Protein AF-0000000075264426 (afdb_homodimer)

Structure (mmCIF, N/CA/C/O backbone):
data_AF-0000000075264426-model_v1
#
loop_
_entity.id
_entity.type
_entity.pdbx_description
1 polymer 'AB hydrolase-1 domain-containing protein'
#
loop_
_atom_site.group_PDB
_atom_site.id
_atom_site.type_symbol
_atom_site.label_atom_id
_atom_site.label_alt_id
_atom_site.label_comp_id
_atom_site.label_asym_id
_atom_site.label_entity_id
_atom_site.label_seq_id
_atom_site.pdbx_PDB_ins_code
_atom_site.Cartn_x
_atom_site.Cartn_y
_atom_site.Cartn_z
_atom_site.occupancy
_atom_site.B_iso_or_equiv
_atom_site.auth_seq_id
_atom_site.auth_comp_id
_atom_site.auth_asym_id
_atom_site.auth_atom_id
_atom_site.pdbx_PDB_model_num
ATOM 1 N N . MET A 1 1 ? 7.938 -34.562 -11 1 82.44 1 MET A N 1
ATOM 2 C CA . MET A 1 1 ? 8.141 -34.531 -12.445 1 82.44 1 MET A CA 1
ATOM 3 C C . MET A 1 1 ? 7.773 -33.188 -13.039 1 82.44 1 MET A C 1
ATOM 5 O O . MET A 1 1 ? 6.797 -32.562 -12.617 1 82.44 1 MET A O 1
ATOM 9 N N . TYR A 1 2 ? 8.586 -32.719 -13.93 1 91.44 2 TYR A N 1
ATOM 10 C CA . TYR A 1 2 ? 8.43 -31.484 -14.711 1 91.44 2 TYR A CA 1
ATOM 11 C C . TYR A 1 2 ? 7.195 -31.578 -15.609 1 91.44 2 TYR A C 1
ATOM 13 O O . TYR A 1 2 ? 6.973 -32.594 -16.266 1 91.44 2 TYR A O 1
ATOM 21 N N . LEU A 1 3 ? 6.312 -30.625 -15.484 1 96.38 3 LEU A N 1
ATOM 22 C CA . LEU A 1 3 ? 5.176 -30.484 -16.391 1 96.38 3 LEU A CA 1
ATOM 23 C C . LEU A 1 3 ? 5.531 -29.609 -17.578 1 96.38 3 LEU A C 1
ATOM 25 O O . LEU A 1 3 ? 5.527 -28.375 -17.469 1 96.38 3 LEU A O 1
ATOM 29 N N . GLU A 1 4 ? 5.785 -30.266 -18.719 1 96.75 4 GLU A N 1
ATOM 30 C CA . GLU A 1 4 ? 6.223 -29.516 -19.891 1 96.75 4 GLU A CA 1
ATOM 31 C C . GLU A 1 4 ? 5.129 -28.562 -20.375 1 96.75 4 GLU A C 1
ATOM 33 O O . GLU A 1 4 ? 4.008 -28.984 -20.656 1 96.75 4 GLU A O 1
ATOM 38 N N . PRO A 1 5 ? 5.473 -27.266 -20.453 1 98.31 5 PRO A N 1
ATOM 39 C CA . PRO A 1 5 ? 4.457 -26.328 -20.953 1 98.31 5 PRO A CA 1
ATOM 40 C C . PRO A 1 5 ? 4.215 -26.469 -22.453 1 98.31 5 PRO A C 1
ATOM 42 O O . PRO A 1 5 ? 5.125 -26.844 -23.203 1 98.31 5 PRO A O 1
ATOM 45 N N . THR A 1 6 ? 3.01 -26.188 -22.844 1 98.62 6 THR A N 1
ATOM 46 C CA . THR A 1 6 ? 2.682 -26.125 -24.266 1 98.62 6 THR A CA 1
ATOM 47 C C . THR A 1 6 ? 3.389 -24.953 -24.938 1 98.62 6 THR A C 1
ATOM 49 O O . THR A 1 6 ? 3.814 -25.047 -26.094 1 98.62 6 THR A O 1
ATOM 52 N N . SER A 1 7 ? 3.508 -23.812 -24.25 1 98.56 7 SER A N 1
ATOM 53 C CA . SER A 1 7 ? 4.219 -22.641 -24.75 1 98.56 7 SER A CA 1
ATOM 54 C C . SER A 1 7 ? 4.82 -21.828 -23.609 1 98.56 7 SER A C 1
ATOM 56 O O . SER A 1 7 ? 4.285 -21.812 -22.484 1 98.56 7 SER A O 1
ATOM 58 N N . LYS A 1 8 ? 5.922 -21.203 -23.875 1 98.56 8 LYS A N 1
ATOM 59 C CA . LYS A 1 8 ? 6.613 -20.297 -22.953 1 98.56 8 LYS A CA 1
ATOM 60 C C . LYS A 1 8 ? 6.59 -18.859 -23.484 1 98.56 8 LYS A C 1
ATOM 62 O O . LYS A 1 8 ? 6.742 -18.641 -24.688 1 98.56 8 LYS A O 1
ATOM 67 N N . HIS A 1 9 ? 6.352 -17.984 -22.609 1 98.88 9 HIS A N 1
ATOM 68 C CA . HIS A 1 9 ? 6.203 -16.594 -23.016 1 98.88 9 HIS A CA 1
ATOM 69 C C . HIS A 1 9 ? 7.012 -15.664 -22.109 1 98.88 9 HIS A C 1
ATOM 71 O O . HIS A 1 9 ? 7.199 -15.961 -20.922 1 98.88 9 HIS A O 1
ATOM 77 N N . ILE A 1 10 ? 7.57 -14.656 -22.672 1 98.81 10 ILE A N 1
ATOM 78 C CA . ILE A 1 10 ? 8.133 -13.516 -21.953 1 98.81 10 ILE A CA 1
ATOM 79 C C . ILE A 1 10 ? 7.262 -12.281 -22.203 1 98.81 10 ILE A C 1
ATOM 81 O O . ILE A 1 10 ? 7.035 -11.891 -23.344 1 98.81 10 ILE A O 1
ATOM 85 N N . ILE A 1 11 ? 6.75 -11.719 -21.188 1 98.75 11 ILE A N 1
ATOM 86 C CA . ILE A 1 11 ? 5.891 -10.547 -21.344 1 98.75 11 ILE A CA 1
ATOM 87 C C . ILE A 1 11 ? 6.414 -9.406 -20.469 1 98.75 11 ILE A C 1
ATOM 89 O O . ILE A 1 11 ? 7.168 -9.641 -19.516 1 98.75 11 ILE A O 1
ATOM 93 N N . PRO A 1 12 ? 6.055 -8.164 -20.766 1 98 12 PRO A N 1
ATOM 94 C CA . PRO A 1 12 ? 6.43 -7.066 -19.875 1 98 12 PRO A CA 1
ATOM 95 C C . PRO A 1 12 ? 5.699 -7.121 -18.531 1 98 12 PRO A C 1
ATOM 97 O O . PRO A 1 12 ? 4.629 -7.73 -18.438 1 98 12 PRO A O 1
ATOM 100 N N . VAL A 1 13 ? 6.32 -6.551 -17.516 1 97.94 13 VAL A N 1
ATOM 101 C CA . VAL A 1 13 ? 5.598 -6.359 -16.266 1 97.94 13 VAL A CA 1
ATOM 102 C C . VAL A 1 13 ? 4.457 -5.363 -16.469 1 97.94 13 VAL A C 1
ATOM 104 O O . VAL A 1 13 ? 4.355 -4.742 -17.531 1 97.94 13 VAL A O 1
ATOM 107 N N . HIS A 1 14 ? 3.594 -5.328 -15.492 1 97.06 14 HIS A N 1
ATOM 108 C CA . HIS A 1 14 ? 2.492 -4.379 -15.594 1 97.06 14 HIS A CA 1
ATOM 109 C C . HIS A 1 14 ? 3.006 -2.951 -15.742 1 97.06 14 HIS A C 1
ATOM 111 O O . HIS A 1 14 ? 3.924 -2.541 -15.031 1 97.06 14 HIS A O 1
ATOM 117 N N . PRO A 1 15 ? 2.408 -2.166 -16.578 1 94.81 15 PRO A N 1
ATOM 118 C CA . PRO A 1 15 ? 2.934 -0.825 -16.844 1 94.81 15 PRO A CA 1
ATOM 119 C C . PRO A 1 15 ? 2.717 0.135 -15.672 1 94.81 15 PRO A C 1
ATOM 121 O O . PRO A 1 15 ? 3.359 1.187 -15.602 1 94.81 15 PRO A O 1
ATOM 124 N N . SER A 1 16 ? 1.835 -0.145 -14.758 1 89.38 16 SER A N 1
ATOM 125 C CA . SER A 1 16 ? 1.523 0.762 -13.656 1 89.38 16 SER A CA 1
ATOM 126 C C . SER A 1 16 ? 2.324 0.41 -12.406 1 89.38 16 SER A C 1
ATOM 128 O O . SER A 1 16 ? 1.972 0.823 -11.305 1 89.38 16 SER A O 1
ATOM 130 N N . SER A 1 17 ? 3.385 -0.256 -12.586 1 81.5 17 SER A N 1
ATOM 131 C CA . SER A 1 17 ? 4.199 -0.652 -11.445 1 81.5 17 SER A CA 1
ATOM 132 C C . SER A 1 17 ? 5 0.525 -10.898 1 81.5 17 SER A C 1
ATOM 134 O O . SER A 1 17 ? 5.059 1.585 -11.523 1 81.5 17 SER A O 1
ATOM 136 N N . THR A 1 18 ? 5.547 0.38 -9.672 1 80.06 18 THR A N 1
ATOM 137 C CA . THR A 1 18 ? 6.328 1.408 -8.992 1 80.06 18 THR A CA 1
ATOM 138 C C . THR A 1 18 ? 7.598 1.73 -9.781 1 80.06 18 THR A C 1
ATOM 140 O O . THR A 1 18 ? 7.824 2.881 -10.156 1 80.06 18 THR A O 1
ATOM 143 N N . GLU A 1 19 ? 8.391 0.746 -10 1 89.12 19 GLU A N 1
ATOM 144 C CA . GLU A 1 19 ? 9.594 0.872 -10.812 1 89.12 19 GLU A CA 1
ATOM 145 C C . GLU A 1 19 ? 9.781 -0.343 -11.719 1 89.12 19 GLU A C 1
ATOM 147 O O . GLU A 1 19 ? 9.148 -1.381 -11.508 1 89.12 19 GLU A O 1
ATOM 152 N N . GLY A 1 20 ? 10.562 -0.204 -12.766 1 92.62 20 GLY A N 1
ATOM 153 C CA . GLY A 1 20 ? 10.914 -1.314 -13.633 1 92.62 20 GLY A CA 1
ATOM 154 C C . GLY A 1 20 ? 9.891 -1.563 -14.727 1 92.62 20 GLY A C 1
ATOM 155 O O . GLY A 1 20 ? 10.055 -2.465 -15.547 1 92.62 20 GLY A O 1
ATOM 156 N N . TRP A 1 21 ? 8.844 -0.756 -14.727 1 92.31 21 TRP A N 1
ATOM 157 C CA . TRP A 1 21 ? 7.742 -0.974 -15.648 1 92.31 21 TRP A CA 1
ATOM 158 C C . TRP A 1 21 ? 8.227 -0.916 -17.094 1 92.31 21 TRP A C 1
ATOM 160 O O . TRP A 1 21 ? 7.648 -1.56 -17.969 1 92.31 21 TRP A O 1
ATOM 170 N N . ALA A 1 22 ? 9.289 -0.245 -17.359 1 92.75 22 ALA A N 1
ATOM 171 C CA . ALA A 1 22 ? 9.75 -0.01 -18.734 1 92.75 22 ALA A CA 1
ATOM 172 C C . ALA A 1 22 ? 10.586 -1.182 -19.234 1 92.75 22 ALA A C 1
ATOM 174 O O . ALA A 1 22 ? 10.633 -1.441 -20.438 1 92.75 22 ALA A O 1
ATOM 175 N N . THR A 1 23 ? 11.188 -1.936 -18.328 1 95.81 23 THR A N 1
ATOM 176 C CA . THR A 1 23 ? 12.227 -2.832 -18.828 1 95.81 23 THR A CA 1
ATOM 177 C C . THR A 1 23 ? 12.031 -4.242 -18.266 1 95.81 23 THR A C 1
ATOM 179 O O . THR A 1 23 ? 12.477 -5.219 -18.875 1 95.81 23 THR A O 1
ATOM 182 N N . GLN A 1 24 ? 11.406 -4.398 -17.109 1 97.81 24 GLN A N 1
ATOM 183 C CA . GLN A 1 24 ? 11.328 -5.707 -16.469 1 97.81 24 GLN A CA 1
ATOM 184 C C . GLN A 1 24 ? 10.328 -6.609 -17.188 1 97.81 24 GLN A C 1
ATOM 186 O O . GLN A 1 24 ? 9.383 -6.121 -17.812 1 97.81 24 GLN A O 1
ATOM 191 N N . LYS A 1 25 ? 10.602 -7.875 -17.062 1 98.5 25 LYS A N 1
ATOM 192 C CA . LYS A 1 25 ? 9.812 -8.875 -17.781 1 98.5 25 LYS A CA 1
ATOM 193 C C . LYS A 1 25 ? 9.383 -10.008 -16.844 1 98.5 25 LYS A C 1
ATOM 195 O O . LYS A 1 25 ? 9.922 -10.148 -15.742 1 98.5 25 LYS A O 1
ATOM 200 N N . LEU A 1 26 ? 8.383 -10.75 -17.328 1 98.75 26 LEU A N 1
ATOM 201 C CA . LEU A 1 26 ? 7.875 -11.93 -16.641 1 98.75 26 LEU A CA 1
ATOM 202 C C . LEU A 1 26 ? 8 -13.172 -17.5 1 98.75 26 LEU A C 1
ATOM 204 O O . LEU A 1 26 ? 7.723 -13.125 -18.703 1 98.75 26 LEU A O 1
ATOM 208 N N . SER A 1 27 ? 8.477 -14.211 -16.922 1 98.94 27 SER A N 1
ATOM 209 C CA . SER A 1 27 ? 8.438 -15.523 -17.547 1 98.94 27 SER A CA 1
ATOM 210 C C . SER A 1 27 ? 7.129 -16.25 -17.234 1 98.94 27 SER A C 1
ATOM 212 O O . SER A 1 27 ? 6.797 -16.469 -16.062 1 98.94 27 SER A O 1
ATOM 214 N N . VAL A 1 28 ? 6.375 -16.625 -18.25 1 98.94 28 VAL A N 1
ATOM 215 C CA . VAL A 1 28 ? 5.051 -17.219 -18.109 1 98.94 28 VAL A CA 1
ATOM 216 C C . VAL A 1 28 ? 4.969 -18.516 -18.922 1 98.94 28 VAL A C 1
ATOM 218 O O . VAL A 1 28 ? 5.391 -18.547 -20.078 1 98.94 28 VAL A O 1
ATOM 221 N N . ASP A 1 29 ? 4.473 -19.547 -18.312 1 98.88 29 ASP A N 1
ATOM 222 C CA . ASP A 1 29 ? 4.246 -20.812 -19 1 98.88 29 ASP A CA 1
ATOM 223 C C . ASP A 1 29 ? 2.752 -21.094 -19.141 1 98.88 29 ASP A C 1
ATOM 225 O O . ASP A 1 29 ? 1.977 -20.891 -18.219 1 98.88 29 ASP A O 1
ATOM 229 N N . LYS A 1 30 ? 2.354 -21.562 -20.312 1 98.81 30 LYS A N 1
ATOM 230 C CA . LYS A 1 30 ? 0.989 -22 -20.578 1 98.81 30 LYS A CA 1
ATOM 231 C C . LYS A 1 30 ? 0.941 -23.516 -20.812 1 98.81 30 LYS A C 1
ATOM 233 O O . LYS A 1 30 ? 1.708 -24.031 -21.625 1 98.81 30 LYS A O 1
ATOM 238 N N . HIS A 1 31 ? 0.143 -24.172 -20.016 1 98.75 31 HIS A N 1
ATOM 239 C CA . HIS A 1 31 ? -0.118 -25.594 -20.156 1 98.75 31 HIS A CA 1
ATOM 240 C C . HIS A 1 31 ? -1.545 -25.859 -20.625 1 98.75 31 HIS A C 1
ATOM 242 O O . HIS A 1 31 ? -2.504 -25.562 -19.906 1 98.75 31 HIS A O 1
ATOM 248 N N . GLU A 1 32 ? -1.642 -26.406 -21.797 1 98.56 32 GLU A N 1
ATOM 249 C CA . GLU A 1 32 ? -2.961 -26.641 -22.359 1 98.56 32 GLU A CA 1
ATOM 250 C C . GLU A 1 32 ? -3.262 -28.141 -22.453 1 98.56 32 GLU A C 1
ATOM 252 O O . GLU A 1 32 ? -2.428 -28.922 -22.906 1 98.56 32 GLU A O 1
ATOM 257 N N . PHE A 1 33 ? -4.414 -28.469 -21.969 1 98.44 33 PHE A N 1
ATOM 258 C CA . PHE A 1 33 ? -4.91 -29.844 -21.984 1 98.44 33 PHE A CA 1
ATOM 259 C C . PHE A 1 33 ? -6.238 -29.938 -22.719 1 98.44 33 PHE A C 1
ATOM 261 O O . PHE A 1 33 ? -7.301 -29.719 -22.141 1 98.44 33 PHE A O 1
ATOM 268 N N . PRO A 1 34 ? -6.164 -30.328 -23.953 1 97.81 34 PRO A N 1
ATOM 269 C CA . PRO A 1 34 ? -7.387 -30.391 -24.766 1 97.81 34 PRO A CA 1
ATOM 270 C C . PRO A 1 34 ? -8.398 -31.391 -24.234 1 97.81 34 PRO A C 1
ATOM 272 O O . PRO A 1 34 ? -8.016 -32.406 -23.609 1 97.81 34 PRO A O 1
ATOM 275 N N . ALA A 1 35 ? -9.617 -31.141 -24.547 1 97.81 35 ALA A N 1
ATOM 276 C CA . ALA A 1 35 ? -10.695 -32.062 -24.188 1 97.81 35 ALA A CA 1
ATOM 277 C C . ALA A 1 35 ? -10.484 -33.438 -24.812 1 97.81 35 ALA A C 1
ATOM 279 O O . ALA A 1 35 ? -9.883 -33.531 -25.875 1 97.81 35 ALA A O 1
ATOM 280 N N . VAL A 1 36 ? -10.945 -34.406 -24.078 1 95.06 36 VAL A N 1
ATOM 281 C CA . VAL A 1 36 ? -10.883 -35.781 -24.578 1 95.06 36 VAL A CA 1
ATOM 282 C C . VAL A 1 36 ? -11.891 -35.969 -25.703 1 95.06 36 VAL A C 1
ATOM 284 O O . VAL A 1 36 ? -11.625 -36.688 -26.656 1 95.06 36 VAL A O 1
ATOM 287 N N . GLN A 1 37 ? -13.008 -35.281 -25.531 1 94.88 37 GLN A N 1
ATOM 288 C CA . GLN A 1 37 ? -14.07 -35.25 -26.547 1 94.88 37 GLN A CA 1
ATOM 289 C C . GLN A 1 37 ? -14.156 -33.844 -27.188 1 94.88 37 GLN A C 1
ATOM 291 O O . GLN A 1 37 ? -13.297 -33 -26.984 1 94.88 37 GLN A O 1
ATOM 296 N N . LYS A 1 38 ? -15.234 -33.719 -27.984 1 95.44 38 LYS A N 1
ATOM 297 C CA . LYS A 1 38 ? -15.438 -32.406 -28.625 1 95.44 38 LYS A CA 1
ATOM 298 C C . LYS A 1 38 ? -15.602 -31.312 -27.578 1 95.44 38 LYS A C 1
ATOM 300 O O . LYS A 1 38 ? -16.484 -31.406 -26.703 1 95.44 38 LYS A O 1
ATOM 305 N N . SER A 1 39 ? -14.805 -30.344 -27.703 1 95.94 39 SER A N 1
ATOM 306 C CA . SER A 1 39 ? -14.773 -29.297 -26.703 1 95.94 39 SER A CA 1
ATOM 307 C C . SER A 1 39 ? -16 -28.406 -26.797 1 95.94 39 SER A C 1
ATOM 309 O O . SER A 1 39 ? -16.422 -28.016 -27.891 1 95.94 39 SER A O 1
ATOM 311 N N . ASN A 1 40 ? -16.594 -28.062 -25.641 1 96.5 40 ASN A N 1
ATOM 312 C CA . ASN A 1 40 ? -17.672 -27.094 -25.578 1 96.5 40 ASN A CA 1
ATOM 313 C C . ASN A 1 40 ? -17.516 -26.141 -24.406 1 96.5 40 ASN A C 1
ATOM 315 O O . ASN A 1 40 ? -18.391 -25.312 -24.141 1 96.5 40 ASN A O 1
ATOM 319 N N . ARG A 1 41 ? -16.391 -26.312 -23.703 1 96.75 41 ARG A N 1
ATOM 320 C CA . ARG A 1 41 ? -16.125 -25.5 -22.516 1 96.75 41 ARG A CA 1
ATOM 321 C C . ARG A 1 41 ? -14.625 -25.281 -22.344 1 96.75 41 ARG A C 1
ATOM 323 O O . ARG A 1 41 ? -13.82 -26.172 -22.625 1 96.75 41 ARG A O 1
ATOM 330 N N . LYS A 1 42 ? -14.227 -24.047 -21.906 1 98.31 42 LYS A N 1
ATOM 331 C CA . LYS A 1 42 ? -12.836 -23.734 -21.594 1 98.31 42 LYS A CA 1
ATOM 332 C C . LYS A 1 42 ? -12.688 -23.203 -20.172 1 98.31 42 LYS A C 1
ATOM 334 O O . LYS A 1 42 ? -13.391 -22.266 -19.766 1 98.31 42 LYS A O 1
ATOM 339 N N . VAL A 1 43 ? -11.805 -23.828 -19.422 1 98.5 43 VAL A N 1
ATOM 340 C CA . VAL A 1 43 ? -11.547 -23.344 -18.062 1 98.5 43 VAL A CA 1
ATOM 341 C C . VAL A 1 43 ? -10.062 -23.062 -17.891 1 98.5 43 VAL A C 1
ATOM 343 O O . VAL A 1 43 ? -9.219 -23.719 -18.516 1 98.5 43 VAL A O 1
ATOM 346 N N . ALA A 1 44 ? -9.734 -22.078 -17.094 1 98.88 44 ALA A N 1
ATOM 347 C CA . ALA A 1 44 ? -8.344 -21.703 -16.859 1 98.88 44 ALA A CA 1
ATOM 348 C C . ALA A 1 44 ? -8.047 -21.547 -15.375 1 98.88 44 ALA A C 1
ATOM 350 O O . ALA A 1 44 ? -8.922 -21.141 -14.602 1 98.88 44 ALA A O 1
ATOM 351 N N . TYR A 1 45 ? -6.883 -21.969 -15.023 1 98.94 45 TYR A N 1
ATOM 352 C CA . TYR A 1 45 ? -6.34 -21.766 -13.688 1 98.94 45 TYR A CA 1
ATOM 353 C C . TYR A 1 45 ? -5.02 -21 -13.742 1 98.94 45 TYR A C 1
ATOM 355 O O . TYR A 1 45 ? -4.148 -21.312 -14.555 1 98.94 45 TYR A O 1
ATOM 363 N N . LEU A 1 46 ? -4.883 -19.969 -12.953 1 98.94 46 LEU A N 1
ATOM 364 C CA . LEU A 1 46 ? -3.633 -19.219 -12.805 1 98.94 46 LEU A CA 1
ATOM 365 C C . LEU A 1 46 ? -2.938 -19.578 -11.5 1 98.94 46 LEU A C 1
ATOM 367 O O . LEU A 1 46 ? -3.553 -19.531 -10.43 1 98.94 46 LEU A O 1
ATOM 371 N N . TRP A 1 47 ? -1.689 -19.984 -11.617 1 98.94 47 TRP A N 1
ATOM 372 C CA . TRP A 1 47 ? -0.925 -20.438 -10.461 1 98.94 47 TRP A CA 1
ATOM 373 C C . TRP A 1 47 ? 0.139 -19.422 -10.07 1 98.94 47 TRP A C 1
ATOM 375 O O . TRP A 1 47 ? 0.953 -19.016 -10.898 1 98.94 47 TRP A O 1
ATOM 385 N N . SER A 1 48 ? 0.134 -18.984 -8.812 1 98.81 48 SER A N 1
ATOM 386 C CA . SER A 1 48 ? 1.083 -17.984 -8.344 1 98.81 48 SER A CA 1
ATOM 387 C C . SER A 1 48 ? 1.845 -18.469 -7.117 1 98.81 48 SER A C 1
ATOM 389 O O . SER A 1 48 ? 1.24 -18.797 -6.094 1 98.81 48 SER A O 1
ATOM 391 N N . HIS A 1 49 ? 3.109 -18.469 -7.152 1 98.62 49 HIS A N 1
ATOM 392 C CA . HIS A 1 49 ? 3.986 -19.141 -6.207 1 98.62 49 HIS A CA 1
ATOM 393 C C . HIS A 1 49 ? 4.242 -18.281 -4.977 1 98.62 49 HIS A C 1
ATOM 395 O O . HIS A 1 49 ? 3.846 -17.109 -4.938 1 98.62 49 HIS A O 1
ATOM 401 N N . SER A 1 50 ? 4.875 -18.875 -3.977 1 97.19 50 SER A N 1
ATOM 402 C CA . SER A 1 50 ? 5.266 -18.203 -2.74 1 97.19 50 SER A CA 1
ATOM 403 C C . SER A 1 50 ? 6.617 -17.516 -2.891 1 97.19 50 SER A C 1
ATOM 405 O O . SER A 1 50 ? 7.336 -17.75 -3.861 1 97.19 50 SER A O 1
ATOM 407 N N . ASN A 1 51 ? 6.922 -16.641 -1.941 1 96.06 51 ASN A N 1
ATOM 408 C CA . ASN A 1 51 ? 8.227 -15.984 -1.897 1 96.06 51 ASN A CA 1
ATOM 409 C C . ASN A 1 51 ? 9.352 -17 -1.75 1 96.06 51 ASN A C 1
ATOM 411 O O . ASN A 1 51 ? 9.258 -17.938 -0.941 1 96.06 51 ASN A O 1
ATOM 415 N N . GLY A 1 52 ? 10.336 -16.859 -2.598 1 95.25 52 GLY A N 1
ATOM 416 C CA . GLY A 1 52 ? 11.484 -17.75 -2.541 1 95.25 52 GLY A CA 1
ATOM 417 C C . GLY A 1 52 ? 11.328 -18.984 -3.416 1 95.25 52 GLY A C 1
ATOM 418 O O . GLY A 1 52 ? 12.25 -19.797 -3.523 1 95.25 52 GLY A O 1
ATOM 419 N N . PHE A 1 53 ? 10.195 -19.156 -4.012 1 97.31 53 PHE A N 1
ATOM 420 C CA . PHE A 1 53 ? 9.953 -20.281 -4.906 1 97.31 53 PHE A CA 1
ATOM 421 C C . PHE A 1 53 ? 9.68 -19.797 -6.328 1 97.31 53 PHE A C 1
ATOM 423 O O . PHE A 1 53 ? 10.023 -18.656 -6.68 1 97.31 53 PHE A O 1
ATOM 430 N N . HIS A 1 54 ? 9.289 -20.75 -7.191 1 98.44 54 HIS A N 1
ATOM 431 C CA . HIS A 1 54 ? 9.102 -20.453 -8.609 1 98.44 54 HIS A CA 1
ATOM 432 C C . HIS A 1 54 ? 8.016 -21.328 -9.227 1 98.44 54 HIS A C 1
ATOM 434 O O . HIS A 1 54 ? 7.5 -22.234 -8.562 1 98.44 54 HIS A O 1
ATOM 440 N N . LYS A 1 55 ? 7.656 -21.016 -10.422 1 98.69 55 LYS A N 1
ATOM 441 C CA . LYS A 1 55 ? 6.457 -21.594 -11.031 1 98.69 55 LYS A CA 1
ATOM 442 C C . LYS A 1 55 ? 6.574 -23.109 -11.148 1 98.69 55 LYS A C 1
ATOM 444 O O . LYS A 1 55 ? 5.578 -23.828 -11.016 1 98.69 55 LYS A O 1
ATOM 449 N N . GLU A 1 56 ? 7.789 -23.672 -11.312 1 98.56 56 GLU A N 1
ATOM 450 C CA . GLU A 1 56 ? 7.941 -25.125 -11.469 1 98.56 56 GLU A CA 1
ATOM 451 C C . GLU A 1 56 ? 7.715 -25.844 -10.148 1 98.56 56 GLU A C 1
ATOM 453 O O . GLU A 1 56 ? 7.461 -27.062 -10.133 1 98.56 56 GLU A O 1
ATOM 458 N N . SER A 1 57 ? 7.766 -25.094 -9.062 1 97.06 57 SER A N 1
ATOM 459 C CA . SER A 1 57 ? 7.531 -25.719 -7.762 1 97.06 57 SER A CA 1
ATOM 460 C C . SER A 1 57 ? 6.086 -26.172 -7.621 1 97.06 57 SER A C 1
ATOM 462 O O . SER A 1 57 ? 5.77 -26.984 -6.738 1 97.06 57 SER A O 1
ATOM 464 N N . PHE A 1 58 ? 5.203 -25.75 -8.477 1 97.56 58 PHE A N 1
ATOM 465 C CA . PHE A 1 58 ? 3.789 -26.109 -8.43 1 97.56 58 PHE A CA 1
ATOM 466 C C . PHE A 1 58 ? 3.51 -27.328 -9.297 1 97.56 58 PHE A C 1
ATOM 468 O O . PHE A 1 58 ? 2.424 -27.906 -9.234 1 97.56 58 PHE A O 1
ATOM 475 N N . HIS A 1 59 ? 4.473 -27.781 -10.078 1 98.56 59 HIS A N 1
ATOM 476 C CA . HIS A 1 59 ? 4.203 -28.797 -11.094 1 98.56 59 HIS A CA 1
ATOM 477 C C . HIS A 1 59 ? 3.629 -30.062 -10.477 1 98.56 59 HIS A C 1
ATOM 479 O O . HIS A 1 59 ? 2.676 -30.641 -11 1 98.56 59 HIS A O 1
ATOM 485 N N . PRO A 1 60 ? 4.141 -30.484 -9.305 1 98.5 60 PRO A N 1
ATOM 486 C CA . PRO A 1 60 ? 3.539 -31.672 -8.719 1 98.5 60 PRO A CA 1
ATOM 487 C C . PRO A 1 60 ? 2.066 -31.484 -8.367 1 98.5 60 PRO A C 1
ATOM 489 O O . PRO A 1 60 ? 1.248 -32.375 -8.609 1 98.5 60 PRO A O 1
ATOM 492 N N . LEU A 1 61 ? 1.712 -30.344 -7.832 1 98.69 61 LEU A N 1
ATOM 493 C CA . LEU A 1 61 ? 0.318 -30.047 -7.516 1 98.69 61 LEU A CA 1
ATOM 494 C C . LEU A 1 61 ? -0.503 -29.875 -8.789 1 98.69 61 LEU A C 1
ATOM 496 O O . LEU A 1 61 ? -1.609 -30.406 -8.898 1 98.69 61 LEU A O 1
ATOM 500 N N . MET A 1 62 ? 0.026 -29.203 -9.773 1 98.81 62 MET A N 1
ATOM 501 C CA . MET A 1 62 ? -0.648 -28.953 -11.047 1 98.81 62 MET A CA 1
ATOM 502 C C . MET A 1 62 ? -0.975 -30.266 -11.75 1 98.81 62 MET A C 1
ATOM 504 O O . MET A 1 62 ? -2.094 -30.469 -12.234 1 98.81 62 MET A O 1
ATOM 508 N N . ARG A 1 63 ? -0.016 -31.172 -11.75 1 98.38 63 ARG A N 1
ATOM 509 C CA . ARG A 1 63 ? -0.216 -32.469 -12.406 1 98.38 63 ARG A CA 1
ATOM 510 C C . ARG A 1 63 ? -1.323 -33.25 -11.719 1 98.38 63 ARG A C 1
ATOM 512 O O . ARG A 1 63 ? -2.195 -33.812 -12.383 1 98.38 63 ARG A O 1
ATOM 519 N N . ARG A 1 64 ? -1.292 -33.281 -10.438 1 98.38 64 ARG A N 1
ATOM 520 C CA . ARG A 1 64 ? -2.289 -34 -9.672 1 98.38 64 ARG A CA 1
ATOM 521 C C . ARG A 1 64 ? -3.684 -33.438 -9.883 1 98.38 64 ARG A C 1
ATOM 523 O O . ARG A 1 64 ? -4.656 -34.188 -10.008 1 98.38 64 ARG A O 1
ATOM 530 N N . PHE A 1 65 ? -3.758 -32.125 -9.938 1 98.75 65 PHE A N 1
ATOM 531 C CA . PHE A 1 65 ? -5.055 -31.5 -10.125 1 98.75 65 PHE A CA 1
ATOM 532 C C . PHE A 1 65 ? -5.578 -31.75 -11.531 1 98.75 65 PHE A C 1
ATOM 534 O O . PHE A 1 65 ? -6.75 -32.062 -11.719 1 98.75 65 PHE A O 1
ATOM 541 N N . LYS A 1 66 ? -4.711 -31.625 -12.516 1 98.31 66 LYS A N 1
ATOM 542 C CA . LYS A 1 66 ? -5.078 -31.953 -13.891 1 98.31 66 LYS A CA 1
ATOM 543 C C . LYS A 1 66 ? -5.594 -33.375 -14.008 1 98.31 66 LYS A C 1
ATOM 545 O O . LYS A 1 66 ? -6.629 -33.625 -14.633 1 98.31 66 LYS A O 1
ATOM 550 N N . ASP A 1 67 ? -4.844 -34.281 -13.367 1 98.06 67 ASP A N 1
ATOM 551 C CA . ASP A 1 67 ? -5.246 -35.688 -13.406 1 98.06 67 ASP A CA 1
ATOM 552 C C . ASP A 1 67 ? -6.605 -35.906 -12.734 1 98.06 67 ASP A C 1
ATOM 554 O O . ASP A 1 67 ? -7.43 -36.688 -13.219 1 98.06 67 ASP A O 1
ATOM 558 N N . HIS A 1 68 ? -6.816 -35.156 -11.656 1 98.5 68 HIS A N 1
ATOM 559 C CA . HIS A 1 68 ? -8.102 -35.219 -10.977 1 98.5 68 HIS A CA 1
ATOM 560 C C . HIS A 1 68 ? -9.227 -34.719 -11.875 1 98.5 68 HIS A C 1
ATOM 562 O O . HIS A 1 68 ? -10.258 -35.406 -12.023 1 98.5 68 HIS A O 1
ATOM 568 N N . LEU A 1 69 ? -9.07 -33.625 -12.539 1 98.19 69 LEU A N 1
ATOM 569 C CA . LEU A 1 69 ? -10.07 -33.062 -13.438 1 98.19 69 LEU A CA 1
ATOM 570 C C . LEU A 1 69 ? -10.391 -34.062 -14.57 1 98.19 69 LEU A C 1
ATOM 572 O O . LEU A 1 69 ? -11.555 -34.25 -14.898 1 98.19 69 LEU A O 1
ATOM 576 N N . ARG A 1 70 ? -9.359 -34.719 -15.031 1 97.69 70 ARG A N 1
ATOM 577 C CA . ARG A 1 70 ? -9.523 -35.594 -16.172 1 97.69 70 ARG A CA 1
ATOM 578 C C . ARG A 1 70 ? -10.148 -36.938 -15.758 1 97.69 70 ARG A C 1
ATOM 580 O O . ARG A 1 70 ? -10.625 -37.688 -16.594 1 97.69 70 ARG A O 1
ATOM 587 N N . SER A 1 71 ? -10.148 -37.156 -14.469 1 98.06 71 SER A N 1
ATOM 588 C CA . SER A 1 71 ? -10.797 -38.375 -13.969 1 98.06 71 SER A CA 1
ATOM 589 C C . SER A 1 71 ? -12.312 -38.188 -13.875 1 98.06 71 SER A C 1
ATOM 591 O O . SER A 1 71 ? -13.055 -39.156 -13.719 1 98.06 71 SER A O 1
ATOM 593 N N . LEU A 1 72 ? -12.758 -36.969 -13.953 1 97.44 72 LEU A N 1
ATOM 594 C CA . LEU A 1 72 ? -14.18 -36.656 -13.852 1 97.44 72 LEU A CA 1
ATOM 595 C C . LEU A 1 72 ? -14.812 -36.562 -15.234 1 97.44 72 LEU A C 1
ATOM 597 O O . LEU A 1 72 ? -14.367 -35.781 -16.078 1 97.44 72 LEU A O 1
ATOM 601 N N . LYS A 1 73 ? -15.922 -37.156 -15.445 1 96.56 73 LYS A N 1
ATOM 602 C CA . LYS A 1 73 ? -16.594 -37.219 -16.734 1 96.56 73 LYS A CA 1
ATOM 603 C C . LYS A 1 73 ? -17.094 -35.844 -17.172 1 96.56 73 LYS A C 1
ATOM 605 O O . LYS A 1 73 ? -17.125 -35.531 -18.359 1 96.56 73 LYS A O 1
ATOM 610 N N . GLU A 1 74 ? -17.391 -35.062 -16.234 1 95.12 74 GLU A N 1
ATOM 611 C CA . GLU A 1 74 ? -17.953 -33.75 -16.516 1 95.12 74 GLU A CA 1
ATOM 612 C C . GLU A 1 74 ? -16.922 -32.844 -17.203 1 95.12 74 GLU A C 1
ATOM 614 O O . GLU A 1 74 ? -17.281 -31.812 -17.781 1 95.12 74 GLU A O 1
ATOM 619 N N . TYR A 1 75 ? -15.633 -33.312 -17.266 1 97.38 75 TYR A N 1
ATOM 620 C CA . TYR A 1 75 ? -14.594 -32.5 -17.891 1 97.38 75 TYR A CA 1
ATOM 621 C C . TYR A 1 75 ? -14.125 -33.094 -19.203 1 97.38 75 TYR A C 1
ATOM 623 O O . TYR A 1 75 ? -13.133 -32.656 -19.781 1 97.38 75 TYR A O 1
ATOM 631 N N . ASP A 1 76 ? -14.828 -34.062 -19.719 1 97.56 76 ASP A N 1
ATOM 632 C CA . ASP A 1 76 ? -14.469 -34.719 -20.953 1 97.56 76 ASP A CA 1
ATOM 633 C C . ASP A 1 76 ? -14.523 -33.75 -22.141 1 97.56 76 ASP A C 1
ATOM 635 O O . ASP A 1 76 ? -13.773 -33.906 -23.109 1 97.56 76 ASP A O 1
ATOM 639 N N . GLN A 1 77 ? -15.367 -32.812 -22.047 1 98.06 77 GLN A N 1
ATOM 640 C CA . GLN A 1 77 ? -15.539 -31.844 -23.141 1 98.06 77 GLN A CA 1
ATOM 641 C C . GLN A 1 77 ? -14.984 -30.469 -22.766 1 98.06 77 GLN A C 1
ATOM 643 O O . GLN A 1 77 ? -1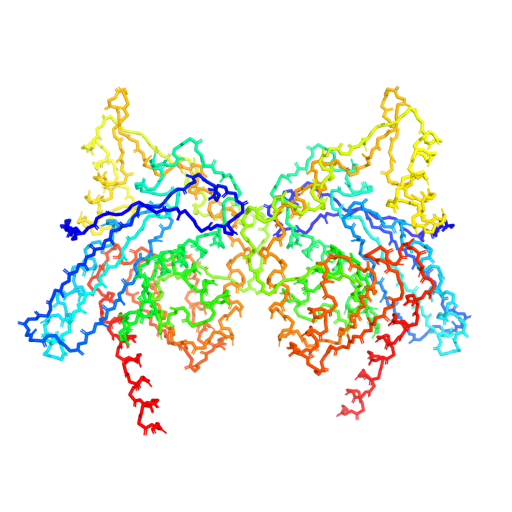5.414 -29.453 -23.312 1 98.06 77 GLN A O 1
ATOM 648 N N . THR A 1 78 ? -14.109 -30.484 -21.828 1 98.31 78 THR A N 1
ATOM 649 C CA . THR A 1 78 ? -13.586 -29.219 -21.312 1 98.31 78 THR A CA 1
ATOM 650 C C . THR A 1 78 ? -12.109 -29.062 -21.672 1 98.31 78 THR A C 1
ATOM 652 O O . THR A 1 78 ? -11.289 -29.922 -21.344 1 98.31 78 THR A O 1
ATOM 655 N N . ASP A 1 79 ? -11.758 -28 -22.391 1 98.69 79 ASP A N 1
ATOM 656 C CA . ASP A 1 79 ? -10.367 -27.578 -22.516 1 98.69 79 ASP A CA 1
ATOM 657 C C . ASP A 1 79 ? -9.859 -26.969 -21.203 1 98.69 79 ASP A C 1
ATOM 659 O O . ASP A 1 79 ? -10.492 -26.078 -20.641 1 98.69 79 ASP A O 1
ATOM 663 N N . ILE A 1 80 ? -8.789 -27.5 -20.75 1 98.69 80 ILE A N 1
ATOM 664 C CA . ILE A 1 80 ? -8.219 -27.016 -19.5 1 98.69 80 ILE A CA 1
ATOM 665 C C . ILE A 1 80 ? -6.898 -26.312 -19.766 1 98.69 80 ILE A C 1
ATOM 667 O O . ILE A 1 80 ? -6.031 -26.828 -20.469 1 98.69 80 ILE A O 1
ATOM 671 N N . THR A 1 81 ? -6.754 -25.078 -19.25 1 98.88 81 THR A N 1
ATOM 672 C CA . THR A 1 81 ? -5.523 -24.297 -19.375 1 98.88 81 THR A CA 1
ATOM 673 C C . THR A 1 81 ? -4.969 -23.938 -18 1 98.88 81 THR A C 1
ATOM 675 O O . THR A 1 81 ? -5.699 -23.422 -17.156 1 98.88 81 THR A O 1
ATOM 678 N N . PHE A 1 82 ? -3.719 -24.312 -17.781 1 98.94 82 PHE A N 1
ATOM 679 C CA . PHE A 1 82 ? -2.977 -23.812 -16.641 1 98.94 82 PHE A CA 1
ATOM 680 C C . PHE A 1 82 ? -1.952 -22.766 -17.062 1 98.94 82 PHE A C 1
ATOM 682 O O . PHE A 1 82 ? -1.217 -22.969 -18.031 1 98.94 82 PHE A O 1
ATOM 689 N N . VAL A 1 83 ? -1.961 -21.641 -16.375 1 98.94 83 VAL A N 1
ATOM 690 C CA . VAL A 1 83 ? -0.923 -20.641 -16.562 1 98.94 83 VAL A CA 1
ATOM 691 C C . VAL A 1 83 ? -0.123 -20.469 -15.273 1 98.94 83 VAL A C 1
ATOM 693 O O . VAL A 1 83 ? -0.7 -20.312 -14.195 1 98.94 83 VAL A O 1
ATOM 696 N N . SER A 1 84 ? 1.128 -20.625 -15.336 1 98.88 84 SER A N 1
ATOM 697 C CA . SER A 1 84 ? 2.041 -20.375 -14.234 1 98.88 84 SER A CA 1
ATOM 698 C C . SER A 1 84 ? 3.115 -19.359 -14.625 1 98.88 84 SER A C 1
ATOM 700 O O . SER A 1 84 ? 3.459 -19.234 -15.805 1 98.88 84 SER A O 1
ATOM 702 N N . TRP A 1 85 ? 3.615 -18.625 -13.648 1 98.94 85 TRP A N 1
ATOM 703 C CA . TRP A 1 85 ? 4.543 -17.547 -13.945 1 98.94 85 TRP A CA 1
ATOM 704 C C . TRP A 1 85 ? 5.469 -17.266 -12.758 1 98.94 85 TRP A C 1
ATOM 706 O O . TRP A 1 85 ? 5.223 -17.766 -11.648 1 98.94 85 TRP A O 1
ATOM 716 N N . ASP A 1 86 ? 6.609 -16.641 -13.055 1 98.94 86 ASP A N 1
ATOM 717 C CA . ASP A 1 86 ? 7.559 -16.234 -12.023 1 98.94 86 ASP A CA 1
ATOM 718 C C . ASP A 1 86 ? 7.438 -14.734 -11.719 1 98.94 86 ASP A C 1
ATOM 720 O O . ASP A 1 86 ? 7.477 -13.906 -12.633 1 98.94 86 ASP A O 1
ATOM 724 N N . ALA A 1 87 ? 7.312 -14.445 -10.461 1 98.62 87 ALA A N 1
ATOM 725 C CA . ALA A 1 87 ? 7.398 -13.039 -10.07 1 98.62 87 ALA A CA 1
ATOM 726 C C . ALA A 1 87 ? 8.688 -12.406 -10.594 1 98.62 87 ALA A C 1
ATOM 728 O O . ALA A 1 87 ? 9.68 -13.102 -10.828 1 98.62 87 ALA A O 1
ATOM 729 N N . ARG A 1 88 ? 8.711 -11.164 -10.734 1 97.69 88 ARG A N 1
ATOM 730 C CA . ARG A 1 88 ? 9.727 -10.477 -11.523 1 97.69 88 ARG A CA 1
ATOM 731 C C . ARG A 1 88 ? 11.102 -10.625 -10.883 1 97.69 88 ARG A C 1
ATOM 733 O O . ARG A 1 88 ? 12.125 -10.375 -11.523 1 97.69 88 ARG A O 1
ATOM 740 N N . ASN A 1 89 ? 11.172 -10.984 -9.594 1 97.88 89 ASN A N 1
ATOM 741 C CA . ASN A 1 89 ? 12.445 -11.211 -8.914 1 97.88 89 ASN A CA 1
ATOM 742 C C . ASN A 1 89 ? 12.625 -12.672 -8.531 1 97.88 89 ASN A C 1
ATOM 744 O O . ASN A 1 89 ? 13.438 -13 -7.664 1 97.88 89 ASN A O 1
ATOM 748 N N . HIS A 1 90 ? 11.914 -13.609 -9.117 1 98.38 90 HIS A N 1
ATOM 749 C CA . HIS A 1 90 ? 11.984 -15.039 -8.836 1 98.38 90 HIS A CA 1
ATOM 750 C C . HIS A 1 90 ? 12.156 -15.844 -10.125 1 98.38 90 HIS A C 1
ATOM 752 O O . HIS A 1 90 ? 11.797 -15.375 -11.203 1 98.38 90 HIS A O 1
ATOM 758 N N . GLY A 1 91 ? 12.703 -17.016 -9.984 1 98.44 91 GLY A N 1
ATOM 759 C CA . GLY A 1 91 ? 12.773 -17.953 -11.094 1 98.44 91 GLY A CA 1
ATOM 760 C C . GLY A 1 91 ? 13.391 -17.359 -12.344 1 98.44 91 GLY A C 1
ATOM 761 O O . GLY A 1 91 ? 14.391 -16.656 -12.266 1 98.44 91 GLY A O 1
ATOM 762 N N . ASP A 1 92 ? 12.82 -17.688 -13.453 1 98.69 92 ASP A N 1
ATOM 763 C CA . ASP A 1 92 ? 13.359 -17.25 -14.742 1 98.69 92 ASP A CA 1
ATOM 764 C C . ASP A 1 92 ? 13.141 -15.75 -14.938 1 98.69 92 ASP A C 1
ATOM 766 O O . ASP A 1 92 ? 13.914 -15.094 -15.648 1 98.69 92 ASP A O 1
ATOM 770 N N . SER A 1 93 ? 12.133 -15.203 -14.312 1 98.81 93 SER A N 1
ATOM 771 C CA . SER A 1 93 ? 11.953 -13.758 -14.383 1 98.81 93 SER A CA 1
ATOM 772 C C . SER A 1 93 ? 13.125 -13.016 -13.758 1 98.81 93 SER A C 1
ATOM 774 O O . SER A 1 93 ? 13.578 -12 -14.281 1 98.81 93 SER A O 1
ATOM 776 N N . ALA A 1 94 ? 13.594 -13.516 -12.633 1 98.5 94 ALA A N 1
ATOM 777 C CA . ALA A 1 94 ? 14.734 -12.891 -11.969 1 98.5 94 ALA A CA 1
ATOM 778 C C . ALA A 1 94 ? 15.961 -12.891 -12.883 1 98.5 94 ALA A C 1
ATOM 780 O O . ALA A 1 94 ? 16.734 -11.922 -12.891 1 98.5 94 ALA A O 1
ATOM 781 N N . ARG A 1 95 ? 16.125 -13.945 -13.625 1 98.06 95 ARG A N 1
ATOM 782 C CA . ARG A 1 95 ? 17.25 -14.023 -14.555 1 98.06 95 ARG A CA 1
ATOM 783 C C . ARG A 1 95 ? 17.094 -13 -15.68 1 98.06 95 ARG A C 1
ATOM 785 O O . ARG A 1 95 ? 18.062 -12.336 -16.062 1 98.06 95 ARG A O 1
ATOM 792 N N . LEU A 1 96 ? 15.891 -12.914 -16.141 1 98.31 96 LEU A N 1
ATOM 793 C CA . LEU A 1 96 ? 15.609 -11.938 -17.188 1 98.31 96 LEU A CA 1
ATOM 794 C C . LEU A 1 96 ? 15.883 -10.516 -16.688 1 98.31 96 LEU A C 1
ATOM 796 O O . LEU A 1 96 ? 16.281 -9.648 -17.469 1 98.31 96 LEU A O 1
ATOM 800 N N . ASN A 1 97 ? 15.719 -10.289 -15.383 1 98.31 97 ASN A N 1
ATOM 801 C CA . ASN A 1 97 ? 15.781 -8.953 -14.812 1 98.31 97 ASN A CA 1
ATOM 802 C C . ASN A 1 97 ? 17.047 -8.766 -13.977 1 98.31 97 ASN A C 1
ATOM 804 O O . ASN A 1 97 ? 17.094 -7.883 -13.117 1 98.31 97 ASN A O 1
ATOM 808 N N . GLU A 1 98 ? 18.031 -9.562 -14.086 1 96 98 GLU A N 1
ATOM 809 C CA . GLU A 1 98 ? 19.172 -9.672 -13.18 1 96 98 GLU A CA 1
ATOM 810 C C . GLU A 1 98 ? 19.844 -8.312 -12.977 1 96 98 GLU A C 1
ATOM 812 O O . GLU A 1 98 ? 20.297 -8.008 -11.875 1 96 98 GLU A O 1
ATOM 817 N N . ASN A 1 99 ? 19.844 -7.418 -13.898 1 94.81 99 ASN A N 1
ATOM 818 C CA . ASN A 1 99 ? 20.5 -6.121 -13.781 1 94.81 99 ASN A CA 1
ATOM 819 C C . ASN A 1 99 ? 19.5 -4.992 -13.602 1 94.81 99 ASN A C 1
ATOM 821 O O . ASN A 1 99 ? 19.828 -3.818 -13.75 1 94.81 99 ASN A O 1
ATOM 825 N N . ASP A 1 100 ? 18.281 -5.332 -13.32 1 95.62 100 ASP A N 1
ATOM 826 C CA . ASP A 1 100 ? 17.188 -4.359 -13.25 1 95.62 100 ASP A CA 1
ATOM 827 C C . ASP A 1 100 ? 16.234 -4.68 -12.102 1 95.62 100 ASP A C 1
ATOM 829 O O . ASP A 1 100 ? 15.023 -4.637 -12.266 1 95.62 100 ASP A O 1
ATOM 833 N N . LEU A 1 101 ? 16.75 -5.109 -10.992 1 95.56 101 LEU A N 1
ATOM 834 C CA . LEU A 1 101 ? 15.945 -5.359 -9.797 1 95.56 101 LEU A CA 1
ATOM 835 C C . LEU A 1 101 ? 15.938 -4.141 -8.883 1 95.56 101 LEU A C 1
ATOM 837 O O . LEU A 1 101 ? 16.969 -3.469 -8.727 1 95.56 101 LEU A O 1
ATOM 841 N N . TYR A 1 102 ? 14.789 -3.846 -8.281 1 92.62 102 TYR A N 1
ATOM 842 C CA . TYR A 1 102 ? 14.625 -2.637 -7.484 1 92.62 102 TYR A CA 1
ATOM 843 C C . TYR A 1 102 ? 14.211 -2.98 -6.055 1 92.62 102 TYR A C 1
ATOM 845 O O . TYR A 1 102 ? 13.398 -3.883 -5.836 1 92.62 102 TYR A O 1
ATOM 853 N N . ASP A 1 103 ? 14.688 -2.166 -5.16 1 89.88 103 ASP A N 1
ATOM 854 C CA . ASP A 1 103 ? 14.352 -2.354 -3.754 1 89.88 103 ASP A CA 1
ATOM 855 C C . ASP A 1 103 ? 12.93 -1.876 -3.461 1 89.88 103 ASP A C 1
ATOM 857 O O . ASP A 1 103 ? 12.359 -2.217 -2.424 1 89.88 103 ASP A O 1
ATOM 861 N N . SER A 1 104 ? 12.344 -1.202 -4.391 1 89.06 104 SER A N 1
ATOM 862 C CA . SER A 1 104 ? 11.023 -0.606 -4.188 1 89.06 104 SER A CA 1
ATOM 863 C C . SER A 1 104 ? 9.914 -1.604 -4.488 1 89.06 104 SER A C 1
ATOM 865 O O . SER A 1 104 ? 8.727 -1.295 -4.32 1 89.06 104 SER A O 1
ATOM 867 N N . TYR A 1 105 ? 10.258 -2.855 -4.891 1 92.88 105 TYR A N 1
ATOM 868 C CA . TYR A 1 105 ? 9.273 -3.871 -5.25 1 92.88 105 TYR A CA 1
ATOM 869 C C . TYR A 1 105 ? 8.383 -4.215 -4.059 1 92.88 105 TYR A C 1
ATOM 871 O O . TYR A 1 105 ? 8.883 -4.402 -2.943 1 92.88 105 TYR A O 1
ATOM 879 N N . ARG A 1 106 ? 7.031 -4.207 -4.301 1 93.38 106 ARG A N 1
ATOM 880 C CA . ARG A 1 106 ? 6.027 -4.469 -3.27 1 93.38 106 ARG A CA 1
ATOM 881 C C . ARG A 1 106 ? 5.09 -5.59 -3.693 1 93.38 106 ARG A C 1
ATOM 883 O O . ARG A 1 106 ? 5.07 -5.984 -4.863 1 93.38 106 ARG A O 1
ATOM 890 N N . TRP A 1 107 ? 4.309 -6.07 -2.697 1 97.06 107 TRP A N 1
ATOM 891 C CA . TRP A 1 107 ? 3.305 -7.082 -3.002 1 97.06 107 TRP A CA 1
ATOM 892 C C . TRP A 1 107 ? 2.248 -6.531 -3.953 1 97.06 107 TRP A C 1
ATOM 894 O O . TRP A 1 107 ? 1.73 -7.258 -4.805 1 97.06 107 TRP A O 1
ATOM 904 N N . SER A 1 108 ? 1.987 -5.238 -3.865 1 97.19 108 SER A N 1
ATOM 905 C CA . SER A 1 108 ? 1.058 -4.586 -4.781 1 97.19 108 SER A CA 1
ATOM 906 C C . SER A 1 108 ? 1.583 -4.613 -6.215 1 97.19 108 SER A C 1
ATOM 908 O O . SER A 1 108 ? 0.804 -4.711 -7.164 1 97.19 108 SER A O 1
ATOM 910 N N . ASP A 1 109 ? 2.898 -4.52 -6.375 1 97.12 109 ASP A N 1
ATOM 911 C CA . ASP A 1 109 ? 3.469 -4.664 -7.711 1 97.12 109 ASP A CA 1
ATOM 912 C C . ASP A 1 109 ? 3.211 -6.062 -8.273 1 97.12 109 ASP A C 1
ATOM 914 O O . ASP A 1 109 ? 2.924 -6.219 -9.461 1 97.12 109 ASP A O 1
ATOM 918 N N . ASN A 1 110 ? 3.348 -7.066 -7.414 1 98.25 110 ASN A N 1
ATOM 919 C CA . ASN A 1 110 ? 3.07 -8.43 -7.859 1 98.25 110 ASN A CA 1
ATOM 920 C C . ASN A 1 110 ? 1.593 -8.617 -8.195 1 98.25 110 ASN A C 1
ATOM 922 O O . ASN A 1 110 ? 1.249 -9.391 -9.086 1 98.25 110 ASN A O 1
ATOM 926 N N . ALA A 1 111 ? 0.716 -7.934 -7.414 1 98.44 111 ALA A N 1
ATOM 927 C CA . ALA A 1 111 ? -0.706 -7.93 -7.746 1 98.44 111 ALA A CA 1
ATOM 928 C C . ALA A 1 111 ? -0.939 -7.371 -9.148 1 98.44 111 ALA A C 1
ATOM 930 O O . ALA A 1 111 ? -1.711 -7.938 -9.93 1 98.44 111 ALA A O 1
ATOM 931 N N . MET A 1 112 ? -0.223 -6.301 -9.461 1 97.62 112 MET A N 1
ATOM 932 C CA . MET A 1 112 ? -0.338 -5.711 -10.797 1 97.62 112 MET A CA 1
ATOM 933 C C . MET A 1 112 ? 0.208 -6.656 -11.859 1 97.62 112 MET A C 1
ATOM 935 O O . MET A 1 112 ? -0.364 -6.777 -12.945 1 97.62 112 MET A O 1
ATOM 939 N N . ASP A 1 113 ? 1.283 -7.293 -11.539 1 98.56 113 ASP A N 1
ATOM 940 C CA . ASP A 1 113 ? 1.844 -8.25 -12.484 1 98.56 113 ASP A CA 1
ATOM 941 C C . ASP A 1 113 ? 0.901 -9.43 -12.695 1 98.56 113 ASP A C 1
ATOM 943 O O . ASP A 1 113 ? 0.828 -9.992 -13.797 1 98.56 113 ASP A O 1
ATOM 947 N N . THR A 1 114 ? 0.23 -9.844 -11.625 1 98.81 114 THR A N 1
ATOM 948 C CA . THR A 1 114 ? -0.82 -10.844 -11.766 1 98.81 114 THR A CA 1
ATOM 949 C C . THR A 1 114 ? -1.866 -10.398 -12.781 1 98.81 114 THR A C 1
ATOM 951 O O . THR A 1 114 ? -2.232 -11.156 -13.68 1 98.81 114 THR A O 1
ATOM 954 N N . LYS A 1 115 ? -2.318 -9.148 -12.648 1 98.5 115 LYS A N 1
ATOM 955 C CA . LYS A 1 115 ? -3.273 -8.562 -13.586 1 98.5 115 LYS A CA 1
ATOM 956 C C . LYS A 1 115 ? -2.719 -8.57 -15.008 1 98.5 115 LYS A C 1
ATOM 958 O O . LYS A 1 115 ? -3.453 -8.812 -15.969 1 98.5 115 LYS A O 1
ATOM 963 N N . GLN A 1 116 ? -1.461 -8.297 -15.133 1 98.38 116 GLN A N 1
ATOM 964 C CA . GLN A 1 116 ? -0.801 -8.281 -16.438 1 98.38 116 GLN A CA 1
ATOM 965 C C . GLN A 1 116 ? -0.861 -9.648 -17.094 1 98.38 116 GLN A C 1
ATOM 967 O O . GLN A 1 116 ? -1.152 -9.75 -18.297 1 98.38 116 GLN A O 1
ATOM 972 N N . VAL A 1 117 ? -0.579 -10.664 -16.344 1 98.88 117 VAL A N 1
ATOM 973 C CA . VAL A 1 117 ? -0.655 -12.023 -16.891 1 98.88 117 VAL A CA 1
ATOM 974 C C . VAL A 1 117 ? -2.084 -12.32 -17.328 1 98.88 117 VAL A C 1
ATOM 976 O O . VAL A 1 117 ? -2.301 -12.844 -18.422 1 98.88 117 VAL A O 1
ATOM 979 N N . VAL A 1 118 ? -3.076 -11.961 -16.516 1 98.88 118 VAL A N 1
ATOM 980 C CA . VAL A 1 118 ? -4.484 -12.195 -16.812 1 98.88 118 VAL A CA 1
ATOM 981 C C . VAL A 1 118 ? -4.852 -11.5 -18.125 1 98.88 118 VAL A C 1
ATOM 983 O O . VAL A 1 118 ? -5.488 -12.094 -19 1 98.88 118 VAL A O 1
ATOM 986 N N . ASP A 1 119 ? -4.406 -10.266 -18.266 1 98.38 119 ASP A N 1
ATOM 987 C CA . ASP A 1 119 ? -4.762 -9.461 -19.422 1 98.38 119 ASP A CA 1
ATOM 988 C C . ASP A 1 119 ? -4.074 -9.984 -20.688 1 98.38 119 ASP A C 1
ATOM 990 O O . ASP A 1 119 ? -4.707 -10.109 -21.734 1 98.38 119 ASP A O 1
ATOM 994 N N . GLU A 1 120 ? -2.811 -10.281 -20.578 1 98.5 120 GLU A N 1
ATOM 995 C CA . GLU A 1 120 ? -2.023 -10.711 -21.719 1 98.5 120 GLU A CA 1
ATOM 996 C C . GLU A 1 120 ? -2.568 -12.008 -22.312 1 98.5 120 GLU A C 1
ATOM 998 O O . GLU A 1 120 ? -2.518 -12.219 -23.531 1 98.5 120 GLU A O 1
ATOM 1003 N N . PHE A 1 121 ? -3.125 -12.82 -21.469 1 98.62 121 PHE A N 1
ATOM 1004 C CA . PHE A 1 121 ? -3.578 -14.125 -21.938 1 98.62 121 PHE A CA 1
ATOM 1005 C C . PHE A 1 121 ? -5.102 -14.195 -21.938 1 98.62 121 PHE A C 1
ATOM 1007 O O . PHE A 1 121 ? -5.672 -15.273 -22.109 1 98.62 121 PHE A O 1
ATOM 1014 N N . GLN A 1 122 ? -5.758 -13.039 -21.688 1 98.38 122 GLN A N 1
ATOM 1015 C CA . GLN A 1 122 ? -7.203 -12.883 -21.766 1 98.38 122 GLN A CA 1
ATOM 1016 C C . GLN A 1 122 ? -7.914 -13.961 -20.953 1 98.38 122 GLN A C 1
ATOM 1018 O O . GLN A 1 122 ? -8.867 -14.578 -21.422 1 98.38 122 GLN A O 1
ATOM 1023 N N . LEU A 1 123 ? -7.426 -14.164 -19.75 1 98.69 123 LEU A N 1
ATOM 1024 C CA . LEU A 1 123 ? -7.883 -15.297 -18.938 1 98.69 123 LEU A CA 1
ATOM 1025 C C . LEU A 1 123 ? -9.289 -15.047 -18.406 1 98.69 123 LEU A C 1
ATOM 1027 O O . LEU A 1 123 ? -10.047 -15.984 -18.188 1 98.69 123 LEU A O 1
ATOM 1031 N N . ASN A 1 124 ? -9.641 -13.789 -18.203 1 97.19 124 ASN A N 1
ATOM 1032 C CA . ASN A 1 124 ? -10.945 -13.5 -17.625 1 97.19 124 ASN A CA 1
ATOM 1033 C C . ASN A 1 124 ? -11.977 -13.188 -18.703 1 97.19 124 ASN A C 1
ATOM 1035 O O . ASN A 1 124 ? -13.133 -12.898 -18.391 1 97.19 124 ASN A O 1
ATOM 1039 N N . THR A 1 125 ? -11.57 -13.266 -20 1 96.62 125 THR A N 1
ATOM 1040 C CA . THR A 1 125 ? -12.516 -12.93 -21.062 1 96.62 125 THR A CA 1
ATOM 1041 C C . THR A 1 125 ? -12.719 -14.109 -22 1 96.62 125 THR A C 1
ATOM 1043 O O . THR A 1 125 ? -13.82 -14.312 -22.516 1 96.62 125 THR A O 1
ATOM 1046 N N . ASP A 1 126 ? -11.75 -14.938 -22.109 1 97 126 ASP A N 1
ATOM 1047 C CA . ASP A 1 126 ? -11.781 -15.953 -23.156 1 97 126 ASP A CA 1
ATOM 1048 C C . ASP A 1 126 ? -12.109 -17.328 -22.594 1 97 126 ASP A C 1
ATOM 1050 O O . ASP A 1 126 ? -12.086 -18.328 -23.312 1 97 126 ASP A O 1
ATOM 1054 N N . TYR A 1 127 ? -12.453 -17.406 -21.344 1 98 127 TYR A N 1
ATOM 1055 C CA . TYR A 1 127 ? -12.734 -18.688 -20.703 1 98 127 TYR A CA 1
ATOM 1056 C C . TYR A 1 127 ? -14.078 -18.656 -19.984 1 98 127 TYR A C 1
ATOM 1058 O O . TYR A 1 127 ? -14.539 -17.594 -19.547 1 98 127 TYR A O 1
ATOM 1066 N N . ASP A 1 128 ? -14.664 -19.844 -19.859 1 97.06 128 ASP A N 1
ATOM 1067 C CA . ASP A 1 128 ? -15.961 -19.969 -19.203 1 97.06 128 ASP A CA 1
ATOM 1068 C C . ASP A 1 128 ? -15.82 -19.906 -17.688 1 97.06 128 ASP A C 1
ATOM 1070 O O . ASP A 1 128 ? -16.781 -19.562 -16.984 1 97.06 128 ASP A O 1
ATOM 1074 N N . GLN A 1 129 ? -14.656 -20.281 -17.234 1 97.75 129 GLN A N 1
ATOM 1075 C CA . GLN A 1 129 ? -14.312 -20.219 -15.82 1 97.75 129 GLN A CA 1
ATOM 1076 C C . GLN A 1 129 ? -12.828 -19.906 -15.625 1 97.75 129 GLN A C 1
ATOM 1078 O O . GLN A 1 129 ? -11.977 -20.484 -16.297 1 97.75 129 GLN A O 1
ATOM 1083 N N . PHE A 1 130 ? -12.562 -18.969 -14.773 1 98.75 130 PHE A N 1
ATOM 1084 C CA . PHE A 1 130 ? -11.188 -18.578 -14.484 1 98.75 130 PHE A CA 1
ATOM 1085 C C . PHE A 1 130 ? -10.945 -18.5 -12.984 1 98.75 130 PHE A C 1
ATOM 1087 O O . PHE A 1 130 ? -11.516 -17.625 -12.312 1 98.75 130 PHE A O 1
ATOM 1094 N N . ILE A 1 131 ? -10.055 -19.375 -12.484 1 98.81 131 ILE A N 1
ATOM 1095 C CA . ILE A 1 131 ? -9.797 -19.484 -11.055 1 98.81 131 ILE A CA 1
ATOM 1096 C C . ILE A 1 131 ? -8.32 -19.203 -10.773 1 98.81 131 ILE A C 1
ATOM 1098 O O . ILE A 1 131 ? -7.449 -19.672 -11.508 1 98.81 131 ILE A O 1
ATOM 1102 N N . GLY A 1 132 ? -8.062 -18.375 -9.742 1 98.94 132 GLY A N 1
ATOM 1103 C CA . GLY A 1 132 ? -6.707 -18.219 -9.25 1 98.94 132 GLY A CA 1
ATOM 1104 C C . GLY A 1 132 ? -6.355 -19.172 -8.133 1 98.94 132 GLY A C 1
ATOM 1105 O O . GLY A 1 132 ? -7.16 -19.406 -7.23 1 98.94 132 GLY A O 1
ATOM 1106 N N . VAL A 1 133 ? -5.199 -19.766 -8.211 1 98.94 133 VAL A N 1
ATOM 1107 C CA . VAL A 1 133 ? -4.625 -20.609 -7.168 1 98.94 133 VAL A CA 1
ATOM 1108 C C . VAL A 1 133 ? -3.283 -20.031 -6.723 1 98.94 133 VAL A C 1
ATOM 1110 O O . VAL A 1 133 ? -2.287 -20.125 -7.441 1 98.94 133 VAL A O 1
ATOM 1113 N N . GLY A 1 134 ? -3.268 -19.469 -5.539 1 98.81 134 GLY A N 1
ATOM 1114 C CA . GLY A 1 134 ? -2.066 -18.812 -5.055 1 98.81 134 GLY A CA 1
ATOM 1115 C C . GLY A 1 134 ? -1.589 -19.344 -3.717 1 98.81 134 GLY A C 1
ATOM 1116 O O . GLY A 1 134 ? -2.391 -19.828 -2.91 1 98.81 134 GLY A O 1
ATOM 1117 N N . HIS A 1 135 ? -0.329 -19.312 -3.516 1 98.62 135 HIS A N 1
ATOM 1118 C CA . HIS A 1 135 ? 0.293 -19.703 -2.258 1 98.62 135 HIS A CA 1
ATOM 1119 C C . HIS A 1 135 ? 1.065 -18.547 -1.632 1 98.62 135 HIS A C 1
ATOM 1121 O O . HIS A 1 135 ? 1.93 -17.953 -2.277 1 98.62 135 HIS A O 1
ATOM 1127 N N . SER A 1 136 ? 0.804 -18.281 -0.283 1 96.69 136 SER A N 1
ATOM 1128 C CA . SER A 1 136 ? 1.58 -17.312 0.48 1 96.69 136 SER A CA 1
ATOM 1129 C C . SER A 1 136 ? 1.618 -15.953 -0.223 1 96.69 136 SER A C 1
ATOM 1131 O O . SER A 1 136 ? 0.577 -15.336 -0.444 1 96.69 136 SER A O 1
ATOM 1133 N N . PHE A 1 137 ? 2.732 -15.516 -0.675 1 97.19 137 PHE A N 1
ATOM 1134 C CA . PHE A 1 137 ? 2.988 -14.289 -1.425 1 97.19 137 PHE A CA 1
ATOM 1135 C C . PHE A 1 137 ? 2.105 -14.219 -2.664 1 97.19 137 PHE A C 1
ATOM 1137 O O . PHE A 1 137 ? 1.453 -13.203 -2.912 1 97.19 137 PHE A O 1
ATOM 1144 N N . GLY A 1 138 ? 1.977 -15.266 -3.412 1 98.62 138 GLY A N 1
ATOM 1145 C CA . GLY A 1 138 ? 1.127 -15.336 -4.59 1 98.62 138 GLY A CA 1
ATOM 1146 C C . GLY A 1 138 ? -0.352 -15.25 -4.266 1 98.62 138 GLY A C 1
ATOM 1147 O O . GLY A 1 138 ? -1.118 -14.617 -4.996 1 98.62 138 GLY A O 1
ATOM 1148 N N . ALA A 1 139 ? -0.765 -15.867 -3.164 1 98.69 139 ALA A N 1
ATOM 1149 C CA . ALA A 1 139 ? -2.16 -15.844 -2.732 1 98.69 139 ALA A CA 1
ATOM 1150 C C . ALA A 1 139 ? -2.592 -14.43 -2.354 1 98.69 139 ALA A C 1
ATOM 1152 O O . ALA A 1 139 ? -3.619 -13.938 -2.828 1 98.69 139 ALA A O 1
ATOM 1153 N N . THR A 1 140 ? -1.763 -13.82 -1.558 1 98.12 140 THR A N 1
ATOM 1154 C CA . THR A 1 140 ? -2.074 -12.469 -1.108 1 98.12 140 THR A CA 1
ATOM 1155 C C . THR A 1 140 ? -2.098 -11.5 -2.287 1 98.12 140 THR A C 1
ATOM 1157 O O . THR A 1 140 ? -2.963 -10.625 -2.361 1 98.12 140 THR A O 1
ATOM 1160 N N . SER A 1 141 ? -1.189 -11.688 -3.203 1 98.75 141 SER A N 1
ATOM 1161 C CA . SER A 1 141 ? -1.144 -10.836 -4.391 1 98.75 141 SER A CA 1
ATOM 1162 C C . SER A 1 141 ? -2.414 -10.977 -5.223 1 98.75 141 SER A C 1
ATOM 1164 O O . SER A 1 141 ? -2.906 -10 -5.789 1 98.75 141 SER A O 1
ATOM 1166 N N . MET A 1 142 ? -2.977 -12.172 -5.273 1 98.94 142 MET A N 1
ATOM 1167 C CA . MET A 1 142 ? -4.207 -12.383 -6.031 1 98.94 142 MET A CA 1
ATOM 1168 C C . MET A 1 142 ? -5.391 -11.719 -5.34 1 98.94 142 MET A C 1
ATOM 1170 O O . MET A 1 142 ? -6.285 -11.188 -6.008 1 98.94 142 MET A O 1
ATOM 1174 N N . ILE A 1 143 ? -5.391 -11.742 -4.004 1 98.81 143 ILE A N 1
ATOM 1175 C CA . ILE A 1 143 ? -6.426 -11.039 -3.252 1 98.81 143 ILE A CA 1
ATOM 1176 C C . ILE A 1 143 ? -6.352 -9.547 -3.549 1 98.81 143 ILE A C 1
ATOM 1178 O O . ILE A 1 143 ? -7.367 -8.914 -3.861 1 98.81 143 ILE A O 1
ATOM 1182 N N . LEU A 1 144 ? -5.145 -9 -3.504 1 98.62 144 LEU A N 1
ATOM 1183 C CA . LEU A 1 144 ? -4.949 -7.582 -3.797 1 98.62 144 LEU A CA 1
ATOM 1184 C C . LEU A 1 144 ? -5.375 -7.262 -5.227 1 98.62 144 LEU A C 1
ATOM 1186 O O . LEU A 1 144 ? -6 -6.227 -5.473 1 98.62 144 LEU A O 1
ATOM 1190 N N . CYS A 1 145 ? -5.02 -8.141 -6.16 1 98.62 145 CYS A N 1
ATOM 1191 C CA . CYS A 1 145 ? -5.387 -7.938 -7.555 1 98.62 145 CYS A CA 1
ATOM 1192 C C . CYS A 1 145 ? -6.902 -7.844 -7.711 1 98.62 145 CYS A C 1
ATOM 1194 O O . CYS A 1 145 ? -7.402 -6.938 -8.383 1 98.62 145 CYS A O 1
ATOM 1196 N N . GLU A 1 146 ? -7.648 -8.75 -7.062 1 98.69 146 GLU A N 1
ATOM 1197 C CA . GLU A 1 146 ? -9.109 -8.727 -7.129 1 98.69 146 GLU A CA 1
ATOM 1198 C C . GLU A 1 146 ? -9.672 -7.469 -6.477 1 98.69 146 GLU A C 1
ATOM 1200 O O . GLU A 1 146 ? -10.672 -6.918 -6.941 1 98.69 146 GLU A O 1
ATOM 1205 N N . TYR A 1 147 ? -8.992 -7.027 -5.406 1 97.88 147 TYR A N 1
ATOM 1206 C CA . TYR A 1 147 ? -9.391 -5.793 -4.742 1 97.88 147 TYR A CA 1
ATOM 1207 C C . TYR A 1 147 ? -9.195 -4.59 -5.656 1 97.88 147 TYR A C 1
ATOM 1209 O O . TYR A 1 147 ? -10.07 -3.736 -5.77 1 97.88 147 TYR A O 1
ATOM 1217 N N . TYR A 1 148 ? -8.039 -4.543 -6.348 1 96.81 148 TYR A N 1
ATOM 1218 C CA . TYR A 1 148 ? -7.711 -3.422 -7.219 1 96.81 148 TYR A CA 1
ATOM 1219 C C . TYR A 1 148 ? -8.578 -3.436 -8.477 1 96.81 148 TYR A C 1
ATOM 1221 O O . TYR A 1 148 ? -8.992 -2.381 -8.961 1 96.81 148 TYR A O 1
ATOM 1229 N N . TYR A 1 149 ? -8.844 -4.613 -8.984 1 96.88 149 TYR A N 1
ATOM 1230 C CA . TYR A 1 149 ? -9.625 -4.793 -10.203 1 96.88 149 TYR A CA 1
ATOM 1231 C C . TYR A 1 149 ? -10.711 -5.848 -10.008 1 96.88 149 TYR A C 1
ATOM 1233 O O . TYR A 1 149 ? -10.578 -6.98 -10.477 1 96.88 149 TYR A O 1
ATOM 1241 N N . PRO A 1 150 ? -11.797 -5.434 -9.453 1 96.88 150 PRO A N 1
ATOM 1242 C CA . PRO A 1 150 ? -12.867 -6.402 -9.219 1 96.88 150 PRO A CA 1
ATOM 1243 C C . PRO A 1 150 ? -13.352 -7.066 -10.5 1 96.88 150 PRO A C 1
ATOM 1245 O O . PRO A 1 150 ? -13.453 -6.41 -11.539 1 96.88 150 PRO A O 1
ATOM 1248 N N . GLY A 1 151 ? -13.57 -8.336 -10.422 1 96.94 151 GLY A N 1
ATOM 1249 C CA . GLY A 1 151 ? -14.023 -9.086 -11.578 1 96.94 151 GLY A CA 1
ATOM 1250 C C . GLY A 1 151 ? -12.891 -9.719 -12.359 1 96.94 151 GLY A C 1
ATOM 1251 O O . GLY A 1 151 ? -13.109 -10.258 -13.453 1 96.94 151 GLY A O 1
ATOM 1252 N N . THR A 1 152 ? -11.703 -9.656 -11.781 1 98.5 152 THR A N 1
ATOM 1253 C CA . THR A 1 152 ? -10.555 -10.281 -12.438 1 98.5 152 THR A CA 1
ATOM 1254 C C . THR A 1 152 ? -10.688 -11.797 -12.422 1 98.5 152 THR A C 1
ATOM 1256 O O . THR A 1 152 ? -10.391 -12.461 -13.414 1 98.5 152 THR A O 1
ATOM 1259 N N . PHE A 1 153 ? -11.164 -12.352 -11.32 1 98.88 153 PHE A N 1
ATOM 1260 C CA . PHE A 1 153 ? -11.297 -13.789 -11.148 1 98.88 153 PHE A CA 1
ATOM 1261 C C . PHE A 1 153 ? -12.758 -14.188 -10.953 1 98.88 153 PHE A C 1
ATOM 1263 O O . PHE A 1 153 ? -13.562 -13.375 -10.484 1 98.88 153 PHE A O 1
ATOM 1270 N N . ASP A 1 154 ? -13.055 -15.422 -11.32 1 98.56 154 ASP A N 1
ATOM 1271 C CA . ASP A 1 154 ? -14.352 -15.984 -10.938 1 98.56 154 ASP A CA 1
ATOM 1272 C C . ASP A 1 154 ? -14.305 -16.547 -9.516 1 98.56 154 ASP A C 1
ATOM 1274 O O . ASP A 1 154 ? -15.336 -16.688 -8.867 1 98.56 154 ASP A O 1
ATOM 1278 N N . GLY A 1 155 ? -13.125 -16.859 -9.055 1 98.81 155 GLY A N 1
ATOM 1279 C CA . GLY A 1 155 ? -12.875 -17.375 -7.711 1 98.81 155 GLY A CA 1
ATOM 1280 C C . GLY A 1 155 ? -11.398 -17.484 -7.391 1 98.81 155 GLY A C 1
ATOM 1281 O O . GLY A 1 155 ? -10.555 -17.5 -8.297 1 98.81 155 GLY A O 1
ATOM 1282 N N . LEU A 1 156 ? -11.078 -17.562 -6.09 1 98.94 156 LEU A N 1
ATOM 1283 C CA . LEU A 1 156 ? -9.695 -17.688 -5.637 1 98.94 156 LEU A CA 1
ATOM 1284 C C . LEU A 1 156 ? -9.555 -18.844 -4.648 1 98.94 156 LEU A C 1
ATOM 1286 O O . LEU A 1 156 ? -10.344 -18.969 -3.707 1 98.94 156 LEU A O 1
ATOM 1290 N N . CYS A 1 157 ? -8.648 -19.734 -4.93 1 98.94 157 CYS A N 1
ATOM 1291 C CA . CYS A 1 157 ? -8.148 -20.672 -3.928 1 98.94 157 CYS A CA 1
ATOM 1292 C C . CYS A 1 157 ? -6.824 -20.188 -3.348 1 98.94 157 CYS A C 1
ATOM 1294 O O . CYS A 1 157 ? -5.793 -20.234 -4.02 1 98.94 157 CYS A O 1
ATOM 1296 N N . VAL A 1 158 ? -6.84 -19.766 -2.096 1 98.69 158 VAL A N 1
ATOM 1297 C CA . VAL A 1 158 ? -5.664 -19.125 -1.513 1 98.69 158 VAL A CA 1
ATOM 1298 C C . VAL A 1 158 ? -5.098 -20 -0.4 1 98.69 158 VAL A C 1
ATOM 1300 O O . VAL A 1 158 ? -5.762 -20.234 0.61 1 98.69 158 VAL A O 1
ATOM 1303 N N . ILE A 1 159 ? -3.881 -20.438 -0.621 1 98.25 159 ILE A N 1
ATOM 1304 C CA . ILE A 1 159 ? -3.199 -21.328 0.301 1 98.25 159 ILE A CA 1
ATOM 1305 C C . ILE A 1 159 ? -2.215 -20.547 1.161 1 98.25 159 ILE A C 1
ATOM 1307 O O . ILE A 1 159 ? -1.224 -20.016 0.654 1 98.25 159 ILE A O 1
ATOM 1311 N N . GLU A 1 160 ? -2.469 -20.469 2.451 1 96.06 160 GLU A N 1
ATOM 1312 C CA . GLU A 1 160 ? -1.593 -19.828 3.422 1 96.06 160 GLU A CA 1
ATOM 1313 C C . GLU A 1 160 ? -1.312 -18.375 3.027 1 96.06 160 GLU A C 1
ATOM 1315 O O . GLU A 1 160 ? -0.159 -17.938 3.018 1 96.06 160 GLU A O 1
ATOM 1320 N N . PRO A 1 161 ? -2.359 -17.625 2.654 1 96.5 161 PRO A N 1
ATOM 1321 C CA . PRO A 1 161 ? -2.074 -16.203 2.406 1 96.5 161 PRO A CA 1
ATOM 1322 C C . PRO A 1 161 ? -1.524 -15.492 3.639 1 96.5 161 PRO A C 1
ATOM 1324 O O . PRO A 1 161 ? -1.896 -15.82 4.766 1 96.5 161 PRO A O 1
ATOM 1327 N N . VAL A 1 162 ? -0.617 -14.609 3.432 1 93.38 162 VAL A N 1
ATOM 1328 C CA . VAL A 1 162 ? -0.088 -13.797 4.523 1 93.38 162 VAL A CA 1
ATOM 1329 C C . VAL A 1 162 ? -0.901 -12.516 4.66 1 93.38 162 VAL A C 1
ATOM 1331 O O . VAL A 1 162 ? -0.809 -11.625 3.812 1 93.38 162 VAL A O 1
ATOM 1334 N N . LEU A 1 163 ? -1.739 -12.438 5.656 1 93.31 163 LEU A N 1
ATOM 1335 C CA . LEU A 1 163 ? -2.619 -11.32 5.957 1 93.31 163 LEU A CA 1
ATOM 1336 C C . LEU A 1 163 ? -2.441 -10.859 7.402 1 93.31 163 LEU A C 1
ATOM 1338 O O . LEU A 1 163 ? -1.997 -11.641 8.25 1 93.31 163 LEU A O 1
ATOM 1342 N N . SER A 1 164 ? -2.803 -9.594 7.605 1 89.75 164 SER A N 1
ATOM 1343 C CA . SER A 1 164 ? -2.727 -9.109 8.984 1 89.75 164 SER A CA 1
ATOM 1344 C C . SER A 1 164 ? -3.787 -8.047 9.25 1 89.75 164 SER A C 1
ATOM 1346 O O . SER A 1 164 ? -4.023 -7.172 8.414 1 89.75 164 SER A O 1
ATOM 1348 N N . SER A 1 165 ? -4.391 -8.117 10.43 1 89.06 165 SER A N 1
ATOM 1349 C CA . SER A 1 165 ? -5.34 -7.102 10.875 1 89.06 165 SER A CA 1
ATOM 1350 C C . SER A 1 165 ? -4.648 -6.039 11.727 1 89.06 165 SER A C 1
ATOM 1352 O O . SER A 1 165 ? -5.27 -5.043 12.102 1 89.06 165 SER A O 1
ATOM 1354 N N . VAL A 1 166 ? -3.396 -6.309 11.961 1 87.75 166 VAL A N 1
ATOM 1355 C CA . VAL A 1 166 ? -2.658 -5.375 12.805 1 87.75 166 VAL A CA 1
ATOM 1356 C C . VAL A 1 166 ? -1.379 -4.938 12.102 1 87.75 166 VAL A C 1
ATOM 1358 O O . VAL A 1 166 ? -0.868 -5.648 11.234 1 87.75 166 VAL A O 1
ATOM 1361 N N . MET A 1 167 ? -0.965 -3.736 12.438 1 89.38 167 MET A N 1
ATOM 1362 C CA . MET A 1 167 ? 0.351 -3.26 12.023 1 89.38 167 MET A CA 1
ATOM 1363 C C . MET A 1 167 ? 1.38 -3.471 13.125 1 89.38 167 MET A C 1
ATOM 1365 O O . MET A 1 167 ? 1.305 -2.834 14.18 1 89.38 167 MET A O 1
ATOM 1369 N N . TYR A 1 168 ? 2.326 -4.27 12.844 1 88.31 168 TYR A N 1
ATOM 1370 C CA . TYR A 1 168 ? 3.307 -4.617 13.867 1 88.31 168 TYR A CA 1
ATOM 1371 C C . TYR A 1 168 ? 4.398 -3.557 13.953 1 88.31 168 TYR A C 1
ATOM 1373 O O . TYR A 1 168 ? 4.793 -2.973 12.945 1 88.31 168 TYR A O 1
ATOM 1381 N N . ASP A 1 169 ? 4.855 -3.484 15.164 1 91.06 169 ASP A N 1
ATOM 1382 C CA . ASP A 1 169 ? 6.004 -2.607 15.383 1 91.06 169 ASP A CA 1
ATOM 1383 C C . ASP A 1 169 ? 7.25 -3.156 14.695 1 91.06 169 ASP A C 1
ATOM 1385 O O . ASP A 1 169 ? 7.422 -4.375 14.586 1 91.06 169 ASP A O 1
ATOM 1389 N N . GLY A 1 170 ? 8.047 -2.227 14.344 1 87.25 170 GLY A N 1
ATOM 1390 C CA . GLY A 1 170 ? 9.281 -2.592 13.672 1 87.25 170 GLY A CA 1
ATOM 1391 C C . GLY A 1 170 ? 10.133 -3.553 14.477 1 87.25 170 GLY A C 1
ATOM 1392 O O . GLY A 1 170 ? 10.711 -4.492 13.922 1 87.25 170 GLY A O 1
ATOM 1393 N N . GLU A 1 171 ? 10.164 -3.396 15.766 1 85.06 171 GLU A N 1
ATOM 1394 C CA . GLU A 1 171 ? 10.969 -4.254 16.641 1 85.06 171 GLU A CA 1
ATOM 1395 C C . GLU A 1 171 ? 10.477 -5.699 16.578 1 85.06 171 GLU A C 1
ATOM 1397 O O . GLU A 1 171 ? 11.281 -6.633 16.625 1 85.06 171 GLU A O 1
ATOM 1402 N N . ILE A 1 172 ? 9.227 -5.809 16.484 1 84.5 172 ILE A N 1
ATOM 1403 C CA . ILE A 1 172 ? 8.625 -7.137 16.422 1 84.5 172 ILE A CA 1
ATOM 1404 C C . ILE A 1 172 ? 8.859 -7.73 15.031 1 84.5 172 ILE A C 1
ATOM 1406 O O . ILE A 1 172 ? 9.266 -8.891 14.906 1 84.5 172 ILE A O 1
ATOM 1410 N N . LYS A 1 173 ? 8.742 -6.957 14.016 1 83.94 173 LYS A N 1
ATOM 1411 C CA . LYS A 1 173 ? 8.891 -7.418 12.641 1 83.94 173 LYS A CA 1
ATOM 1412 C C . LYS A 1 173 ? 10.305 -7.906 12.375 1 83.94 173 LYS A C 1
ATOM 1414 O O . LYS A 1 173 ? 10.508 -8.859 11.617 1 83.94 173 LYS A O 1
ATOM 1419 N N . GLU A 1 174 ? 11.219 -7.281 12.984 1 79.88 174 GLU A N 1
ATOM 1420 C CA . GLU A 1 174 ? 12.625 -7.625 12.758 1 79.88 174 GLU A CA 1
ATOM 1421 C C . GLU A 1 174 ? 12.945 -9.016 13.305 1 79.88 174 GLU A C 1
ATOM 1423 O O . GLU A 1 174 ? 13.969 -9.602 12.953 1 79.88 174 GLU A O 1
ATOM 1428 N N . GLN A 1 175 ? 12.039 -9.5 14.086 1 74.44 175 GLN A N 1
ATOM 1429 C CA . GLN A 1 175 ? 12.289 -10.789 14.719 1 74.44 175 GLN A CA 1
ATOM 1430 C C . GLN A 1 175 ? 11.617 -11.922 13.953 1 74.44 175 GLN A C 1
ATOM 1432 O O . GLN A 1 175 ? 11.766 -13.094 14.305 1 74.44 175 GLN A O 1
ATOM 1437 N N . PHE A 1 176 ? 10.961 -11.531 12.93 1 73.88 176 PHE A N 1
ATOM 1438 C CA . PHE A 1 176 ? 10.273 -12.57 12.18 1 73.88 176 PHE A CA 1
ATOM 1439 C C . PHE A 1 176 ? 11.266 -13.523 11.531 1 73.88 176 PHE A C 1
ATOM 1441 O O . PHE A 1 176 ? 12.195 -13.086 10.852 1 73.88 176 PHE A O 1
ATOM 1448 N N . PRO A 1 177 ? 11.164 -14.812 11.688 1 66 177 PRO A N 1
ATOM 1449 C CA . PRO A 1 177 ? 12.086 -15.805 11.133 1 66 177 PRO A CA 1
ATOM 1450 C C . PRO A 1 177 ? 12.195 -15.727 9.609 1 66 177 PRO A C 1
ATOM 1452 O O . PRO A 1 177 ? 13.234 -16.062 9.047 1 66 177 PRO A O 1
ATOM 1455 N N . ILE A 1 178 ? 11.25 -15.297 9.141 1 64.25 178 ILE A N 1
ATOM 1456 C CA . ILE A 1 178 ? 11.188 -15.258 7.684 1 64.25 178 ILE A CA 1
ATOM 1457 C C . ILE A 1 178 ? 12.242 -14.297 7.148 1 64.25 178 ILE A C 1
ATOM 1459 O O . ILE A 1 178 ? 12.672 -14.406 6 1 64.25 178 ILE A O 1
ATOM 1463 N N . LEU A 1 179 ? 12.703 -13.492 7.988 1 67.94 179 LEU A N 1
ATOM 1464 C CA . LEU A 1 179 ? 13.719 -12.523 7.582 1 67.94 179 LEU A CA 1
ATOM 1465 C C . LEU A 1 179 ? 15.109 -13.156 7.57 1 67.94 179 LEU A C 1
ATOM 1467 O O . LEU A 1 179 ? 16.062 -12.57 7.055 1 67.94 179 LEU A O 1
ATOM 1471 N N . ALA A 1 180 ? 15.172 -14.438 7.969 1 64.94 180 ALA A N 1
ATOM 1472 C CA . ALA A 1 180 ? 16.438 -15.164 8 1 64.94 180 ALA A CA 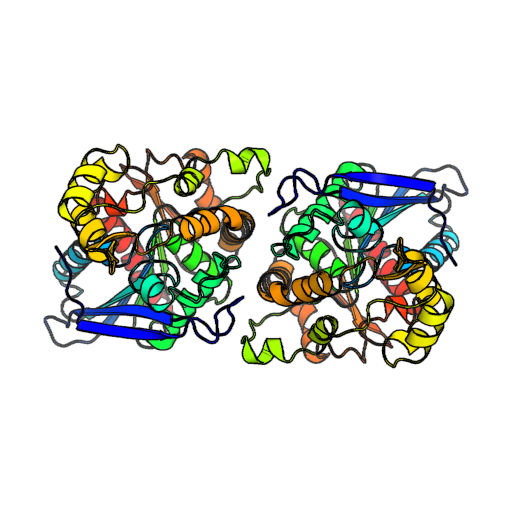1
ATOM 1473 C C . ALA A 1 180 ? 16.969 -15.422 6.59 1 64.94 180 ALA A C 1
ATOM 1475 O O . ALA A 1 180 ? 18.141 -15.711 6.402 1 64.94 180 ALA A O 1
ATOM 1476 N N . SER A 1 181 ? 16.156 -15.148 5.691 1 69.94 181 SER A N 1
ATOM 1477 C CA . SER A 1 181 ? 16.547 -15.367 4.301 1 69.94 181 SER A CA 1
ATOM 1478 C C . SER A 1 181 ? 17.75 -14.508 3.924 1 69.94 181 SER A C 1
ATOM 1480 O O . SER A 1 181 ? 18.531 -14.883 3.047 1 69.94 181 SER A O 1
ATOM 1482 N N . ARG A 1 182 ? 17.922 -13.477 4.605 1 74.38 182 ARG A N 1
ATOM 1483 C CA . ARG A 1 182 ? 18.984 -12.555 4.246 1 74.38 182 ARG A CA 1
ATOM 1484 C C . ARG A 1 182 ? 20.359 -13.188 4.473 1 74.38 182 ARG A C 1
ATOM 1486 O O . ARG A 1 182 ? 21.328 -12.859 3.777 1 74.38 182 ARG A O 1
ATOM 1493 N N . LYS A 1 183 ? 20.422 -14.18 5.309 1 77.94 183 LYS A N 1
ATOM 1494 C CA . LYS A 1 183 ? 21.703 -14.742 5.691 1 77.94 183 LYS A CA 1
ATOM 1495 C C . LYS A 1 183 ? 21.875 -16.156 5.141 1 77.94 183 LYS A C 1
ATOM 1497 O O . LYS A 1 183 ? 22.891 -16.812 5.387 1 77.94 183 LYS A O 1
ATOM 1502 N N . ARG A 1 184 ? 20.984 -16.5 4.273 1 81.62 184 ARG A N 1
ATOM 1503 C CA . ARG A 1 184 ? 21.031 -17.891 3.822 1 81.62 184 ARG A CA 1
ATOM 1504 C C . ARG A 1 184 ? 22.109 -18.078 2.756 1 81.62 184 ARG A C 1
ATOM 1506 O O . ARG A 1 184 ? 22.484 -17.125 2.066 1 81.62 184 ARG A O 1
ATOM 1513 N N . ARG A 1 185 ? 22.594 -19.312 2.711 1 88.94 185 ARG A N 1
ATOM 1514 C CA . ARG A 1 185 ? 23.5 -19.688 1.626 1 88.94 185 ARG A CA 1
ATOM 1515 C C . ARG A 1 185 ? 22.812 -19.562 0.271 1 88.94 185 ARG A C 1
ATOM 1517 O O . ARG A 1 185 ? 21.641 -19.938 0.123 1 88.94 185 ARG A O 1
ATOM 1524 N N . ASP A 1 186 ? 23.578 -18.953 -0.725 1 93.62 186 ASP A N 1
ATOM 1525 C CA . ASP A 1 186 ? 22.922 -18.734 -2.014 1 93.62 186 ASP A CA 1
ATOM 1526 C C . ASP A 1 186 ? 23.797 -19.25 -3.16 1 93.62 186 ASP A C 1
ATOM 1528 O O . ASP A 1 186 ? 23.484 -19.016 -4.332 1 93.62 186 ASP A O 1
ATOM 1532 N N . GLU A 1 187 ? 24.875 -19.891 -2.818 1 96 187 GLU A N 1
ATOM 1533 C CA . GLU A 1 187 ? 25.766 -20.391 -3.857 1 96 187 GLU A CA 1
ATOM 1534 C C . GLU A 1 187 ? 26.375 -21.734 -3.459 1 96 187 GLU A C 1
ATOM 1536 O O . GLU A 1 187 ? 26.734 -21.938 -2.297 1 96 187 GLU A O 1
ATOM 1541 N N . TRP A 1 188 ? 26.469 -22.672 -4.461 1 97.38 188 TRP A N 1
ATOM 1542 C CA . TRP A 1 188 ? 27.016 -24 -4.281 1 97.38 188 TRP A CA 1
ATOM 1543 C C . TRP A 1 188 ? 27.969 -24.375 -5.426 1 97.38 188 TRP A C 1
ATOM 1545 O O . TRP A 1 188 ? 27.891 -23.781 -6.508 1 97.38 188 TRP A O 1
ATOM 1555 N N . PRO A 1 189 ? 28.781 -25.375 -5.199 1 97.56 189 PRO A N 1
ATOM 1556 C CA . PRO A 1 189 ? 29.719 -25.781 -6.254 1 97.56 189 PRO A CA 1
ATOM 1557 C C . PRO A 1 189 ? 29 -26.422 -7.445 1 97.56 189 PRO A C 1
ATOM 1559 O O . PRO A 1 189 ? 29.5 -26.344 -8.57 1 97.56 189 PRO A O 1
ATOM 1562 N N . SER A 1 190 ? 27.891 -27.172 -7.18 1 97.62 190 SER A N 1
ATOM 1563 C CA . SER A 1 190 ? 27.156 -27.844 -8.234 1 97.62 190 SER A CA 1
ATOM 1564 C C . SER A 1 190 ? 25.688 -28.031 -7.855 1 97.62 190 SER A C 1
ATOM 1566 O O . SER A 1 190 ? 25.312 -27.828 -6.699 1 97.62 190 SER A O 1
ATOM 1568 N N . PHE A 1 191 ? 24.938 -28.406 -8.867 1 97.62 191 PHE A N 1
ATOM 1569 C CA . PHE A 1 191 ? 23.531 -28.703 -8.617 1 97.62 191 PHE A CA 1
ATOM 1570 C C . PHE A 1 191 ? 23.406 -29.859 -7.637 1 97.62 191 PHE A C 1
ATOM 1572 O O . PHE A 1 191 ? 22.547 -29.828 -6.75 1 97.62 191 PHE A O 1
ATOM 1579 N N . GLU A 1 192 ? 24.234 -30.812 -7.77 1 97.31 192 GLU A N 1
ATOM 1580 C CA . GLU A 1 192 ? 24.203 -31.969 -6.895 1 97.31 192 GLU A CA 1
ATOM 1581 C C . GLU A 1 192 ? 24.516 -31.594 -5.449 1 97.31 192 GLU A C 1
ATOM 1583 O O . GLU A 1 192 ? 23.828 -32.031 -4.527 1 97.31 192 GLU A O 1
ATOM 1588 N N . GLU A 1 193 ? 25.5 -30.812 -5.285 1 96.88 193 GLU A N 1
ATOM 1589 C CA . GLU A 1 193 ? 25.859 -30.375 -3.943 1 96.88 193 GLU A CA 1
ATOM 1590 C C . GLU A 1 193 ? 24.766 -29.5 -3.332 1 96.88 193 GLU A C 1
ATOM 1592 O O . GLU A 1 193 ? 24.531 -29.562 -2.125 1 96.88 193 GLU A O 1
ATOM 1597 N N . CYS A 1 194 ? 24.203 -28.703 -4.16 1 96.69 194 CYS A N 1
ATOM 1598 C CA . CYS A 1 194 ? 23.078 -27.891 -3.703 1 96.69 194 CYS A CA 1
ATOM 1599 C C . CYS A 1 194 ? 21.938 -28.766 -3.207 1 96.69 194 CYS A C 1
ATOM 1601 O O . CYS A 1 194 ? 21.453 -28.594 -2.09 1 96.69 194 CYS A O 1
ATOM 1603 N N . HIS A 1 195 ? 21.594 -29.719 -4.039 1 97 195 HIS A N 1
ATOM 1604 C CA . HIS A 1 195 ? 20.5 -30.625 -3.676 1 97 195 HIS A CA 1
ATOM 1605 C C . HIS A 1 195 ? 20.797 -31.344 -2.363 1 97 195 HIS A C 1
ATOM 1607 O O . HIS A 1 195 ? 19.938 -31.391 -1.475 1 97 195 HIS A O 1
ATOM 1613 N N . LYS A 1 196 ? 21.953 -31.844 -2.207 1 95.81 196 LYS A N 1
ATOM 1614 C CA . LYS A 1 196 ? 22.359 -32.562 -1.004 1 95.81 196 LYS A CA 1
ATOM 1615 C C . LYS A 1 196 ? 22.312 -31.656 0.222 1 95.81 196 LYS A C 1
ATOM 1617 O O . LYS A 1 196 ? 21.844 -32.062 1.285 1 95.81 196 LYS A O 1
ATOM 1622 N N . SER A 1 197 ? 22.828 -30.547 0.034 1 94.44 197 SER A N 1
ATOM 1623 C CA . SER A 1 197 ? 22.875 -29.578 1.123 1 94.44 197 SER A CA 1
ATOM 1624 C C . SER A 1 197 ? 21.469 -29.219 1.601 1 94.44 197 SER A C 1
ATOM 1626 O O . SER A 1 197 ? 21.203 -29.188 2.805 1 94.44 197 SER A O 1
ATOM 1628 N N . LEU A 1 198 ? 20.562 -28.953 0.689 1 94.56 198 LEU A N 1
ATOM 1629 C CA . LEU A 1 198 ? 19.219 -28.516 1.032 1 94.56 198 LEU A CA 1
ATOM 1630 C C . LEU A 1 198 ? 18.375 -29.672 1.567 1 94.56 198 LEU A C 1
ATOM 1632 O O . LEU A 1 198 ? 17.547 -29.484 2.459 1 94.56 198 LEU A O 1
ATOM 1636 N N . ALA A 1 199 ? 18.609 -30.812 1.048 1 93.62 199 ALA A N 1
ATOM 1637 C CA . ALA A 1 199 ? 17.828 -32 1.438 1 93.62 199 ALA A CA 1
ATOM 1638 C C . ALA A 1 199 ? 18.016 -32.312 2.92 1 93.62 199 ALA A C 1
ATOM 1640 O O . ALA A 1 199 ? 17.172 -32.969 3.531 1 93.62 199 ALA A O 1
ATOM 1641 N N . SER A 1 200 ? 19.062 -31.828 3.547 1 89.62 200 SER A N 1
ATOM 1642 C CA . SER A 1 200 ? 19.375 -32.125 4.938 1 89.62 200 SER A CA 1
ATOM 1643 C C . SER A 1 200 ? 18.891 -31.031 5.871 1 89.62 200 SER A C 1
ATOM 1645 O O . SER A 1 200 ? 18.984 -31.172 7.094 1 89.62 200 SER A O 1
ATOM 1647 N N . ARG A 1 201 ? 18.406 -30.016 5.387 1 85.19 201 ARG A N 1
ATOM 1648 C CA . ARG A 1 201 ? 17.984 -28.875 6.18 1 85.19 201 ARG A CA 1
ATOM 1649 C C . ARG A 1 201 ? 16.516 -28.969 6.551 1 85.19 201 ARG A C 1
ATOM 1651 O O . ARG A 1 201 ? 15.695 -29.438 5.75 1 85.19 201 ARG A O 1
ATOM 1658 N N . GLY A 1 202 ? 16.156 -28.5 7.742 1 82.44 202 GLY A N 1
ATOM 1659 C CA . GLY A 1 202 ? 14.844 -28.688 8.328 1 82.44 202 GLY A CA 1
ATOM 1660 C C . GLY A 1 202 ? 13.727 -28.141 7.465 1 82.44 202 GLY A C 1
ATOM 1661 O O . GLY A 1 202 ? 12.703 -28.812 7.27 1 82.44 202 GLY A O 1
ATOM 1662 N N . PHE A 1 203 ? 13.852 -27.016 6.82 1 84.44 203 PHE A N 1
ATOM 1663 C CA . PHE A 1 203 ? 12.836 -26.422 5.965 1 84.44 203 PHE A CA 1
ATOM 1664 C C . PHE A 1 203 ? 12.648 -27.234 4.695 1 84.44 203 PHE A C 1
ATOM 1666 O O . PHE A 1 203 ? 11.523 -27.609 4.348 1 84.44 203 PHE A O 1
ATOM 1673 N N . PHE A 1 204 ? 13.672 -27.625 4.059 1 91.12 204 PHE A N 1
ATOM 1674 C CA . PHE A 1 204 ? 13.625 -28.266 2.75 1 91.12 204 PHE A CA 1
ATOM 1675 C C . PHE A 1 204 ? 13.336 -29.766 2.889 1 91.12 204 PHE A C 1
ATOM 1677 O O . PHE A 1 204 ? 12.82 -30.391 1.959 1 91.12 204 PHE A O 1
ATOM 1684 N N . LYS A 1 205 ? 13.594 -30.312 4.027 1 90.94 205 LYS A N 1
ATOM 1685 C CA . LYS A 1 205 ? 13.32 -31.719 4.297 1 90.94 205 LYS A CA 1
ATOM 1686 C C . LYS A 1 205 ? 11.82 -32 4.266 1 90.94 205 LYS A C 1
ATOM 1688 O O . LYS A 1 205 ? 11.398 -33.125 3.982 1 90.94 205 LYS A O 1
ATOM 1693 N N . LEU A 1 206 ? 11.094 -30.984 4.445 1 92.25 206 LEU A N 1
ATOM 1694 C CA . LEU A 1 206 ? 9.648 -31.141 4.508 1 92.25 206 LEU A CA 1
ATOM 1695 C C . LEU A 1 206 ? 9.039 -31.156 3.107 1 92.25 206 LEU A C 1
ATOM 1697 O O . LEU A 1 206 ? 7.906 -31.594 2.922 1 92.25 206 LEU A O 1
ATOM 1701 N N . LEU A 1 207 ? 9.773 -30.734 2.156 1 96.19 207 LEU A N 1
ATOM 1702 C CA . LEU A 1 207 ? 9.242 -30.641 0.802 1 96.19 207 LEU A CA 1
ATOM 1703 C C . LEU A 1 207 ? 9.078 -32.031 0.179 1 96.19 207 LEU A C 1
ATOM 1705 O O . LEU A 1 207 ? 9.875 -32.906 0.452 1 96.19 207 LEU A O 1
ATOM 1709 N N . HIS A 1 208 ? 8.039 -32.156 -0.594 1 96.69 208 HIS A N 1
ATOM 1710 C CA . HIS A 1 208 ? 7.953 -33.3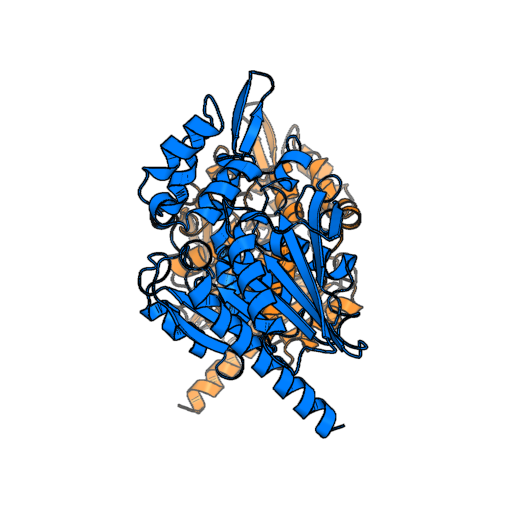44 -1.435 1 96.69 208 HIS A CA 1
ATOM 1711 C C . HIS A 1 208 ? 9.227 -33.531 -2.252 1 96.69 208 HIS A C 1
ATOM 1713 O O . HIS A 1 208 ? 9.773 -32.562 -2.789 1 96.69 208 HIS A O 1
ATOM 1719 N N . PRO A 1 209 ? 9.68 -34.75 -2.395 1 96.12 209 PRO A N 1
ATOM 1720 C CA . PRO A 1 209 ? 10.945 -34.969 -3.102 1 96.12 209 PRO A CA 1
ATOM 1721 C C . PRO A 1 209 ? 10.938 -34.406 -4.52 1 96.12 209 PRO A C 1
ATOM 1723 O O . PRO A 1 209 ? 11.938 -33.844 -4.973 1 96.12 209 PRO A O 1
ATOM 1726 N N . GLU A 1 210 ? 9.836 -34.531 -5.215 1 97.12 210 GLU A N 1
ATOM 1727 C CA . GLU A 1 210 ? 9.734 -33.969 -6.566 1 97.12 210 GLU A CA 1
ATOM 1728 C C . GLU A 1 210 ? 9.891 -32.438 -6.555 1 97.12 210 GLU A C 1
ATOM 1730 O O . GLU A 1 210 ? 10.484 -31.875 -7.473 1 97.12 210 GLU A O 1
ATOM 1735 N N . VAL A 1 211 ? 9.328 -31.828 -5.523 1 97.88 211 VAL A N 1
ATOM 1736 C CA . VAL A 1 211 ? 9.391 -30.375 -5.43 1 97.88 211 VAL A CA 1
ATOM 1737 C C . VAL A 1 211 ? 10.828 -29.938 -5.176 1 97.88 211 VAL A C 1
ATOM 1739 O O . VAL A 1 211 ? 11.305 -28.969 -5.785 1 97.88 211 VAL A O 1
ATOM 1742 N N . LEU A 1 212 ? 11.516 -30.609 -4.277 1 97.19 212 LEU A N 1
ATOM 1743 C CA . LEU A 1 212 ? 12.906 -30.266 -4 1 97.19 212 LEU A CA 1
ATOM 1744 C C . LEU A 1 212 ? 13.758 -30.391 -5.262 1 97.19 212 LEU A C 1
ATOM 1746 O O . LEU A 1 212 ? 14.594 -29.531 -5.535 1 97.19 212 LEU A O 1
ATOM 1750 N N . GLU A 1 213 ? 13.492 -31.469 -5.988 1 97.12 213 GLU A N 1
ATOM 1751 C CA . GLU A 1 213 ? 14.211 -31.656 -7.242 1 97.12 213 GLU A CA 1
ATOM 1752 C C . GLU A 1 213 ? 13.984 -30.5 -8.203 1 97.12 213 GLU A C 1
ATOM 1754 O O . GLU A 1 213 ? 14.93 -29.969 -8.781 1 97.12 213 GLU A O 1
ATOM 1759 N N . LEU A 1 214 ? 12.742 -30.109 -8.359 1 97.94 214 LEU A N 1
ATOM 1760 C CA . LEU A 1 214 ? 12.391 -29.016 -9.258 1 97.94 214 LEU A CA 1
ATOM 1761 C C . LEU A 1 214 ? 12.945 -27.688 -8.727 1 97.94 214 LEU A C 1
ATOM 1763 O O . LEU A 1 214 ? 13.359 -26.828 -9.508 1 97.94 214 LEU A O 1
ATOM 1767 N N . TYR A 1 215 ? 12.891 -27.547 -7.402 1 97.31 215 TYR A N 1
ATOM 1768 C CA . TYR A 1 215 ? 13.414 -26.328 -6.785 1 97.31 215 TYR A CA 1
ATOM 1769 C C . TYR A 1 215 ? 14.875 -26.109 -7.148 1 97.31 215 TYR A C 1
ATOM 1771 O O . TYR A 1 215 ? 15.266 -25.016 -7.562 1 97.31 215 TYR A O 1
ATOM 1779 N N . VAL A 1 216 ? 15.641 -27.156 -7.059 1 97.12 216 VAL A N 1
ATOM 1780 C CA . VAL A 1 216 ? 17.078 -27.062 -7.328 1 97.12 216 VAL A CA 1
ATOM 1781 C C . VAL A 1 216 ? 17.312 -26.891 -8.828 1 97.12 216 VAL A C 1
ATOM 1783 O O . VAL A 1 216 ? 18.031 -26 -9.258 1 97.12 216 VAL A O 1
ATOM 1786 N N . LYS A 1 217 ? 16.625 -27.656 -9.594 1 97.31 217 LYS A N 1
ATOM 1787 C CA . LYS A 1 217 ? 16.859 -27.688 -11.031 1 97.31 217 LYS A CA 1
ATOM 1788 C C . LYS A 1 217 ? 16.453 -26.375 -11.695 1 97.31 217 LYS A C 1
ATOM 1790 O O . LYS A 1 217 ? 17.125 -25.891 -12.594 1 97.31 217 LYS A O 1
ATOM 1795 N N . TYR A 1 218 ? 15.359 -25.766 -11.195 1 97.81 218 TYR A N 1
ATOM 1796 C CA . TYR A 1 218 ? 14.797 -24.641 -11.914 1 97.81 218 TYR A CA 1
ATOM 1797 C C . TYR A 1 218 ? 14.875 -23.359 -11.078 1 97.81 218 TYR A C 1
ATOM 1799 O O . TYR A 1 218 ? 14.609 -22.266 -11.578 1 97.81 218 TYR A O 1
ATOM 1807 N N . GLY A 1 219 ? 15.25 -23.453 -9.836 1 97.5 219 GLY A N 1
ATOM 1808 C CA . GLY A 1 219 ? 15.398 -22.297 -8.977 1 97.5 219 GLY A CA 1
ATOM 1809 C C . GLY A 1 219 ? 16.812 -21.766 -8.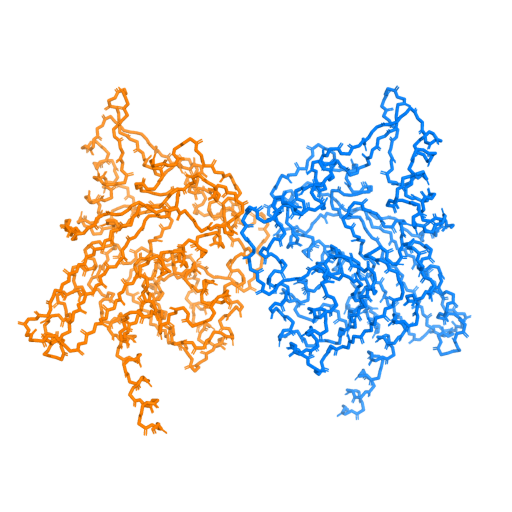922 1 97.5 219 GLY A C 1
ATOM 1810 O O . GLY A 1 219 ? 17.078 -20.719 -8.344 1 97.5 219 GLY A O 1
ATOM 1811 N N . MET A 1 220 ? 17.766 -22.531 -9.547 1 97.75 220 MET A N 1
ATOM 1812 C CA . MET A 1 220 ? 19.172 -22.156 -9.586 1 97.75 220 MET A CA 1
ATOM 1813 C C . MET A 1 220 ? 19.641 -21.953 -11.023 1 97.75 220 MET A C 1
ATOM 1815 O O . MET A 1 220 ? 18.953 -22.328 -11.969 1 97.75 220 MET A O 1
ATOM 1819 N N . TYR A 1 221 ? 20.703 -21.234 -11.148 1 97.81 221 TYR A N 1
ATOM 1820 C CA . TYR A 1 221 ? 21.375 -21.109 -12.438 1 97.81 221 TYR A CA 1
ATOM 1821 C C . TYR A 1 221 ? 22.875 -21.297 -12.289 1 97.81 221 TYR A C 1
ATOM 1823 O O . TYR A 1 221 ? 23.438 -21.109 -11.203 1 97.81 221 TYR A O 1
ATOM 1831 N N . GLN A 1 222 ? 23.516 -21.766 -13.305 1 97.5 222 GLN A N 1
ATOM 1832 C CA . GLN A 1 222 ? 24.969 -21.891 -13.328 1 97.5 222 GLN A CA 1
ATOM 1833 C C . GLN A 1 222 ? 25.641 -20.547 -13.633 1 97.5 222 GLN A C 1
ATOM 1835 O O . GLN A 1 222 ? 25.297 -19.891 -14.617 1 97.5 222 GLN A O 1
ATOM 1840 N N . THR A 1 223 ? 26.578 -20.219 -12.812 1 97 223 THR A N 1
ATOM 1841 C CA . THR A 1 223 ? 27.297 -18.953 -13.008 1 97 223 THR A CA 1
ATOM 1842 C C . THR A 1 223 ? 28.422 -19.141 -14.031 1 97 223 THR A C 1
ATOM 1844 O O . THR A 1 223 ? 28.734 -20.266 -14.43 1 97 223 THR A O 1
ATOM 1847 N N . ASP A 1 224 ? 29.031 -18.031 -14.406 1 95.94 224 ASP A N 1
ATOM 1848 C CA . ASP A 1 224 ? 30.156 -18.078 -15.328 1 95.94 224 ASP A CA 1
ATOM 1849 C C . ASP A 1 224 ? 31.359 -18.766 -14.703 1 95.94 224 ASP A C 1
ATOM 1851 O O . ASP A 1 224 ? 32.219 -19.281 -15.414 1 95.94 224 ASP A O 1
ATOM 1855 N N . LYS A 1 225 ? 31.438 -18.797 -13.438 1 95.69 225 LYS A N 1
ATOM 1856 C CA . LYS A 1 225 ? 32.562 -19.406 -12.719 1 95.69 225 LYS A CA 1
ATOM 1857 C C . LYS A 1 225 ? 32.312 -20.906 -12.508 1 95.69 225 LYS A C 1
ATOM 1859 O O . LYS A 1 225 ? 33.156 -21.578 -11.891 1 95.69 225 LYS A O 1
ATOM 1864 N N . GLY A 1 226 ? 31.156 -21.359 -12.922 1 95.88 226 GLY A N 1
ATOM 1865 C CA . GLY A 1 226 ? 30.875 -22.797 -12.836 1 95.88 226 GLY A CA 1
ATOM 1866 C C . GLY A 1 226 ? 30.125 -23.188 -11.586 1 95.88 226 GLY A C 1
ATOM 1867 O O . GLY A 1 226 ? 29.734 -24.344 -11.422 1 95.88 226 GLY A O 1
ATOM 1868 N N . THR A 1 227 ? 29.875 -22.203 -10.734 1 97.81 227 THR A N 1
ATOM 1869 C CA . THR A 1 227 ? 29.094 -22.453 -9.523 1 97.81 227 THR A CA 1
ATOM 1870 C C . THR A 1 227 ? 27.609 -22.312 -9.805 1 97.81 227 THR A C 1
ATOM 1872 O O . THR A 1 227 ? 27.203 -21.953 -10.914 1 97.81 227 THR A O 1
ATOM 1875 N N . VAL A 1 228 ? 26.828 -22.781 -8.805 1 97.88 228 VAL A N 1
ATOM 1876 C CA . VAL A 1 228 ? 25.375 -22.719 -8.914 1 97.88 228 VAL A CA 1
ATOM 1877 C C . VAL A 1 228 ? 24.828 -21.75 -7.875 1 97.88 228 VAL A C 1
ATOM 1879 O O . VAL A 1 228 ? 25.203 -21.812 -6.699 1 97.88 228 VAL A O 1
ATOM 1882 N N . LYS A 1 229 ? 23.906 -20.875 -8.359 1 97.81 229 LYS A N 1
ATOM 1883 C CA . LYS A 1 229 ? 23.391 -19.828 -7.492 1 97.81 229 LYS A CA 1
ATOM 1884 C C . LYS A 1 229 ? 21.859 -19.75 -7.578 1 97.81 229 LYS A C 1
ATOM 1886 O O . LYS A 1 229 ? 21.281 -20.094 -8.609 1 97.81 229 LYS A O 1
ATOM 1891 N N . LEU A 1 230 ? 21.266 -19.219 -6.52 1 97.25 230 LEU A N 1
ATOM 1892 C CA . LEU A 1 230 ? 19.828 -18.969 -6.523 1 97.25 230 LEU A CA 1
ATOM 1893 C C . LEU A 1 230 ? 19.453 -17.969 -7.617 1 97.25 230 LEU A C 1
ATOM 1895 O O . LEU A 1 230 ? 20.125 -16.953 -7.785 1 97.25 230 LEU A O 1
ATOM 1899 N N . LYS A 1 231 ? 18.375 -18.312 -8.312 1 98 231 LYS A N 1
ATOM 1900 C CA . LYS A 1 231 ? 17.875 -17.328 -9.266 1 98 231 LYS A CA 1
ATOM 1901 C C . LYS A 1 231 ? 17.281 -16.125 -8.539 1 98 231 LYS A C 1
ATOM 1903 O O . LYS A 1 231 ? 17.469 -14.984 -8.977 1 98 231 LYS A O 1
ATOM 1908 N N . CYS A 1 232 ? 16.531 -16.344 -7.465 1 96.94 232 CYS A N 1
ATOM 1909 C CA . CYS A 1 232 ? 16.047 -15.258 -6.621 1 96.94 232 CYS A CA 1
ATOM 1910 C C . CYS A 1 232 ? 17.125 -14.773 -5.676 1 96.94 232 CYS A C 1
ATOM 1912 O O . CYS A 1 232 ? 17.5 -15.469 -4.73 1 96.94 232 CYS A O 1
ATOM 1914 N N . PRO A 1 233 ? 17.625 -13.555 -5.871 1 95.5 233 PRO A N 1
ATOM 1915 C CA . PRO A 1 233 ? 18.641 -13.062 -4.926 1 95.5 233 PRO A CA 1
ATOM 1916 C C . PRO A 1 233 ? 18.109 -12.984 -3.496 1 95.5 233 PRO A C 1
ATOM 1918 O O . PRO A 1 233 ? 16.953 -12.602 -3.279 1 95.5 233 PRO A O 1
ATOM 1921 N N . ARG A 1 234 ? 18.969 -13.359 -2.578 1 92.75 234 ARG A N 1
ATOM 1922 C CA . ARG A 1 234 ? 18.562 -13.391 -1.173 1 92.75 234 ARG A CA 1
ATOM 1923 C C . ARG A 1 234 ? 18.062 -12.023 -0.717 1 92.75 234 ARG A C 1
ATOM 1925 O O . ARG A 1 234 ? 17.125 -11.93 0.07 1 92.75 234 ARG A O 1
ATOM 1932 N N . GLU A 1 235 ? 18.688 -10.953 -1.228 1 92.94 235 GLU A N 1
ATOM 1933 C CA . GLU A 1 235 ? 18.266 -9.602 -0.855 1 92.94 235 GLU A CA 1
ATOM 1934 C C . GLU A 1 235 ? 16.844 -9.312 -1.328 1 92.94 235 GLU A C 1
ATOM 1936 O O . GLU A 1 235 ? 16.062 -8.695 -0.61 1 92.94 235 GLU A O 1
ATOM 1941 N N . GLN A 1 236 ? 16.5 -9.797 -2.508 1 94.75 236 GLN A N 1
ATOM 1942 C CA . GLN A 1 236 ? 15.156 -9.586 -3.047 1 94.75 236 GLN A CA 1
ATOM 1943 C C . GLN A 1 236 ? 14.117 -10.375 -2.256 1 94.75 236 GLN A C 1
ATOM 1945 O O . GLN A 1 236 ? 13.023 -9.875 -1.996 1 94.75 236 GLN A O 1
ATOM 1950 N N . GLU A 1 237 ? 14.484 -11.578 -1.922 1 94.19 237 GLU A N 1
ATOM 1951 C CA . GLU A 1 237 ? 13.609 -12.383 -1.087 1 94.19 237 GLU A CA 1
ATOM 1952 C C . GLU A 1 237 ? 13.336 -11.711 0.253 1 94.19 237 GLU A C 1
ATOM 1954 O O . GLU A 1 237 ? 12.203 -11.68 0.727 1 94.19 237 GLU A O 1
ATOM 1959 N N . TYR A 1 238 ? 14.375 -11.141 0.834 1 92.12 238 TYR A N 1
ATOM 1960 C CA . TYR A 1 238 ? 14.289 -10.422 2.102 1 92.12 238 TYR A CA 1
ATOM 1961 C C . TYR A 1 238 ? 13.398 -9.188 1.976 1 92.12 238 TYR A C 1
ATOM 1963 O O . TYR A 1 238 ? 12.531 -8.953 2.818 1 92.12 238 TYR A O 1
ATOM 1971 N N . LEU A 1 239 ? 13.516 -8.469 0.937 1 90.81 239 LEU A N 1
ATOM 1972 C CA . LEU A 1 239 ? 12.812 -7.199 0.749 1 90.81 239 LEU A CA 1
ATOM 1973 C C . LEU A 1 239 ? 11.32 -7.43 0.556 1 90.81 239 LEU A C 1
ATOM 1975 O O . LEU A 1 239 ? 10.5 -6.613 0.981 1 90.81 239 LEU A O 1
ATOM 1979 N N . VAL A 1 240 ? 10.961 -8.555 -0.063 1 92.62 240 VAL A N 1
ATOM 1980 C CA . VAL A 1 240 ? 9.555 -8.891 -0.245 1 92.62 240 VAL A CA 1
ATOM 1981 C C . VAL A 1 240 ? 8.867 -8.977 1.114 1 92.62 240 VAL A C 1
ATOM 1983 O O . VAL A 1 240 ? 7.762 -8.445 1.291 1 92.62 240 VAL A O 1
ATOM 1986 N N . PHE A 1 241 ? 9.531 -9.484 2.031 1 89.31 241 PHE A N 1
ATOM 1987 C CA . PHE A 1 241 ? 8.914 -9.625 3.346 1 89.31 241 PHE A CA 1
ATOM 1988 C C . PHE A 1 241 ? 9.055 -8.344 4.152 1 89.31 241 PHE A C 1
ATOM 1990 O O . PHE A 1 241 ? 8.148 -7.965 4.895 1 89.31 241 PHE A O 1
ATOM 1997 N N . LYS A 1 242 ? 10.18 -7.719 3.986 1 88.75 242 LYS A N 1
ATOM 1998 C CA . LYS A 1 242 ? 10.461 -6.512 4.754 1 88.75 242 LYS A CA 1
ATOM 1999 C C . LYS A 1 242 ? 9.383 -5.453 4.523 1 88.75 242 LYS A C 1
ATOM 2001 O O . LYS A 1 242 ? 8.992 -4.75 5.457 1 88.75 242 LYS A O 1
ATOM 2006 N N . PHE A 1 243 ? 8.891 -5.387 3.295 1 89.5 243 PHE A N 1
ATOM 2007 C CA . PHE A 1 243 ? 7.996 -4.297 2.922 1 89.5 243 PHE A CA 1
ATOM 2008 C C . PHE A 1 243 ? 6.574 -4.812 2.721 1 89.5 243 PHE A C 1
ATOM 2010 O O . PHE A 1 243 ? 5.789 -4.207 1.985 1 89.5 243 PHE A O 1
ATOM 2017 N N . SER A 1 244 ? 6.168 -5.828 3.414 1 92.12 244 SER A N 1
ATOM 2018 C CA . SER A 1 244 ? 4.91 -6.512 3.146 1 92.12 244 SER A CA 1
ATOM 2019 C C . SER A 1 244 ? 3.777 -5.941 3.994 1 92.12 244 SER A C 1
ATOM 2021 O O . SER A 1 244 ? 2.602 -6.188 3.717 1 92.12 244 SER A O 1
ATOM 2023 N N . GLN A 1 245 ? 4.035 -5.168 4.996 1 92.06 245 GLN A N 1
ATOM 2024 C CA . GLN A 1 245 ? 3.094 -4.918 6.082 1 92.06 245 GLN A CA 1
ATOM 2025 C C . GLN A 1 245 ? 1.838 -4.219 5.574 1 92.06 245 GLN A C 1
ATOM 2027 O O . GLN A 1 245 ? 0.72 -4.66 5.848 1 92.06 245 GLN A O 1
ATOM 2032 N N . PHE A 1 246 ? 2.004 -3.133 4.82 1 94.62 246 PHE A N 1
ATOM 2033 C CA . PHE A 1 246 ? 0.844 -2.361 4.391 1 94.62 246 PHE A CA 1
ATOM 2034 C C . PHE A 1 246 ? 0.008 -3.152 3.393 1 94.62 246 PHE A C 1
ATOM 2036 O O . PHE A 1 246 ? -1.224 -3.123 3.445 1 94.62 246 PHE A O 1
ATOM 2043 N N . ASP A 1 247 ? 0.685 -3.861 2.529 1 96.25 247 ASP A N 1
ATOM 2044 C CA . ASP A 1 247 ? -0.021 -4.676 1.546 1 96.25 247 ASP A CA 1
ATOM 2045 C C . ASP A 1 247 ? -0.81 -5.793 2.225 1 96.25 247 ASP A C 1
ATOM 2047 O O . ASP A 1 247 ? -1.945 -6.082 1.84 1 96.25 247 ASP A O 1
ATOM 2051 N N . ASN A 1 248 ? -0.18 -6.414 3.256 1 94.88 248 ASN A N 1
ATOM 2052 C CA . ASN A 1 248 ? -0.856 -7.484 3.982 1 94.88 248 ASN A CA 1
ATOM 2053 C C . ASN A 1 248 ? -2.078 -6.961 4.734 1 94.88 248 ASN A C 1
ATOM 2055 O O . ASN A 1 248 ? -3.109 -7.637 4.793 1 94.88 248 ASN A O 1
ATOM 2059 N N . PHE A 1 249 ? -1.941 -5.812 5.266 1 94.88 249 PHE A N 1
ATOM 2060 C CA . PHE A 1 249 ? -3.049 -5.195 5.988 1 94.88 249 PHE A CA 1
ATOM 2061 C C . PHE A 1 249 ? -4.199 -4.871 5.039 1 94.88 249 PHE A C 1
ATOM 2063 O O . PHE A 1 249 ? -5.352 -5.207 5.316 1 94.88 249 PHE A O 1
ATOM 2070 N N . VAL A 1 250 ? -3.877 -4.25 3.92 1 96.94 250 VAL A N 1
ATOM 2071 C CA . VAL A 1 250 ? -4.891 -3.879 2.938 1 96.94 250 VAL A CA 1
ATOM 2072 C C . VAL A 1 250 ? -5.562 -5.133 2.387 1 96.94 250 VAL A C 1
ATOM 2074 O O . VAL A 1 250 ? -6.781 -5.164 2.203 1 96.94 250 VAL A O 1
ATOM 2077 N N . ALA A 1 251 ? -4.758 -6.156 2.162 1 97.12 251 ALA A N 1
ATOM 2078 C CA . ALA A 1 251 ? -5.32 -7.414 1.685 1 97.12 251 ALA A CA 1
ATOM 2079 C C . ALA A 1 251 ? -6.34 -7.969 2.676 1 97.12 251 ALA A C 1
ATOM 2081 O O . ALA A 1 251 ? -7.43 -8.391 2.283 1 97.12 251 ALA A O 1
ATOM 2082 N N . MET A 1 252 ? -6 -7.922 3.92 1 95.12 252 MET A N 1
ATOM 2083 C CA . MET A 1 252 ? -6.918 -8.398 4.949 1 95.12 252 MET A CA 1
ATOM 2084 C C . MET A 1 252 ? -8.195 -7.562 4.961 1 95.12 252 MET A C 1
ATOM 2086 O O . MET A 1 252 ? -9.297 -8.109 4.922 1 95.12 252 MET A O 1
ATOM 2090 N N . LYS A 1 253 ? -8.07 -6.305 4.949 1 94.56 253 LYS A N 1
ATOM 2091 C CA . LYS A 1 253 ? -9.219 -5.406 5.02 1 94.56 253 LYS A CA 1
ATOM 2092 C C . LYS A 1 253 ? -10.086 -5.523 3.768 1 94.56 253 LYS A C 1
ATOM 2094 O O . LYS A 1 253 ? -11.305 -5.402 3.84 1 94.56 253 LYS A O 1
ATOM 2099 N N . SER A 1 254 ? -9.453 -5.797 2.684 1 96.19 254 SER A N 1
ATOM 2100 C CA . SER A 1 254 ? -10.141 -5.844 1.396 1 96.19 254 SER A CA 1
ATOM 2101 C C . SER A 1 254 ? -11.117 -7.012 1.333 1 96.19 254 SER A C 1
ATOM 2103 O O . SER A 1 254 ? -12.039 -7.012 0.516 1 96.19 254 SER A O 1
ATOM 2105 N N . LEU A 1 255 ? -10.945 -8.039 2.15 1 96.19 255 LEU A N 1
ATOM 2106 C CA . LEU A 1 255 ? -11.812 -9.211 2.141 1 96.19 255 LEU A CA 1
ATOM 2107 C C . LEU A 1 255 ? -13.266 -8.82 2.385 1 96.19 255 LEU A C 1
ATOM 2109 O O . LEU A 1 255 ? -14.18 -9.508 1.932 1 96.19 255 LEU A O 1
ATOM 2113 N N . GLU A 1 256 ? -13.43 -7.684 3 1 93.5 256 GLU A N 1
ATOM 2114 C CA . GLU A 1 256 ? -14.773 -7.238 3.348 1 93.5 256 GLU A CA 1
ATOM 2115 C C . GLU A 1 256 ? -15.547 -6.797 2.107 1 93.5 256 GLU A C 1
ATOM 2117 O O . GLU A 1 256 ? -16.781 -6.777 2.113 1 93.5 256 GLU A O 1
ATOM 2122 N N . VAL A 1 257 ? -14.812 -6.516 1.034 1 93.88 257 VAL A N 1
ATOM 2123 C CA . VAL A 1 257 ? -15.516 -5.887 -0.079 1 93.88 257 VAL A CA 1
ATOM 2124 C C . VAL A 1 257 ? -15.367 -6.742 -1.334 1 93.88 257 VAL A C 1
ATOM 2126 O O . VAL A 1 257 ? -15.961 -6.441 -2.373 1 93.88 257 VAL A O 1
ATOM 2129 N N . ILE A 1 258 ? -14.562 -7.773 -1.294 1 96.81 258 ILE A N 1
ATOM 2130 C CA . ILE A 1 258 ? -14.398 -8.648 -2.449 1 96.81 258 ILE A CA 1
ATOM 2131 C C . ILE A 1 258 ? -15.648 -9.5 -2.629 1 96.81 258 ILE A C 1
ATOM 2133 O O . ILE A 1 258 ? -16.172 -10.062 -1.663 1 96.81 258 ILE A O 1
ATOM 2137 N N . ASN A 1 259 ? -16.094 -9.672 -3.93 1 96.19 259 ASN A N 1
ATOM 2138 C CA . ASN A 1 259 ? -17.406 -10.242 -4.145 1 96.19 259 ASN A CA 1
ATOM 2139 C C . ASN A 1 259 ? -17.344 -11.57 -4.879 1 96.19 259 ASN A C 1
ATOM 2141 O O . ASN A 1 259 ? -18.344 -12.078 -5.363 1 96.19 259 ASN A O 1
ATOM 2145 N N . ILE A 1 260 ? -16.266 -12.141 -5 1 98.06 260 ILE A N 1
ATOM 2146 C CA . ILE A 1 260 ? -16.125 -13.469 -5.594 1 98.06 260 ILE A CA 1
ATOM 2147 C C . ILE A 1 260 ? -15.875 -14.5 -4.496 1 98.06 260 ILE A C 1
ATOM 2149 O O . ILE A 1 260 ? -15.438 -14.156 -3.396 1 98.06 260 ILE A O 1
ATOM 2153 N N . PRO A 1 261 ? -16.156 -15.766 -4.816 1 98.44 261 PRO A N 1
ATOM 2154 C CA . PRO A 1 261 ? -15.82 -16.797 -3.836 1 98.44 261 PRO A CA 1
ATOM 2155 C C . PRO A 1 261 ? -14.32 -16.938 -3.619 1 98.44 261 PRO A C 1
ATOM 2157 O O . PRO A 1 261 ? -13.547 -16.938 -4.582 1 98.44 261 PRO A O 1
ATOM 2160 N N . ILE A 1 262 ? -13.969 -17 -2.391 1 98.75 262 ILE A N 1
ATOM 2161 C CA . ILE A 1 262 ? -12.586 -17.266 -2.014 1 98.75 262 ILE A CA 1
ATOM 2162 C C . ILE A 1 262 ? -12.531 -18.469 -1.06 1 98.75 262 ILE A C 1
ATOM 2164 O O . ILE A 1 262 ? -13.258 -18.5 -0.066 1 98.75 262 ILE A O 1
ATOM 2168 N N . HIS A 1 263 ? -11.758 -19.438 -1.372 1 98.69 263 HIS A N 1
ATOM 2169 C CA . HIS A 1 263 ? -11.531 -20.578 -0.481 1 98.69 263 HIS A CA 1
ATOM 2170 C C . HIS A 1 263 ? -10.141 -20.531 0.141 1 98.69 263 HIS A C 1
ATOM 2172 O O . HIS A 1 263 ? -9.141 -20.594 -0.57 1 98.69 263 HIS A O 1
ATOM 2178 N N . PHE A 1 264 ? -10.125 -20.438 1.459 1 97.81 264 PHE A N 1
ATOM 2179 C CA . PHE A 1 264 ? -8.875 -20.359 2.213 1 97.81 264 PHE A CA 1
ATOM 2180 C C . PHE A 1 264 ? -8.445 -21.75 2.672 1 97.81 264 PHE A C 1
ATOM 2182 O O . PHE A 1 264 ? -9.273 -22.547 3.104 1 97.81 264 PHE A O 1
ATOM 2189 N N . ILE A 1 265 ? -7.164 -21.969 2.531 1 97.06 265 ILE A N 1
ATOM 2190 C CA . ILE A 1 265 ? -6.555 -23.172 3.09 1 97.06 265 ILE A CA 1
ATOM 2191 C C . ILE A 1 265 ? -5.414 -22.781 4.031 1 97.06 265 ILE A C 1
ATOM 2193 O O . ILE A 1 265 ? -4.457 -22.125 3.613 1 97.06 265 ILE A O 1
ATOM 2197 N N . TYR A 1 266 ? -5.48 -23.188 5.25 1 95.5 266 TYR A N 1
ATOM 2198 C CA . TYR A 1 266 ? -4.391 -23.016 6.203 1 95.5 266 TYR A CA 1
ATOM 2199 C C . TYR A 1 266 ? -3.918 -24.359 6.742 1 95.5 266 TYR A C 1
ATOM 2201 O O . TYR A 1 266 ? -4.715 -25.297 6.887 1 95.5 266 TYR A O 1
ATOM 2209 N N . ALA A 1 267 ? -2.676 -24.438 6.965 1 94.44 267 ALA A N 1
ATOM 2210 C CA . ALA A 1 267 ? -2.084 -25.672 7.484 1 94.44 267 ALA A CA 1
ATOM 2211 C C . ALA A 1 267 ? -2.055 -25.656 9.008 1 94.44 267 ALA A C 1
ATOM 2213 O O . ALA A 1 267 ? -1.768 -24.625 9.625 1 94.44 267 ALA A O 1
ATOM 2214 N N . LEU A 1 268 ? -2.281 -26.734 9.656 1 91.25 268 LEU A N 1
ATOM 2215 C CA . LEU A 1 268 ? -2.426 -26.875 11.102 1 91.25 268 LEU A CA 1
ATOM 2216 C C . LEU A 1 268 ? -1.101 -26.609 11.805 1 91.25 268 LEU A C 1
ATOM 2218 O O . LEU A 1 268 ? -1.083 -26.109 12.93 1 91.25 268 LEU A O 1
ATOM 2222 N N . ASP A 1 269 ? 0.014 -26.859 11.141 1 89.38 269 ASP A N 1
ATOM 2223 C CA . ASP A 1 269 ? 1.316 -26.703 11.781 1 89.38 269 ASP A CA 1
ATOM 2224 C C . ASP A 1 269 ? 2.018 -25.438 11.281 1 89.38 269 ASP A C 1
ATOM 2226 O O . ASP A 1 269 ? 3.232 -25.297 11.438 1 89.38 269 ASP A O 1
ATOM 2230 N N . SER A 1 270 ? 1.205 -24.594 10.625 1 87.62 270 SER A N 1
ATOM 2231 C CA . SER A 1 270 ? 1.788 -23.344 10.148 1 87.62 270 SER A CA 1
ATOM 2232 C C . SER A 1 270 ? 2.115 -22.406 11.305 1 87.62 270 SER A C 1
ATOM 2234 O O . SER A 1 270 ? 1.338 -22.281 12.25 1 87.62 270 SER A O 1
ATOM 2236 N N . THR A 1 271 ? 3.25 -21.766 11.203 1 77.25 271 THR A N 1
ATOM 2237 C CA . THR A 1 271 ? 3.654 -20.828 12.242 1 77.25 271 THR A CA 1
ATOM 2238 C C . THR A 1 271 ? 3.443 -19.391 11.781 1 77.25 271 THR A C 1
ATOM 2240 O O . THR A 1 271 ? 3.787 -18.453 12.492 1 77.25 271 THR A O 1
ATOM 2243 N N . PHE A 1 272 ? 3.031 -19.141 10.656 1 74.94 272 PHE A N 1
ATOM 2244 C CA . PHE A 1 272 ? 2.848 -17.812 10.117 1 74.94 272 PHE A CA 1
ATOM 2245 C C . PHE A 1 272 ? 1.585 -17.156 10.68 1 74.94 272 PHE A C 1
ATOM 2247 O O . PHE A 1 272 ? 1.562 -15.961 10.945 1 74.94 272 PHE A O 1
ATOM 2254 N N . MET A 1 273 ? 0.622 -17.859 10.766 1 69.69 273 MET A N 1
ATOM 2255 C CA . MET A 1 273 ? -0.62 -17.391 11.375 1 69.69 273 MET A CA 1
ATOM 2256 C C . MET A 1 273 ? -1.134 -18.375 12.414 1 69.69 273 MET A C 1
ATOM 2258 O O . MET A 1 273 ? -1.186 -19.578 12.156 1 69.69 273 MET A O 1
ATOM 2262 N N . ALA A 1 274 ? -1.392 -17.75 13.477 1 65.25 274 ALA A N 1
ATOM 2263 C CA . ALA A 1 274 ? -2.012 -18.641 14.469 1 65.25 274 ALA A CA 1
ATOM 2264 C C . ALA A 1 274 ? -3.385 -19.109 13.992 1 65.25 274 ALA A C 1
ATOM 2266 O O . ALA A 1 274 ? -4.129 -18.344 13.375 1 65.25 274 ALA A O 1
ATOM 2267 N N . PRO A 1 275 ? -3.605 -20.375 14.273 1 66.75 275 PRO A N 1
ATOM 2268 C CA . PRO A 1 275 ? -4.883 -20.938 13.82 1 66.75 275 PRO A CA 1
ATOM 2269 C C . PRO A 1 275 ? -6.078 -20.094 14.258 1 66.75 275 PRO A C 1
ATOM 2271 O O . PRO A 1 275 ? -7.043 -19.938 13.5 1 66.75 275 PRO A O 1
ATOM 2274 N N . GLU A 1 276 ? -5.984 -19.594 15.391 1 68.5 276 GLU A N 1
ATOM 2275 C CA . GLU A 1 276 ? -7.09 -18.797 15.891 1 68.5 276 GLU A CA 1
ATOM 2276 C C . GLU A 1 276 ? -7.293 -17.547 15.039 1 68.5 276 GLU A C 1
ATOM 2278 O O . GLU A 1 276 ? -8.43 -17.141 14.789 1 68.5 276 GLU A O 1
ATOM 2283 N N . ASP A 1 277 ? -6.223 -17 14.547 1 71.31 277 ASP A N 1
ATOM 2284 C CA . ASP A 1 277 ? -6.289 -15.82 13.688 1 71.31 277 ASP A CA 1
ATOM 2285 C C . ASP A 1 277 ? -6.781 -16.188 12.289 1 71.31 277 ASP A C 1
ATOM 2287 O O . ASP A 1 277 ? -7.59 -15.469 11.695 1 71.31 277 ASP A O 1
ATOM 2291 N N . ALA A 1 278 ? -6.363 -17.375 11.961 1 76.5 278 ALA A N 1
ATOM 2292 C CA . ALA A 1 278 ? -6.785 -17.875 10.656 1 76.5 278 ALA A CA 1
ATOM 2293 C C . ALA A 1 278 ? -8.281 -18.172 10.641 1 76.5 278 ALA A C 1
ATOM 2295 O O . ALA A 1 278 ? -8.969 -17.875 9.656 1 76.5 278 ALA A O 1
ATOM 2296 N N . ALA A 1 279 ? -8.781 -18.531 11.781 1 79.12 279 ALA A N 1
ATOM 2297 C CA . ALA A 1 279 ? -10.18 -18.922 11.867 1 79.12 279 ALA A CA 1
ATOM 2298 C C . ALA A 1 279 ? -11.102 -17.719 11.75 1 79.12 279 ALA A C 1
ATOM 2300 O O . ALA A 1 279 ? -12.266 -17.844 11.367 1 79.12 279 ALA A O 1
ATOM 2301 N N . THR A 1 280 ? -10.531 -16.578 11.883 1 83.75 280 THR A N 1
ATOM 2302 C CA . THR A 1 280 ? -11.391 -15.406 11.945 1 83.75 280 THR A CA 1
ATOM 2303 C C . THR A 1 280 ? -11.484 -14.734 10.578 1 83.75 280 THR A C 1
ATOM 2305 O O . THR A 1 280 ? -12.25 -13.781 10.398 1 83.75 280 THR A O 1
ATOM 2308 N N . VAL A 1 281 ? -10.797 -15.344 9.633 1 90.75 281 VAL A N 1
ATOM 2309 C CA . VAL A 1 281 ? -10.82 -14.727 8.312 1 90.75 281 VAL A CA 1
ATOM 2310 C C . VAL A 1 281 ? -12.227 -14.828 7.723 1 90.75 281 VAL A C 1
ATOM 2312 O O . VAL A 1 281 ? -12.672 -13.922 7.012 1 90.75 281 VAL A O 1
ATOM 2315 N N . ILE A 1 282 ? -12.969 -15.875 8.062 1 92.12 282 ILE A N 1
ATOM 2316 C CA . ILE A 1 282 ? -14.305 -16.109 7.531 1 92.12 282 ILE A CA 1
ATOM 2317 C C . ILE A 1 282 ? -15.25 -15.016 7.996 1 92.12 282 ILE A C 1
ATOM 2319 O O . ILE A 1 282 ? -16.219 -14.68 7.301 1 92.12 282 ILE A O 1
ATOM 2323 N N . ASP A 1 283 ? -14.938 -14.477 9.102 1 93.06 283 ASP A N 1
ATOM 2324 C CA . ASP A 1 283 ? -15.805 -13.461 9.688 1 93.06 283 ASP A CA 1
ATOM 2325 C C . ASP A 1 283 ? -15.742 -12.156 8.906 1 93.06 283 ASP A C 1
ATOM 2327 O O . ASP A 1 283 ? -16.609 -11.289 9.055 1 93.06 283 ASP A O 1
ATOM 2331 N N . ARG A 1 284 ? -14.75 -12.039 8.117 1 92.19 284 ARG A N 1
ATOM 2332 C CA . ARG A 1 284 ? -14.617 -10.82 7.324 1 92.19 284 ARG A CA 1
ATOM 2333 C C . ARG A 1 284 ? -15.68 -10.766 6.227 1 92.19 284 ARG A C 1
ATOM 2335 O O . ARG A 1 284 ? -16.062 -9.68 5.777 1 92.19 284 ARG A O 1
ATOM 2342 N N . ASN A 1 285 ? -16.031 -11.898 5.723 1 95.12 285 ASN A N 1
ATOM 2343 C CA . ASN A 1 285 ? -17 -12.008 4.641 1 95.12 285 ASN A CA 1
ATOM 2344 C C . ASN A 1 285 ? -17.562 -13.422 4.531 1 95.12 285 ASN A C 1
ATOM 2346 O O . ASN A 1 285 ? -17.203 -14.172 3.611 1 95.12 285 ASN A O 1
ATOM 2350 N N . ARG A 1 286 ? -18.5 -13.797 5.312 1 94.81 286 ARG A N 1
ATOM 2351 C CA . ARG A 1 286 ? -19.016 -15.156 5.469 1 94.81 286 ARG A CA 1
ATOM 2352 C C . ARG A 1 286 ? -19.703 -15.625 4.195 1 94.81 286 ARG A C 1
ATOM 2354 O O . ARG A 1 286 ? -19.781 -16.828 3.932 1 94.81 286 ARG A O 1
ATOM 2361 N N . SER A 1 287 ? -20.156 -14.719 3.447 1 95.19 287 SER A N 1
ATOM 2362 C CA . SER A 1 287 ? -20.906 -15.078 2.248 1 95.19 287 SER A CA 1
ATOM 2363 C C . SER A 1 287 ? -19.969 -15.492 1.117 1 95.19 287 SER A C 1
ATOM 2365 O O . SER A 1 287 ? -20.359 -16.234 0.217 1 95.19 287 SER A O 1
ATOM 2367 N N . ARG A 1 288 ? -18.719 -15.055 1.201 1 96.94 288 ARG A N 1
ATOM 2368 C CA . ARG A 1 288 ? -17.844 -15.281 0.058 1 96.94 288 ARG A CA 1
ATOM 2369 C C . ARG A 1 288 ? -16.656 -16.156 0.443 1 96.94 288 ARG A C 1
ATOM 2371 O O . ARG A 1 288 ? -16 -16.75 -0.422 1 96.94 288 ARG A O 1
ATOM 2378 N N . ILE A 1 289 ? -16.422 -16.297 1.77 1 97.75 289 ILE A N 1
ATOM 2379 C CA . ILE A 1 289 ? -15.188 -16.938 2.189 1 97.75 289 ILE A CA 1
ATOM 2380 C C . ILE A 1 289 ? -15.508 -18.297 2.826 1 97.75 289 ILE A C 1
ATOM 2382 O O . ILE A 1 289 ? -16.391 -18.391 3.674 1 97.75 289 ILE A O 1
ATOM 2386 N N . THR A 1 290 ? -14.883 -19.297 2.346 1 97.31 290 THR A N 1
ATOM 2387 C CA . THR A 1 290 ? -14.828 -20.594 3.016 1 97.31 290 THR A CA 1
ATOM 2388 C C . THR A 1 290 ? -13.406 -20.891 3.477 1 97.31 290 THR A C 1
ATOM 2390 O O . THR A 1 290 ? -12.445 -20.297 2.982 1 97.31 290 THR A O 1
ATOM 2393 N N . LEU A 1 291 ? -13.305 -21.797 4.469 1 96.38 291 LEU A N 1
ATOM 2394 C CA . LEU A 1 291 ? -12.023 -22.047 5.113 1 96.38 291 LEU A CA 1
ATOM 2395 C C . LEU A 1 291 ? -11.875 -23.531 5.461 1 96.38 291 LEU A C 1
ATOM 2397 O O . LEU A 1 291 ? -12.812 -24.156 5.965 1 96.38 291 LEU A O 1
ATOM 2401 N N . ASP A 1 292 ? -10.719 -24.078 5.098 1 96 292 ASP A N 1
ATOM 2402 C CA . ASP A 1 292 ? -10.344 -25.406 5.539 1 96 292 ASP A CA 1
ATOM 2403 C C . ASP A 1 292 ? -8.953 -25.406 6.164 1 96 292 ASP A C 1
ATOM 2405 O O . ASP A 1 292 ? -8.086 -24.625 5.766 1 96 292 ASP A O 1
ATOM 2409 N N . PHE A 1 293 ? -8.797 -26.312 7.113 1 94.88 293 PHE A N 1
ATOM 2410 C CA . PHE A 1 293 ? -7.484 -26.594 7.676 1 94.88 293 PHE A CA 1
ATOM 2411 C C . PHE A 1 293 ? -6.969 -27.953 7.199 1 94.88 293 PHE A C 1
ATOM 2413 O O . PHE A 1 293 ? -7.734 -28.922 7.105 1 94.88 293 PHE A O 1
ATOM 2420 N N . VAL A 1 294 ? -5.75 -28 6.871 1 96.06 294 VAL A N 1
ATOM 2421 C CA . VAL A 1 294 ? -5.16 -29.234 6.391 1 96.06 294 VAL A CA 1
ATOM 2422 C C . VAL A 1 294 ? -3.883 -29.547 7.172 1 96.06 294 VAL A C 1
ATOM 2424 O O . VAL A 1 294 ? -3.332 -28.656 7.836 1 96.06 294 VAL A O 1
ATOM 2427 N N . GLU A 1 295 ? -3.398 -30.797 7.066 1 95 295 GLU A N 1
ATOM 2428 C CA . GLU A 1 295 ? -2.131 -31.172 7.684 1 95 295 GLU A CA 1
ATOM 2429 C C . GLU A 1 295 ? -0.947 -30.578 6.93 1 95 295 GLU A C 1
ATOM 2431 O O . GLU A 1 295 ? -0.96 -30.5 5.699 1 95 295 GLU A O 1
ATOM 2436 N N . GLY A 1 296 ? 0.034 -30.188 7.727 1 94.44 296 GLY A N 1
ATOM 2437 C CA . GLY A 1 296 ? 1.246 -29.656 7.125 1 94.44 296 GLY A CA 1
ATOM 2438 C C . GLY A 1 296 ? 1.649 -28.312 7.688 1 94.44 296 GLY A C 1
ATOM 2439 O O . GLY A 1 296 ? 1.188 -27.922 8.758 1 94.44 296 GLY A O 1
ATOM 2440 N N . THR A 1 297 ? 2.592 -27.719 6.992 1 93.94 297 THR A N 1
ATOM 2441 C CA . THR A 1 297 ? 3.104 -26.406 7.398 1 93.94 297 THR A CA 1
ATOM 2442 C C . THR A 1 297 ? 2.762 -25.344 6.359 1 93.94 297 THR A C 1
ATOM 2444 O O . THR A 1 297 ? 1.947 -25.578 5.465 1 93.94 297 THR A O 1
ATOM 2447 N N . HIS A 1 298 ? 3.338 -24.141 6.527 1 93.44 298 HIS A N 1
ATOM 2448 C CA . HIS A 1 298 ? 3.131 -23.047 5.594 1 93.44 298 HIS A CA 1
ATOM 2449 C C . HIS A 1 298 ? 3.418 -23.469 4.156 1 93.44 298 HIS A C 1
ATOM 2451 O O . HIS A 1 298 ? 2.855 -22.922 3.213 1 93.44 298 HIS A O 1
ATOM 2457 N N . MET A 1 299 ? 4.227 -24.516 3.98 1 95.62 299 MET A N 1
ATOM 2458 C CA . MET A 1 299 ? 4.648 -24.953 2.652 1 95.62 299 MET A CA 1
ATOM 2459 C C . MET A 1 299 ? 3.807 -26.125 2.178 1 95.62 299 MET A C 1
ATOM 2461 O O . MET A 1 299 ? 4.234 -26.891 1.311 1 95.62 299 MET A O 1
ATOM 2465 N N . VAL A 1 300 ? 2.643 -26.25 2.602 1 96.88 300 VAL A N 1
ATOM 2466 C CA . VAL A 1 300 ? 1.811 -27.438 2.453 1 96.88 300 VAL A CA 1
ATOM 2467 C C . VAL A 1 300 ? 1.614 -27.75 0.972 1 96.88 300 VAL A C 1
ATOM 2469 O O . VAL A 1 300 ? 1.648 -28.922 0.567 1 96.88 300 VAL A O 1
ATOM 2472 N N . PRO A 1 301 ? 1.406 -26.812 0.051 1 97.94 301 PRO A N 1
ATOM 2473 C CA . PRO A 1 301 ? 1.241 -27.203 -1.348 1 97.94 301 PRO A CA 1
ATOM 2474 C C . PRO A 1 301 ? 2.514 -27.812 -1.943 1 97.94 301 PRO A C 1
ATOM 2476 O O . PRO A 1 301 ? 2.449 -28.547 -2.922 1 97.94 301 PRO A O 1
ATOM 2479 N N . ASN A 1 302 ? 3.66 -27.5 -1.319 1 97.88 302 ASN A N 1
ATOM 2480 C CA . ASN A 1 302 ? 4.945 -28.016 -1.767 1 97.88 302 ASN A CA 1
ATOM 2481 C C . ASN A 1 302 ? 5.379 -29.219 -0.936 1 97.88 302 ASN A C 1
ATOM 2483 O O . ASN A 1 302 ? 6.289 -29.969 -1.328 1 97.88 302 ASN A O 1
ATOM 2487 N N . GLU A 1 303 ? 4.715 -29.453 0.162 1 97.19 303 GLU A N 1
ATOM 2488 C CA . GLU A 1 303 ? 4.988 -30.578 1.055 1 97.19 303 GLU A CA 1
ATOM 2489 C C . GLU A 1 303 ? 4.082 -31.766 0.74 1 97.19 303 GLU A C 1
ATOM 2491 O O . GLU A 1 303 ? 4.555 -32.906 0.621 1 97.19 303 GLU A O 1
ATOM 2496 N N . LYS A 1 304 ? 2.842 -31.469 0.601 1 97.06 304 LYS A N 1
ATOM 2497 C CA . LYS A 1 304 ? 1.79 -32.469 0.385 1 97.06 304 LYS A CA 1
ATOM 2498 C C . LYS A 1 304 ? 0.825 -32 -0.708 1 97.06 304 LYS A C 1
ATOM 2500 O O . LYS A 1 304 ? -0.362 -31.797 -0.449 1 97.06 304 LYS A O 1
ATOM 2505 N N . PRO A 1 305 ? 1.301 -32.031 -1.927 1 97.62 305 PRO A N 1
ATOM 2506 C CA . PRO A 1 305 ? 0.458 -31.516 -3.006 1 97.62 305 PRO A CA 1
ATOM 2507 C C . PRO A 1 305 ? -0.878 -32.25 -3.115 1 97.62 305 PRO A C 1
ATOM 2509 O O . PRO A 1 305 ? -1.894 -31.641 -3.461 1 97.62 305 PRO A O 1
ATOM 2512 N N . ASP A 1 306 ? -0.993 -33.5 -2.709 1 97.69 306 ASP A N 1
ATOM 2513 C CA . ASP A 1 306 ? -2.193 -34.312 -2.863 1 97.69 306 ASP A CA 1
ATOM 2514 C C . ASP A 1 306 ? -3.336 -33.781 -2.006 1 97.69 306 ASP A C 1
ATOM 2516 O O . ASP A 1 306 ? -4.488 -33.781 -2.441 1 97.69 306 ASP A O 1
ATOM 2520 N N . ILE A 1 307 ? -3.043 -33.281 -0.862 1 97.94 307 ILE A N 1
ATOM 2521 C CA . ILE A 1 307 ? -4.094 -32.938 0.085 1 97.94 307 ILE A CA 1
ATOM 2522 C C . ILE A 1 307 ? -4.746 -31.625 -0.331 1 97.94 307 ILE A C 1
ATOM 2524 O O . ILE A 1 307 ? -5.801 -31.25 0.187 1 97.94 307 ILE A O 1
ATOM 2528 N N . ILE A 1 308 ? -4.09 -30.891 -1.242 1 98.56 308 ILE A N 1
ATOM 2529 C CA . ILE A 1 308 ? -4.586 -29.578 -1.658 1 98.56 308 ILE A CA 1
ATOM 2530 C C . ILE A 1 308 ? -5.633 -29.75 -2.756 1 98.56 308 ILE A C 1
ATOM 2532 O O . ILE A 1 308 ? -6.547 -28.938 -2.883 1 98.56 308 ILE A O 1
ATOM 2536 N N . VAL A 1 309 ? -5.605 -30.828 -3.562 1 98.69 309 VAL A N 1
ATOM 2537 C CA . VAL A 1 309 ? -6.371 -31.047 -4.789 1 98.69 309 VAL A CA 1
ATOM 2538 C C . VAL A 1 309 ? -7.863 -30.953 -4.488 1 98.69 309 VAL A C 1
ATOM 2540 O O . VAL A 1 309 ? -8.594 -30.203 -5.148 1 98.69 309 VAL A O 1
ATOM 2543 N N . PRO A 1 310 ? -8.375 -31.578 -3.375 1 98.56 310 PRO A N 1
ATOM 2544 C CA . PRO A 1 310 ? -9.82 -31.516 -3.123 1 98.56 310 PRO A CA 1
ATOM 2545 C C . PRO A 1 310 ? -10.289 -30.094 -2.797 1 98.56 310 PRO A C 1
ATOM 2547 O O . PRO A 1 310 ? -11.445 -29.75 -3.062 1 98.56 310 PRO A O 1
ATOM 2550 N N . HIS A 1 311 ? -9.438 -29.328 -2.299 1 98.62 311 HIS A N 1
ATOM 2551 C CA . HIS A 1 311 ? -9.828 -27.984 -1.906 1 98.62 311 HIS A CA 1
ATOM 2552 C C . HIS A 1 311 ? -9.93 -27.062 -3.119 1 98.62 311 HIS A C 1
ATOM 2554 O O . HIS A 1 311 ? -10.828 -26.219 -3.188 1 98.62 311 HIS A O 1
ATOM 2560 N N . ILE A 1 312 ? -9 -27.203 -4.066 1 98.81 312 ILE A N 1
ATOM 2561 C CA . ILE A 1 312 ? -9.133 -26.484 -5.324 1 98.81 312 ILE A CA 1
ATOM 2562 C C . ILE A 1 312 ? -10.43 -26.891 -6.02 1 98.81 312 ILE A C 1
ATOM 2564 O O . ILE A 1 312 ? -11.156 -26.031 -6.543 1 98.81 312 ILE A O 1
ATOM 2568 N N . MET A 1 313 ? -10.703 -28.188 -5.965 1 98.56 313 MET A N 1
ATOM 2569 C CA . MET A 1 313 ? -11.914 -28.703 -6.602 1 98.56 313 MET A CA 1
ATOM 2570 C C . MET A 1 313 ? -13.164 -28.141 -5.93 1 98.56 313 MET A C 1
ATOM 2572 O O . MET A 1 313 ? -14.148 -27.828 -6.602 1 98.56 313 MET A O 1
ATOM 2576 N N . GLN A 1 314 ? -13.094 -28.016 -4.605 1 98.06 314 GLN A N 1
ATOM 2577 C CA . GLN A 1 314 ? -14.219 -27.453 -3.867 1 98.06 314 GLN A CA 1
ATOM 2578 C C . GLN A 1 314 ? -14.539 -26.047 -4.355 1 98.06 314 GLN A C 1
ATOM 2580 O O . GLN A 1 314 ? -15.695 -25.719 -4.605 1 98.06 314 GLN A O 1
ATOM 2585 N N . LEU A 1 315 ? -13.562 -25.25 -4.48 1 98.5 315 LEU A N 1
ATOM 2586 C CA . LEU A 1 315 ? -13.766 -23.891 -4.988 1 98.5 315 LEU A CA 1
ATOM 2587 C C . LEU A 1 315 ? -14.258 -23.922 -6.43 1 98.5 315 LEU A C 1
ATOM 2589 O O . LEU A 1 315 ? -15.148 -23.156 -6.801 1 98.5 315 LEU A O 1
ATOM 2593 N N . THR A 1 316 ? -13.68 -24.797 -7.246 1 98.38 316 THR A N 1
ATOM 2594 C CA . THR A 1 316 ? -14.07 -24.938 -8.641 1 98.38 316 THR A CA 1
ATOM 2595 C C . THR A 1 316 ? -15.555 -25.25 -8.766 1 98.38 316 THR A C 1
ATOM 2597 O O . THR A 1 316 ? -16.266 -24.625 -9.547 1 98.38 316 THR A O 1
ATOM 2600 N N . ASN A 1 317 ? -16 -26.141 -7.938 1 97.5 317 ASN A N 1
ATOM 2601 C CA . ASN A 1 317 ? -17.406 -26.547 -7.934 1 97.5 317 ASN A CA 1
ATOM 2602 C C . ASN A 1 317 ? -18.312 -25.406 -7.484 1 97.5 317 ASN A C 1
ATOM 2604 O O . ASN A 1 317 ? -19.391 -25.203 -8.039 1 97.5 317 ASN A O 1
ATOM 2608 N N . ARG A 1 318 ? -17.844 -24.719 -6.527 1 97.31 318 ARG A N 1
ATOM 2609 C CA . ARG A 1 318 ? -18.609 -23.594 -6.008 1 97.31 318 ARG A CA 1
ATOM 2610 C C . ARG A 1 318 ? -18.812 -22.531 -7.078 1 97.31 318 ARG A C 1
ATOM 2612 O O . ARG A 1 318 ? -19.922 -22.016 -7.25 1 97.31 318 ARG A O 1
ATOM 2619 N N . VAL A 1 319 ? -17.766 -22.234 -7.793 1 96.94 319 VAL A N 1
ATOM 2620 C CA . VAL A 1 319 ? -17.828 -21.234 -8.859 1 96.94 319 VAL A CA 1
ATOM 2621 C C . VAL A 1 319 ? -18.75 -21.719 -9.969 1 96.94 319 VAL A C 1
ATOM 2623 O O . VAL A 1 319 ? -19.547 -20.953 -10.508 1 96.94 319 VAL A O 1
ATOM 2626 N N . ASN A 1 320 ? -18.703 -23.016 -10.281 1 94.19 320 ASN A N 1
ATOM 2627 C CA . ASN A 1 320 ? -19.578 -23.594 -11.289 1 94.19 320 ASN A CA 1
ATOM 2628 C C . ASN A 1 320 ? -21.047 -23.469 -10.906 1 94.19 320 ASN A C 1
ATOM 2630 O O . ASN A 1 320 ? -21.891 -23.172 -11.75 1 94.19 320 ASN A O 1
ATOM 2634 N N . GLN A 1 321 ? -21.359 -23.656 -9.68 1 91.38 321 GLN A N 1
ATOM 2635 C CA . GLN A 1 321 ? -22.719 -23.609 -9.188 1 91.38 321 GLN A CA 1
ATOM 2636 C C . GLN A 1 321 ? -23.266 -22.188 -9.219 1 91.38 321 GLN A C 1
ATOM 2638 O O . GLN A 1 321 ? -24.438 -21.969 -9.547 1 91.38 321 GLN A O 1
ATOM 2643 N N . GLN A 1 322 ? -22.453 -21.266 -8.922 1 88.38 322 GLN A N 1
ATOM 2644 C CA . GLN A 1 322 ? -22.891 -19.875 -8.93 1 88.38 322 GLN A CA 1
ATOM 2645 C C . GLN A 1 322 ? -23.156 -19.391 -10.344 1 88.38 322 GLN A C 1
ATOM 2647 O O . GLN A 1 322 ? -24.094 -18.609 -10.57 1 88.38 322 GLN A O 1
ATOM 2652 N N . ALA A 1 323 ? -22.344 -19.828 -11.25 1 82.19 323 ALA A N 1
ATOM 2653 C CA . ALA A 1 323 ? -22.531 -19.453 -12.648 1 82.19 323 ALA A CA 1
ATOM 2654 C C . ALA A 1 323 ? -23.844 -20.016 -13.188 1 82.19 323 ALA A C 1
ATOM 2656 O O . ALA A 1 323 ? -24.531 -19.359 -13.961 1 82.19 323 ALA A O 1
ATOM 2657 N N . LYS A 1 324 ? -24.203 -21.172 -12.773 1 76.81 324 LYS A N 1
ATOM 2658 C CA . LYS A 1 324 ? -25.453 -21.797 -13.203 1 76.81 324 LYS A CA 1
ATOM 2659 C C . LYS A 1 324 ? -26.656 -21.094 -12.602 1 76.81 324 LYS A C 1
ATOM 2661 O O . LYS A 1 324 ? -27.672 -20.922 -13.273 1 76.81 324 LYS A O 1
ATOM 2666 N N . SER A 1 325 ? -26.469 -20.641 -11.438 1 75.12 325 SER A N 1
ATOM 2667 C CA . SER A 1 325 ? -27.578 -19.969 -10.766 1 75.12 325 SER A CA 1
ATOM 2668 C C . SER A 1 325 ? -27.844 -18.594 -11.375 1 75.12 325 SER A C 1
ATOM 2670 O O . SER A 1 325 ? -28.984 -18.172 -11.484 1 75.12 325 SER A O 1
ATOM 2672 N N . THR A 1 326 ? -26.797 -17.922 -11.82 1 68.38 326 THR A N 1
ATOM 2673 C CA . THR A 1 326 ? -26.953 -16.609 -12.438 1 68.38 326 THR A CA 1
ATOM 2674 C C . THR A 1 326 ? -27.578 -16.734 -13.82 1 68.38 326 THR A C 1
ATOM 2676 O O . THR A 1 326 ? -28.391 -15.883 -14.219 1 68.38 326 THR A O 1
ATOM 2679 N N . LYS A 1 327 ? -27.344 -17.828 -14.5 1 67.19 327 LYS A N 1
ATOM 2680 C CA . LYS A 1 327 ? -27.875 -18.062 -15.844 1 67.19 327 LYS A CA 1
ATOM 2681 C C . LYS A 1 327 ? -29.328 -18.484 -15.781 1 67.19 327 LYS A C 1
ATOM 2683 O O . LYS A 1 327 ? -30.125 -18.141 -16.656 1 67.19 327 LYS A O 1
ATOM 2688 N N . SER A 1 328 ? -29.609 -19.25 -14.688 1 57.66 328 SER A N 1
ATOM 2689 C CA . SER A 1 328 ? -30.984 -19.703 -14.539 1 57.66 328 SER A CA 1
ATOM 2690 C C . SER A 1 328 ? -31.922 -18.547 -14.18 1 57.66 328 SER A C 1
ATOM 2692 O O . SER A 1 328 ? -33.125 -18.609 -14.453 1 57.66 328 SER A O 1
ATOM 2694 N N . LYS A 1 329 ? -31.359 -17.5 -13.695 1 62.56 329 LYS A N 1
ATOM 2695 C CA . LYS A 1 329 ? -32.156 -16.344 -13.328 1 62.56 329 LYS A CA 1
ATOM 2696 C C . LYS A 1 329 ? -32.312 -15.383 -14.5 1 62.56 329 LYS A C 1
ATOM 2698 O O . LYS A 1 329 ? -33.125 -14.445 -14.445 1 62.56 329 LYS A O 1
ATOM 2703 N N . LEU A 1 330 ? -31.406 -15.578 -15.664 1 50.25 330 LEU A N 1
ATOM 2704 C CA . LEU A 1 330 ? -31.562 -14.758 -16.859 1 50.25 330 LEU A CA 1
ATOM 2705 C C . LEU A 1 330 ? -32.438 -15.461 -17.891 1 50.25 330 LEU A C 1
ATOM 2707 O O . LEU A 1 330 ? -33.219 -14.82 -18.578 1 50.25 330 LEU A O 1
ATOM 2711 N N . MET B 1 1 ? 1.56 35.969 9.594 1 82.38 1 MET B N 1
ATOM 2712 C CA . MET B 1 1 ? 2.113 36.062 10.945 1 82.38 1 MET B CA 1
ATOM 2713 C C . MET B 1 1 ? 2.26 34.688 11.57 1 82.38 1 MET B C 1
ATOM 2715 O O . MET B 1 1 ? 1.393 33.812 11.391 1 82.38 1 MET B O 1
ATOM 2719 N N . TYR B 1 2 ? 3.371 34.438 12.203 1 91.19 2 TYR B N 1
ATOM 2720 C CA . TYR B 1 2 ? 3.723 33.25 12.953 1 91.19 2 TYR B CA 1
ATOM 2721 C C . TYR B 1 2 ? 2.781 33.062 14.141 1 91.19 2 TYR B C 1
ATOM 2723 O O . TYR B 1 2 ? 2.486 34 14.867 1 91.19 2 TYR B O 1
ATOM 2731 N N . LEU B 1 3 ? 2.17 31.906 14.211 1 96.25 3 LEU B N 1
ATOM 2732 C CA . LEU B 1 3 ? 1.372 31.531 15.367 1 96.25 3 LEU B CA 1
ATOM 2733 C C . LEU B 1 3 ? 2.227 30.797 16.406 1 96.25 3 LEU B C 1
ATOM 2735 O O . LEU B 1 3 ? 2.502 29.609 16.25 1 96.25 3 LEU B O 1
ATOM 2739 N N . GLU B 1 4 ? 2.584 31.547 17.453 1 96.69 4 GLU B N 1
ATOM 2740 C CA . GLU B 1 4 ? 3.477 30.969 18.453 1 96.69 4 GLU B CA 1
ATOM 2741 C C . GLU B 1 4 ? 2.816 29.797 19.172 1 96.69 4 GLU B C 1
ATOM 2743 O O . GLU B 1 4 ? 1.728 29.938 19.734 1 96.69 4 GLU B O 1
ATOM 2748 N N . PRO B 1 5 ? 3.479 28.625 19.125 1 98.31 5 PRO B N 1
ATOM 2749 C CA . PRO B 1 5 ? 2.887 27.484 19.844 1 98.31 5 PRO B CA 1
ATOM 2750 C C . PRO B 1 5 ? 3.012 27.609 21.359 1 98.31 5 PRO B C 1
ATOM 2752 O O . PRO B 1 5 ? 3.961 28.219 21.859 1 98.31 5 PRO B O 1
ATOM 2755 N N . THR B 1 6 ? 2.053 27.047 22.016 1 98.62 6 THR B N 1
ATOM 2756 C CA . THR B 1 6 ? 2.125 26.953 23.469 1 98.62 6 THR B CA 1
ATOM 2757 C C . THR B 1 6 ? 3.252 26.016 23.906 1 98.62 6 THR B C 1
ATOM 2759 O O . THR B 1 6 ? 3.91 26.25 24.922 1 98.62 6 THR B O 1
ATOM 2762 N N . SER B 1 7 ? 3.461 24.922 23.156 1 98.56 7 SER B N 1
ATOM 2763 C CA . SER B 1 7 ? 4.543 23.984 23.438 1 98.56 7 SER B CA 1
ATOM 2764 C C . SER B 1 7 ? 5.023 23.312 22.141 1 98.56 7 SER B C 1
ATOM 2766 O O . SER B 1 7 ? 4.246 23.141 21.203 1 98.56 7 SER B O 1
ATOM 2768 N N . LYS B 1 8 ? 6.281 22.984 22.125 1 98.56 8 LYS B N 1
ATOM 2769 C CA . LYS B 1 8 ? 6.922 22.25 21.031 1 98.56 8 LYS B CA 1
ATOM 2770 C C . LYS B 1 8 ? 7.391 20.875 21.5 1 98.56 8 LYS B C 1
ATOM 2772 O O . LYS B 1 8 ? 7.895 20.734 22.609 1 98.56 8 LYS B O 1
ATOM 2777 N N . HIS B 1 9 ? 7.168 19.938 20.688 1 98.88 9 HIS B N 1
ATOM 2778 C CA . HIS B 1 9 ? 7.48 18.562 21.062 1 98.88 9 HIS B CA 1
ATOM 2779 C C . HIS B 1 9 ? 8.234 17.844 19.953 1 98.88 9 HIS B C 1
ATOM 2781 O O . HIS B 1 9 ? 8.039 18.141 18.781 1 98.88 9 HIS B O 1
ATOM 2787 N N . ILE B 1 10 ? 9.148 17.016 20.328 1 98.81 10 ILE B N 1
ATOM 2788 C CA . ILE B 1 10 ? 9.773 16.016 19.453 1 98.81 10 ILE B CA 1
ATOM 2789 C C . ILE B 1 10 ? 9.336 14.617 19.875 1 98.81 10 ILE B C 1
ATOM 2791 O O . ILE B 1 10 ? 9.516 14.219 21.031 1 98.81 10 ILE B O 1
ATOM 2795 N N . ILE B 1 11 ? 8.742 13.922 19 1 98.75 11 ILE B N 1
ATOM 2796 C CA . ILE B 1 11 ? 8.266 12.578 19.328 1 98.75 11 ILE B CA 1
ATOM 2797 C C . ILE B 1 11 ? 8.812 11.578 18.312 1 98.75 11 ILE B C 1
ATOM 2799 O O . ILE B 1 11 ? 9.219 11.961 17.203 1 98.75 11 ILE B O 1
ATOM 2803 N N . PRO B 1 12 ? 8.867 10.289 18.672 1 98 12 PRO B N 1
ATOM 2804 C CA . PRO B 1 12 ? 9.266 9.289 17.672 1 98 12 PRO B CA 1
ATOM 2805 C C . PRO B 1 12 ? 8.219 9.117 16.562 1 98 12 PRO B C 1
ATOM 2807 O O . PRO B 1 12 ? 7.047 9.438 16.766 1 98 12 PRO B O 1
ATOM 2810 N N . VAL B 1 13 ? 8.688 8.68 15.398 1 97.88 13 VAL B N 1
ATOM 2811 C CA . VAL B 1 13 ? 7.742 8.273 14.367 1 97.88 13 VAL B CA 1
ATOM 2812 C C . VAL B 1 13 ? 6.98 7.031 14.828 1 97.88 13 VAL B C 1
ATOM 2814 O O . VAL B 1 13 ? 7.309 6.441 15.859 1 97.88 13 VAL B O 1
ATOM 2817 N N . HIS B 1 14 ? 5.938 6.742 14.086 1 97 14 HIS B N 1
ATOM 2818 C CA . HIS B 1 14 ? 5.172 5.551 14.445 1 97 14 HIS B CA 1
ATOM 2819 C C . HIS B 1 14 ? 6.047 4.305 14.406 1 97 14 HIS B C 1
ATOM 2821 O O . HIS B 1 14 ? 6.816 4.109 13.461 1 97 14 HIS B O 1
ATOM 2827 N N . PRO B 1 15 ? 5.895 3.428 15.328 1 94.69 15 PRO B N 1
ATOM 2828 C CA . PRO B 1 15 ? 6.793 2.273 15.406 1 94.69 15 PRO B CA 1
ATOM 2829 C C . PRO B 1 15 ? 6.535 1.25 14.305 1 94.69 15 PRO B C 1
ATOM 2831 O O . PRO B 1 15 ? 7.379 0.391 14.047 1 94.69 15 PRO B O 1
ATOM 2834 N N . SER B 1 16 ? 5.402 1.27 13.656 1 89.06 16 SER B N 1
ATOM 2835 C CA . SER B 1 16 ? 5.059 0.274 12.648 1 89.06 16 SER B CA 1
ATOM 2836 C C . SER B 1 16 ? 5.41 0.762 11.242 1 89.06 16 SER B C 1
ATOM 2838 O O . SER B 1 16 ? 4.91 0.226 10.25 1 89.06 16 SER B O 1
ATOM 2840 N N . SER B 1 17 ? 6.27 1.705 11.188 1 80.88 17 SER B N 1
ATOM 2841 C CA . SER B 1 17 ? 6.641 2.25 9.883 1 80.88 17 SER B CA 1
ATOM 2842 C C . SER B 1 17 ? 7.551 1.292 9.125 1 80.88 17 SER B C 1
ATOM 2844 O O . SER B 1 17 ? 8.031 0.303 9.688 1 80.88 17 SER B O 1
ATOM 2846 N N . THR B 1 18 ? 7.723 1.524 7.816 1 79.75 18 THR B N 1
ATOM 2847 C CA . THR B 1 18 ? 8.531 0.696 6.93 1 79.75 18 THR B CA 1
ATOM 2848 C C . THR B 1 18 ? 10 0.726 7.352 1 79.75 18 THR B C 1
ATOM 2850 O O . THR B 1 18 ? 10.602 -0.321 7.594 1 79.75 18 THR B O 1
ATOM 2853 N N . GLU B 1 19 ? 10.539 1.888 7.402 1 88.94 19 GLU B N 1
ATOM 2854 C CA . GLU B 1 19 ? 11.906 2.09 7.871 1 88.94 19 GLU B CA 1
ATOM 2855 C C . GLU B 1 19 ? 12.008 3.342 8.742 1 88.94 19 GLU B C 1
ATOM 2857 O O . GLU B 1 19 ? 11.102 4.18 8.742 1 88.94 19 GLU B O 1
ATOM 2862 N N . GLY B 1 20 ? 13.047 3.43 9.531 1 92.5 20 GLY B N 1
ATOM 2863 C CA . GLY B 1 20 ? 13.32 4.621 10.32 1 92.5 20 GLY B CA 1
ATOM 2864 C C . GLY B 1 20 ? 12.578 4.652 11.641 1 92.5 20 GLY B C 1
ATOM 2865 O O . GLY B 1 20 ? 12.719 5.598 12.414 1 92.5 20 GLY B O 1
ATOM 2866 N N . TRP B 1 21 ? 11.805 3.611 11.883 1 92.38 21 TRP B N 1
ATOM 2867 C CA . TRP B 1 21 ? 10.945 3.588 13.062 1 92.38 21 TRP B CA 1
ATOM 2868 C C . TRP B 1 21 ? 11.773 3.703 14.336 1 92.38 21 TRP B C 1
ATOM 2870 O O . TRP B 1 21 ? 11.297 4.219 15.352 1 92.38 21 TRP B O 1
ATOM 2880 N N . ALA B 1 22 ? 13.008 3.324 14.305 1 92.69 22 ALA B N 1
ATOM 2881 C CA . ALA B 1 22 ? 13.836 3.258 15.508 1 92.69 22 ALA B CA 1
ATOM 2882 C C . ALA B 1 22 ? 14.453 4.617 15.82 1 92.69 22 ALA B C 1
ATOM 2884 O O . ALA B 1 22 ? 14.75 4.918 16.984 1 92.69 22 ALA B O 1
ATOM 2885 N N . THR B 1 23 ? 14.602 5.465 14.805 1 95.81 23 THR B N 1
ATOM 2886 C CA . THR B 1 23 ? 15.477 6.605 15.039 1 95.81 23 THR B CA 1
ATOM 2887 C C . THR B 1 23 ? 14.797 7.902 14.609 1 95.81 23 THR B C 1
ATOM 2889 O O . THR B 1 23 ? 15.125 8.977 15.117 1 95.81 23 THR B O 1
ATOM 2892 N N . GLN B 1 24 ? 13.875 7.859 13.648 1 97.75 24 GLN B N 1
ATOM 2893 C CA . GLN B 1 24 ? 13.312 9.086 13.094 1 97.75 24 GLN B CA 1
ATOM 2894 C C . GLN B 1 24 ? 12.336 9.734 14.07 1 97.75 24 GLN B C 1
ATOM 2896 O O . GLN B 1 24 ? 11.734 9.047 14.898 1 97.75 24 GLN B O 1
ATOM 2901 N N . LYS B 1 25 ? 12.242 11.023 13.914 1 98.5 25 LYS B N 1
ATOM 2902 C CA . LYS B 1 25 ? 11.445 11.82 14.836 1 98.5 25 LYS B CA 1
ATOM 2903 C C . LYS B 1 25 ? 10.523 12.781 14.086 1 98.5 25 LYS B C 1
ATOM 2905 O O . LYS B 1 25 ? 10.711 13.023 12.891 1 98.5 25 LYS B O 1
ATOM 2910 N N . LEU B 1 26 ? 9.523 13.258 14.836 1 98.75 26 LEU B N 1
ATOM 2911 C CA . LEU B 1 26 ? 8.578 14.25 14.328 1 98.75 26 LEU B CA 1
ATOM 2912 C C . LEU B 1 26 ? 8.609 15.516 15.18 1 98.75 26 LEU B C 1
ATOM 2914 O O . LEU B 1 26 ? 8.672 15.445 16.406 1 98.75 26 LEU B O 1
ATOM 2918 N N . SER B 1 27 ? 8.648 16.625 14.523 1 98.94 27 SER B N 1
ATOM 2919 C CA . SER B 1 27 ? 8.445 17.906 15.18 1 98.94 27 SER B CA 1
ATOM 2920 C C . SER B 1 27 ? 6.961 18.266 15.242 1 98.94 27 SER B C 1
ATOM 2922 O O . SER B 1 27 ? 6.301 18.359 14.203 1 98.94 27 SER B O 1
ATOM 2924 N N . VAL B 1 28 ? 6.418 18.469 16.438 1 98.94 28 VAL B N 1
ATOM 2925 C CA . VAL B 1 28 ? 4.996 18.719 16.641 1 98.94 28 VAL B CA 1
ATOM 2926 C C . VAL B 1 28 ? 4.801 19.969 17.5 1 98.94 28 VAL B C 1
ATOM 2928 O O . VAL B 1 28 ? 5.48 20.156 18.5 1 98.94 28 VAL B O 1
ATOM 2931 N N . ASP B 1 29 ? 3.926 20.828 17.062 1 98.88 29 ASP B N 1
ATOM 2932 C CA . ASP B 1 29 ? 3.568 22.031 17.828 1 98.88 29 ASP B CA 1
ATOM 2933 C C . ASP B 1 29 ? 2.141 21.938 18.359 1 98.88 29 ASP B C 1
ATOM 2935 O O . ASP B 1 29 ? 1.231 21.516 17.641 1 98.88 29 ASP B O 1
ATOM 2939 N N . LYS B 1 30 ? 1.952 22.312 19.594 1 98.81 30 LYS B N 1
ATOM 2940 C CA . LYS B 1 30 ? 0.633 22.422 20.219 1 98.81 30 LYS B CA 1
ATOM 2941 C C . LYS B 1 30 ? 0.276 23.875 20.516 1 98.81 30 LYS B C 1
ATOM 2943 O O . LYS B 1 30 ? 1.069 24.609 21.109 1 98.81 30 LYS B O 1
ATOM 2948 N N . HIS B 1 31 ? -0.833 24.281 19.953 1 98.75 31 HIS B N 1
ATOM 2949 C CA . HIS B 1 31 ? -1.399 25.609 20.203 1 98.75 31 HIS B CA 1
ATOM 2950 C C . HIS B 1 31 ? -2.676 25.516 21.031 1 98.75 31 HIS B C 1
ATOM 2952 O O . HIS B 1 31 ? -3.684 24.969 20.562 1 98.75 31 HIS B O 1
ATOM 2958 N N . GLU B 1 32 ? -2.615 26.062 22.203 1 98.56 32 GLU B N 1
ATOM 2959 C CA . GLU B 1 32 ? -3.762 25.984 23.094 1 98.56 32 GLU B CA 1
ATOM 2960 C C . GLU B 1 32 ? -4.395 27.359 23.297 1 98.56 32 GLU B C 1
ATOM 2962 O O . GLU B 1 32 ? -3.695 28.344 23.547 1 98.56 32 GLU B O 1
ATOM 2967 N N . PHE B 1 33 ? -5.668 27.391 23.141 1 98.38 33 PHE B N 1
ATOM 2968 C CA . PHE B 1 33 ? -6.469 28.594 23.328 1 98.38 33 PHE B CA 1
ATOM 2969 C C . PHE B 1 33 ? -7.543 28.359 24.391 1 98.38 33 PHE B C 1
ATOM 2971 O O . PHE B 1 33 ? -8.641 27.891 24.078 1 98.38 33 PHE B O 1
ATOM 2978 N N . PRO B 1 34 ? -7.262 28.797 25.578 1 97.75 34 PRO B N 1
ATOM 2979 C CA . PRO B 1 34 ? -8.211 28.562 26.672 1 97.75 34 PRO B CA 1
ATOM 2980 C C . PRO B 1 34 ? -9.547 29.281 26.453 1 97.75 34 PRO B C 1
ATOM 2982 O O . PRO B 1 34 ? -9.594 30.328 25.797 1 97.75 34 PRO B O 1
ATOM 2985 N N . ALA B 1 35 ? -10.531 28.734 27.062 1 97.81 35 ALA B N 1
ATOM 2986 C CA . ALA B 1 35 ? -11.859 29.328 27.016 1 97.81 35 ALA B CA 1
ATOM 2987 C C . ALA B 1 35 ? -11.852 30.734 27.609 1 97.81 35 ALA B C 1
ATOM 2989 O O . ALA B 1 35 ? -11.047 31.047 28.5 1 97.81 35 ALA B O 1
ATOM 2990 N N . VAL B 1 36 ? -12.703 31.547 27.047 1 94.94 36 VAL B N 1
ATOM 2991 C CA . VAL B 1 36 ? -12.859 32.906 27.547 1 94.94 36 VAL B CA 1
ATOM 2992 C C . VAL B 1 36 ? -13.562 32.875 28.906 1 94.94 36 VAL B C 1
ATOM 2994 O O . VAL B 1 36 ? -13.258 33.688 29.781 1 94.94 36 VAL B O 1
ATOM 2997 N N . GLN B 1 37 ? -14.477 31.922 29.016 1 94.81 37 GLN B N 1
ATOM 2998 C CA . GLN B 1 37 ? -15.195 31.656 30.25 1 94.81 37 GLN B CA 1
ATOM 2999 C C . GLN B 1 37 ? -14.781 30.328 30.859 1 94.81 37 GLN B C 1
ATOM 3001 O O . GLN B 1 37 ? -13.82 29.703 30.406 1 94.81 37 GLN B O 1
ATOM 3006 N N . LYS B 1 38 ? -15.531 29.953 31.891 1 95.19 38 LYS B N 1
ATOM 3007 C CA . LYS B 1 38 ? -15.242 28.656 32.531 1 95.19 38 LYS B CA 1
ATOM 3008 C C . LYS B 1 38 ? -15.398 27.516 31.516 1 95.19 38 LYS B C 1
ATOM 3010 O O . LYS B 1 38 ? -16.469 27.359 30.922 1 95.19 38 LYS B O 1
ATOM 3015 N N . SER B 1 39 ? -14.391 26.797 31.406 1 95.75 39 SER B N 1
ATOM 3016 C CA . SER B 1 39 ? -14.352 25.75 30.391 1 95.75 39 SER B CA 1
ATOM 3017 C C . SER B 1 39 ? -15.258 24.578 30.766 1 95.75 39 SER B C 1
ATOM 3019 O O . SER B 1 39 ? -15.266 24.141 31.922 1 95.75 39 SER B O 1
ATOM 3021 N N . ASN B 1 40 ? -16.016 24.062 29.781 1 96.44 40 ASN B N 1
ATOM 3022 C CA . ASN B 1 40 ? -16.797 22.844 29.984 1 96.44 40 ASN B CA 1
ATOM 3023 C C . ASN B 1 40 ? -16.703 21.922 28.766 1 96.44 40 ASN B C 1
ATOM 3025 O O . ASN B 1 40 ? -17.375 20.891 28.719 1 96.44 40 ASN B O 1
ATOM 3029 N N . ARG B 1 41 ? -15.891 22.344 27.812 1 96.69 41 ARG B N 1
ATOM 3030 C CA . ARG B 1 41 ? -15.734 21.594 26.578 1 96.69 41 ARG B CA 1
ATOM 3031 C C . ARG B 1 41 ? -14.32 21.75 26 1 96.69 41 ARG B C 1
ATOM 3033 O O . ARG B 1 41 ? -13.727 22.828 26.109 1 96.69 41 ARG B O 1
ATOM 3040 N N . LYS B 1 42 ? -13.75 20.641 25.453 1 98.25 42 LYS B N 1
ATOM 3041 C CA . LYS B 1 42 ? -12.453 20.672 24.781 1 98.25 42 LYS B CA 1
ATOM 3042 C C . LYS B 1 42 ? -12.547 20.156 23.359 1 98.25 42 LYS B C 1
ATOM 3044 O O . LYS B 1 42 ? -13.07 19.062 23.109 1 98.25 42 LYS B O 1
ATOM 3049 N N . VAL B 1 43 ? -12.07 20.938 22.422 1 98.5 43 VAL B N 1
ATOM 3050 C CA . VAL B 1 43 ? -12.055 20.5 21.031 1 98.5 43 VAL B CA 1
ATOM 3051 C C . VAL B 1 43 ? -10.633 20.594 20.484 1 98.5 43 VAL B C 1
ATOM 3053 O O . VAL B 1 43 ? -9.852 21.453 20.891 1 98.5 43 VAL B O 1
ATOM 3056 N N . ALA B 1 44 ? -10.289 19.688 19.578 1 98.88 44 ALA B N 1
ATOM 3057 C CA . ALA B 1 44 ? -8.953 19.672 19 1 98.88 44 ALA B CA 1
ATOM 3058 C C . ALA B 1 44 ? -9.016 19.547 17.484 1 98.88 44 ALA B C 1
ATOM 3060 O O . ALA B 1 44 ? -9.922 18.906 16.938 1 98.88 44 ALA B O 1
ATOM 3061 N N . TYR B 1 45 ? -8.117 20.219 16.859 1 98.94 45 TYR B N 1
ATOM 3062 C CA . TYR B 1 45 ? -7.906 20.125 15.414 1 98.94 45 TYR B CA 1
ATOM 3063 C C . TYR B 1 45 ? -6.469 19.719 15.109 1 98.94 45 TYR B C 1
ATOM 3065 O O . TYR B 1 45 ? -5.523 20.266 15.68 1 98.94 45 TYR B O 1
ATOM 3073 N N . LEU B 1 46 ? -6.285 18.719 14.281 1 98.94 46 LEU B N 1
ATOM 3074 C CA . LEU B 1 46 ? -4.969 18.312 13.797 1 98.94 46 LEU B CA 1
ATOM 3075 C C . LEU B 1 46 ? -4.742 18.781 12.367 1 98.94 46 LEU B C 1
ATOM 3077 O O . LEU B 1 46 ? -5.574 18.547 11.492 1 98.94 46 LEU B O 1
ATOM 3081 N N . TRP B 1 47 ? -3.643 19.484 12.18 1 98.94 47 TRP B N 1
ATOM 3082 C CA . TRP B 1 47 ? -3.336 20.078 10.883 1 98.94 47 TRP B CA 1
ATOM 3083 C C . TRP B 1 47 ? -2.188 19.344 10.203 1 98.94 47 TRP B C 1
ATOM 3085 O O . TRP B 1 47 ? -1.112 19.188 10.789 1 98.94 47 TRP B O 1
ATOM 3095 N N . SER B 1 48 ? -2.406 18.891 8.977 1 98.81 48 SER B N 1
ATOM 3096 C CA . SER B 1 48 ? -1.388 18.141 8.242 1 98.81 48 SER B CA 1
ATOM 3097 C C . SER B 1 48 ? -1.112 18.766 6.883 1 98.81 48 SER B C 1
ATOM 3099 O O . SER B 1 48 ? -2.02 18.906 6.059 1 98.81 48 SER B O 1
ATOM 3101 N N . HIS B 1 49 ? 0.084 19.078 6.594 1 98.62 49 HIS B N 1
ATOM 3102 C CA . HIS B 1 49 ? 0.491 19.922 5.477 1 98.62 49 HIS B CA 1
ATOM 3103 C C . HIS B 1 49 ? 0.633 19.109 4.195 1 98.62 49 HIS B C 1
ATOM 3105 O O . HIS B 1 49 ? 0.55 17.875 4.223 1 98.62 49 HIS B O 1
ATOM 3111 N N . SER B 1 50 ? 0.819 19.812 3.092 1 97.19 50 SER B N 1
ATOM 3112 C CA . SER B 1 50 ? 1.038 19.219 1.777 1 97.19 50 SER B CA 1
ATOM 3113 C C . SER B 1 50 ? 2.512 18.906 1.556 1 97.19 50 SER B C 1
ATOM 3115 O O . SER B 1 50 ? 3.373 19.344 2.316 1 97.19 50 SER B O 1
ATOM 3117 N N . ASN B 1 51 ? 2.781 18.094 0.529 1 96.06 51 ASN B N 1
ATOM 3118 C CA . ASN B 1 51 ? 4.152 17.781 0.136 1 96.06 51 ASN B CA 1
ATOM 3119 C C . ASN B 1 51 ? 4.914 19.047 -0.262 1 96.06 51 ASN B C 1
ATOM 3121 O O . ASN B 1 51 ? 4.387 19.891 -0.993 1 96.06 51 ASN B O 1
ATOM 3125 N N . GLY B 1 52 ? 6.074 19.188 0.305 1 95.19 52 GLY B N 1
ATOM 3126 C CA . GLY B 1 52 ? 6.91 20.328 -0.016 1 95.19 52 GLY B CA 1
ATOM 3127 C C . GLY B 1 52 ? 6.684 21.5 0.91 1 95.19 52 GLY B C 1
ATOM 3128 O O . GLY B 1 52 ? 7.375 22.516 0.808 1 95.19 52 GLY B O 1
ATOM 3129 N N . PHE B 1 53 ? 5.727 21.406 1.777 1 97.31 53 PHE B N 1
ATOM 3130 C CA . PHE B 1 53 ? 5.449 22.469 2.742 1 97.31 53 PHE B CA 1
ATOM 3131 C C . PHE B 1 53 ? 5.68 21.969 4.164 1 97.31 53 PHE B C 1
ATOM 3133 O O . PHE B 1 53 ? 6.379 20.984 4.379 1 97.31 53 PHE B O 1
ATOM 3140 N N . HIS B 1 54 ? 5.297 22.828 5.133 1 98.44 54 HIS B N 1
ATOM 3141 C CA . HIS B 1 54 ? 5.562 22.547 6.539 1 98.44 54 HIS B CA 1
ATOM 3142 C C . HIS B 1 54 ? 4.488 23.141 7.438 1 98.44 54 HIS B C 1
ATOM 3144 O O . HIS B 1 54 ? 3.617 23.875 6.969 1 98.44 54 HIS B O 1
ATOM 3150 N N . LYS B 1 55 ? 4.527 22.797 8.68 1 98.69 55 LYS B N 1
ATOM 3151 C CA . LYS B 1 55 ? 3.422 23.062 9.594 1 98.69 55 LYS B CA 1
ATOM 3152 C C . LYS B 1 55 ? 3.178 24.562 9.727 1 98.69 55 LYS B C 1
ATOM 3154 O O . LYS B 1 55 ? 2.035 25 9.883 1 98.69 55 LYS B O 1
ATOM 3159 N N . GLU B 1 56 ? 4.211 25.422 9.594 1 98.56 56 GLU B N 1
ATOM 3160 C CA . GLU B 1 56 ? 4.031 26.859 9.758 1 98.56 56 GLU B CA 1
ATOM 3161 C C . GLU B 1 56 ? 3.301 27.469 8.562 1 98.56 56 GLU B C 1
ATOM 3163 O O . GLU B 1 56 ? 2.76 28.578 8.648 1 98.56 56 GLU B O 1
ATOM 3168 N N . SER B 1 57 ? 3.26 26.719 7.473 1 97.06 57 SER B N 1
ATOM 3169 C CA . SER B 1 57 ? 2.557 27.219 6.293 1 97.06 57 SER B CA 1
ATOM 3170 C C . SER B 1 57 ? 1.054 27.297 6.539 1 97.06 57 SER B C 1
ATOM 3172 O O . SER B 1 57 ? 0.334 27.969 5.797 1 97.06 57 SER B O 1
ATOM 3174 N N . PHE B 1 58 ? 0.553 26.703 7.586 1 97.56 58 PHE B N 1
ATOM 3175 C CA . PHE B 1 58 ? -0.868 26.688 7.91 1 97.56 58 PHE B CA 1
ATOM 3176 C C . PHE B 1 58 ? -1.217 27.828 8.852 1 97.56 58 PHE B C 1
ATOM 3178 O O . PHE B 1 58 ? -2.395 28.109 9.094 1 97.56 58 PHE B O 1
ATOM 3185 N N . HIS B 1 59 ? -0.231 28.531 9.383 1 98.5 59 HIS B N 1
ATOM 3186 C CA . HIS B 1 59 ? -0.478 29.469 10.461 1 98.5 59 HIS B CA 1
ATOM 3187 C C . HIS B 1 59 ? -1.489 30.531 10.047 1 98.5 59 HIS B C 1
ATOM 3189 O O . HIS B 1 59 ? -2.387 30.875 10.82 1 98.5 59 HIS B O 1
ATOM 3195 N N . PRO B 1 60 ? -1.41 31.031 8.805 1 98.44 60 PRO B N 1
ATOM 3196 C CA . PRO B 1 60 ? -2.424 32.031 8.43 1 98.44 60 PRO B CA 1
ATOM 3197 C C . PRO B 1 60 ? -3.842 31.453 8.453 1 98.44 60 PRO B C 1
ATOM 3199 O O . PRO B 1 60 ? -4.766 32.125 8.93 1 98.44 60 PRO B O 1
ATOM 3202 N N . LEU B 1 61 ? -4.02 30.234 7.988 1 98.69 61 LEU B N 1
ATOM 3203 C CA . LEU B 1 61 ? -5.328 29.594 8.031 1 98.69 61 LEU B CA 1
ATOM 3204 C C . LEU B 1 61 ? -5.727 29.266 9.469 1 98.69 61 LEU B C 1
ATOM 3206 O O . LEU B 1 61 ? -6.867 29.516 9.867 1 98.69 61 LEU B O 1
ATOM 3210 N N . MET B 1 62 ? -4.812 28.781 10.258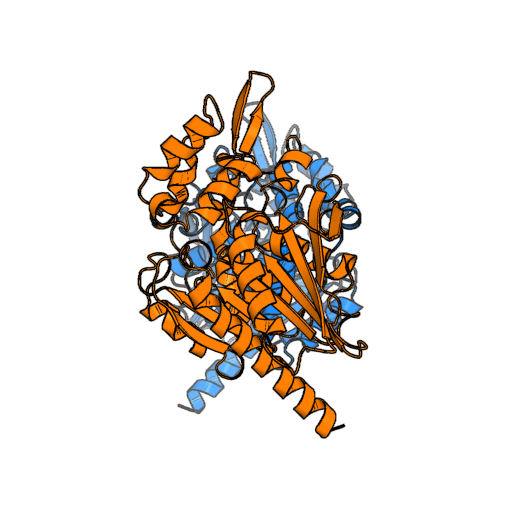 1 98.81 62 MET B N 1
ATOM 3211 C CA . MET B 1 62 ? -5.059 28.422 11.648 1 98.81 62 MET B CA 1
ATOM 3212 C C . MET B 1 62 ? -5.512 29.641 12.453 1 98.81 62 MET B C 1
ATOM 3214 O O . MET B 1 62 ? -6.484 29.562 13.211 1 98.81 62 MET B O 1
ATOM 3218 N N . ARG B 1 63 ? -4.84 30.75 12.242 1 98.38 63 ARG B N 1
ATOM 3219 C CA . ARG B 1 63 ? -5.184 31.969 12.969 1 98.38 63 ARG B CA 1
ATOM 3220 C C . ARG B 1 63 ? -6.59 32.438 12.609 1 98.38 63 ARG B C 1
ATOM 3222 O O . ARG B 1 63 ? -7.375 32.781 13.492 1 98.38 63 ARG B O 1
ATOM 3229 N N . ARG B 1 64 ? -6.902 32.406 11.359 1 98.38 64 ARG B N 1
ATOM 3230 C CA . ARG B 1 64 ? -8.211 32.844 10.898 1 98.38 64 ARG B CA 1
ATOM 3231 C C . ARG B 1 64 ? -9.32 31.953 11.438 1 98.38 64 ARG B C 1
ATOM 3233 O O . ARG B 1 64 ? -10.383 32.438 11.836 1 98.38 64 ARG B O 1
ATOM 3240 N N . PHE B 1 65 ? -9.047 30.688 11.469 1 98.75 65 PHE B N 1
ATOM 3241 C CA . PHE B 1 65 ? -10.047 29.75 11.961 1 98.75 65 PHE B CA 1
ATOM 3242 C C . PHE B 1 65 ? -10.242 29.906 13.461 1 98.75 65 PHE B C 1
ATOM 3244 O O . PHE B 1 65 ? -11.375 29.922 13.945 1 98.75 65 PHE B O 1
ATOM 3251 N N . LYS B 1 66 ? -9.148 30.031 14.188 1 98.25 66 LYS B N 1
ATOM 3252 C CA . LYS B 1 66 ? -9.219 30.297 15.625 1 98.25 66 LYS B CA 1
ATOM 3253 C C . LYS B 1 66 ? -10.031 31.562 15.914 1 98.25 66 LYS B C 1
ATOM 3255 O O . LYS B 1 66 ? -10.898 31.562 16.797 1 98.25 66 LYS B O 1
ATOM 3260 N N . ASP B 1 67 ? -9.727 32.625 15.133 1 98.06 67 ASP B N 1
ATOM 3261 C CA . ASP B 1 67 ? -10.445 33.875 15.312 1 98.06 67 ASP B CA 1
ATOM 3262 C C . ASP B 1 67 ? -11.93 33.688 15.023 1 98.06 67 ASP B C 1
ATOM 3264 O O . ASP B 1 67 ? -12.773 34.281 15.727 1 98.06 67 ASP B O 1
ATOM 3268 N N . HIS B 1 68 ? -12.219 32.906 14.016 1 98.5 68 HIS B N 1
ATOM 3269 C CA . HIS B 1 68 ? -13.609 32.625 13.688 1 98.5 68 HIS B CA 1
ATOM 3270 C C . HIS B 1 68 ? -14.312 31.891 14.828 1 98.5 68 HIS B C 1
ATOM 3272 O O . HIS B 1 68 ? -15.398 32.281 15.25 1 98.5 68 HIS B O 1
ATOM 3278 N N . LEU B 1 69 ? -13.711 30.875 15.391 1 98.19 69 LEU B N 1
ATOM 3279 C CA . LEU B 1 69 ? -14.281 30.125 16.5 1 98.19 69 LEU B CA 1
ATOM 3280 C C . LEU B 1 69 ? -14.531 31.031 17.703 1 98.19 69 LEU B C 1
ATOM 3282 O O . LEU B 1 69 ? -15.594 30.953 18.328 1 98.19 69 LEU B O 1
ATOM 3286 N N . ARG B 1 70 ? -13.617 31.938 17.906 1 97.69 70 ARG B N 1
ATOM 3287 C CA . ARG B 1 70 ? -13.703 32.812 19.094 1 97.69 70 ARG B CA 1
ATOM 3288 C C . ARG B 1 70 ? -14.727 33.906 18.891 1 97.69 70 ARG B C 1
ATOM 3290 O O . ARG B 1 70 ? -15.141 34.562 19.844 1 97.69 70 ARG B O 1
ATOM 3297 N N . SER B 1 71 ? -15.109 34.094 17.656 1 98 71 SER B N 1
ATOM 3298 C CA . SER B 1 71 ? -16.141 35.094 17.375 1 98 71 SER B CA 1
ATOM 3299 C C . SER B 1 71 ? -17.531 34.531 17.672 1 98 71 SER B C 1
ATOM 3301 O O . SER B 1 71 ? -18.516 35.281 17.734 1 98 71 SER B O 1
ATOM 3303 N N . LEU B 1 72 ? -17.641 33.25 17.812 1 97.38 72 LEU B N 1
ATOM 3304 C CA . LEU B 1 72 ? -18.906 32.594 18.078 1 97.38 72 LEU B CA 1
ATOM 3305 C C . LEU B 1 72 ? -19.125 32.375 19.562 1 97.38 72 LEU B C 1
ATOM 3307 O O . LEU B 1 72 ? -18.297 31.766 20.234 1 97.38 72 LEU B O 1
ATOM 3311 N N . LYS B 1 73 ? -20.25 32.688 20.078 1 96.5 73 LYS B N 1
ATOM 3312 C CA . LYS B 1 73 ? -20.562 32.625 21.5 1 96.5 73 LYS B CA 1
ATOM 3313 C C . LYS B 1 73 ? -20.578 31.188 22 1 96.5 73 LYS B C 1
ATOM 3315 O O . LYS B 1 73 ? -20.234 30.922 23.156 1 96.5 73 LYS B O 1
ATOM 3320 N N . GLU B 1 74 ? -20.891 30.328 21.141 1 95.12 74 GLU B N 1
ATOM 3321 C CA . GLU B 1 74 ? -21.016 28.922 21.531 1 95.12 74 GLU B CA 1
ATOM 3322 C C . GLU B 1 74 ? -19.672 28.328 21.891 1 95.12 74 GLU B C 1
ATOM 3324 O O . GLU B 1 74 ? -19.594 27.266 22.516 1 95.12 74 GLU B O 1
ATOM 3329 N N . TYR B 1 75 ? -18.562 29.094 21.641 1 97.31 75 TYR B N 1
ATOM 3330 C CA . TYR B 1 75 ? -17.234 28.578 21.938 1 97.31 75 TYR B CA 1
ATOM 3331 C C . TYR B 1 75 ? -16.609 29.328 23.109 1 97.31 75 TYR B C 1
ATOM 3333 O O . TYR B 1 75 ? -15.422 29.156 23.406 1 97.31 75 TYR B O 1
ATOM 3341 N N . ASP B 1 76 ? -17.375 30.109 23.812 1 97.56 76 ASP B N 1
ATOM 3342 C CA . ASP B 1 76 ? -16.875 30.891 24.938 1 97.56 76 ASP B CA 1
ATOM 3343 C C . ASP B 1 76 ? -16.391 29.984 26.062 1 97.56 76 ASP B C 1
ATOM 3345 O O . ASP B 1 76 ? -15.469 30.344 26.812 1 97.56 76 ASP B O 1
ATOM 3349 N N . GLN B 1 77 ? -16.953 28.828 26.172 1 98.06 77 GLN B N 1
ATOM 3350 C CA . GLN B 1 77 ? -16.594 27.906 27.234 1 98.06 77 GLN B CA 1
ATOM 3351 C C . GLN B 1 77 ? -15.844 26.703 26.688 1 98.06 77 GLN B C 1
ATOM 3353 O O . GLN B 1 77 ? -15.852 25.625 27.297 1 98.06 77 GLN B O 1
ATOM 3358 N N . THR B 1 78 ? -15.266 26.891 25.562 1 98.25 78 THR B N 1
ATOM 3359 C CA . THR B 1 78 ? -14.594 25.781 24.891 1 98.25 78 THR B CA 1
ATOM 3360 C C . THR B 1 78 ? -13.086 26 24.844 1 98.25 78 THR B C 1
ATOM 3362 O O . THR B 1 78 ? -12.609 27.016 24.328 1 98.25 78 THR B O 1
ATOM 3365 N N . ASP B 1 79 ? -12.305 25.078 25.422 1 98.69 79 ASP B N 1
ATOM 3366 C CA . ASP B 1 79 ? -10.867 25.047 25.172 1 98.69 79 ASP B CA 1
ATOM 3367 C C . ASP B 1 79 ? -10.578 24.531 23.75 1 98.69 79 ASP B C 1
ATOM 3369 O O . ASP B 1 79 ? -11.094 23.5 23.344 1 98.69 79 ASP B O 1
ATOM 3373 N N . ILE B 1 80 ? -9.828 25.297 23.062 1 98.69 80 ILE B N 1
ATOM 3374 C CA . ILE B 1 80 ? -9.5 24.938 21.688 1 98.69 80 ILE B CA 1
ATOM 3375 C C . ILE B 1 80 ? -8.023 24.594 21.578 1 98.69 80 ILE B C 1
ATOM 3377 O O . ILE B 1 80 ? -7.164 25.328 22.062 1 98.69 80 ILE B O 1
ATOM 3381 N N . THR B 1 81 ? -7.699 23.422 21 1 98.88 81 THR B N 1
ATOM 3382 C CA . THR B 1 81 ? -6.324 22.984 20.781 1 98.88 81 THR B CA 1
ATOM 3383 C C . THR B 1 81 ? -6.066 22.703 19.312 1 98.88 81 THR B C 1
ATOM 3385 O O . THR B 1 81 ? -6.836 22 18.656 1 98.88 81 THR B O 1
ATOM 3388 N N . PHE B 1 82 ? -5.051 23.375 18.797 1 98.94 82 PHE B N 1
ATOM 3389 C CA . PHE B 1 82 ? -4.527 23.047 17.484 1 98.94 82 PHE B CA 1
ATOM 3390 C C . PHE B 1 82 ? -3.199 22.297 17.594 1 98.94 82 PHE B C 1
ATOM 3392 O O . PHE B 1 82 ? -2.318 22.703 18.359 1 98.94 82 PHE B O 1
ATOM 3399 N N . VAL B 1 83 ? -3.102 21.188 16.891 1 98.94 83 VAL B N 1
ATOM 3400 C CA . VAL B 1 83 ? -1.831 20.484 16.781 1 98.94 83 VAL B CA 1
ATOM 3401 C C . VAL B 1 83 ? -1.37 20.469 15.328 1 98.94 83 VAL B C 1
ATOM 3403 O O . VAL B 1 83 ? -2.146 20.141 14.43 1 98.94 83 VAL B O 1
ATOM 3406 N N . SER B 1 84 ? -0.224 20.938 15.07 1 98.88 84 SER B N 1
ATOM 3407 C CA . SER B 1 84 ? 0.412 20.875 13.758 1 98.88 84 SER B CA 1
ATOM 3408 C C . SER B 1 84 ? 1.769 20.188 13.836 1 98.88 84 SER B C 1
ATOM 3410 O O . SER B 1 84 ? 2.418 20.188 14.883 1 98.88 84 SER B O 1
ATOM 3412 N N . TRP B 1 85 ? 2.17 19.562 12.742 1 98.94 85 TRP B N 1
ATOM 3413 C CA . TRP B 1 85 ? 3.387 18.766 12.758 1 98.94 85 TRP B CA 1
ATOM 3414 C C . TRP B 1 85 ? 4.016 18.688 11.375 1 98.94 85 TRP B C 1
ATOM 3416 O O . TRP B 1 85 ? 3.385 19.062 10.375 1 98.94 85 TRP B O 1
ATOM 3426 N N . ASP B 1 86 ? 5.32 18.375 11.352 1 98.94 86 ASP B N 1
ATOM 3427 C CA . ASP B 1 86 ? 6.051 18.188 10.102 1 98.94 86 ASP B CA 1
ATOM 3428 C C . ASP B 1 86 ? 6.23 16.703 9.797 1 98.94 86 ASP B C 1
ATOM 3430 O O . ASP B 1 86 ? 6.703 15.938 10.641 1 98.94 86 ASP B O 1
ATOM 3434 N N . ALA B 1 87 ? 5.863 16.344 8.594 1 98.62 87 ALA B N 1
ATOM 3435 C CA . ALA B 1 87 ? 6.195 14.992 8.148 1 98.62 87 ALA B CA 1
ATOM 3436 C C . ALA B 1 87 ? 7.691 14.711 8.305 1 98.62 87 ALA B C 1
ATOM 3438 O O . ALA B 1 87 ? 8.5 15.641 8.305 1 98.62 87 ALA B O 1
ATOM 3439 N N . ARG B 1 88 ? 8.055 13.523 8.398 1 97.62 88 ARG B N 1
ATOM 3440 C CA . ARG B 1 88 ? 9.383 13.141 8.867 1 97.62 88 ARG B CA 1
ATOM 3441 C C . ARG B 1 88 ? 10.461 13.617 7.902 1 97.62 88 ARG B C 1
ATOM 3443 O O . ARG B 1 88 ? 11.641 13.656 8.258 1 97.62 88 ARG B O 1
ATOM 3450 N N . ASN B 1 89 ? 10.109 13.93 6.652 1 97.88 89 ASN B N 1
ATOM 3451 C CA . ASN B 1 89 ? 11.062 14.445 5.676 1 97.88 89 ASN B CA 1
ATOM 3452 C C . ASN B 1 89 ? 10.766 15.891 5.309 1 97.88 89 ASN B C 1
ATOM 3454 O O . ASN B 1 89 ? 11.227 16.391 4.277 1 97.88 89 ASN B O 1
ATOM 3458 N N . HIS B 1 90 ? 10.016 16.625 6.094 1 98.38 90 HIS B N 1
ATOM 3459 C CA . HIS B 1 90 ? 9.656 18.031 5.855 1 98.38 90 HIS B CA 1
ATOM 3460 C C . HIS B 1 90 ? 9.945 18.891 7.078 1 98.38 90 HIS B C 1
ATOM 3462 O O . HIS B 1 90 ? 10.008 18.375 8.203 1 98.38 90 HIS B O 1
ATOM 3468 N N . GLY B 1 91 ? 10.141 20.156 6.844 1 98.44 91 GLY B N 1
ATOM 3469 C CA . GLY B 1 91 ? 10.258 21.125 7.922 1 98.44 91 GLY B CA 1
ATOM 3470 C C . GLY B 1 91 ? 11.297 20.734 8.953 1 98.44 91 GLY B C 1
ATOM 3471 O O . GLY B 1 91 ? 12.391 20.297 8.602 1 98.44 91 GLY B O 1
ATOM 3472 N N . ASP B 1 92 ? 10.961 20.969 10.195 1 98.69 92 ASP B N 1
ATOM 3473 C CA . ASP B 1 92 ? 11.898 20.703 11.281 1 98.69 92 ASP B CA 1
ATOM 3474 C C . ASP B 1 92 ? 12.125 19.203 11.477 1 98.69 92 ASP B C 1
ATOM 3476 O O . ASP B 1 92 ? 13.188 18.797 11.945 1 98.69 92 ASP B O 1
ATOM 3480 N N . SER B 1 93 ? 11.156 18.406 11.109 1 98.81 93 SER B N 1
ATOM 3481 C CA . SER B 1 93 ? 11.367 16.953 11.18 1 98.81 93 SER B CA 1
ATOM 3482 C C . SER B 1 93 ? 12.492 16.516 10.25 1 98.81 93 SER B C 1
ATOM 3484 O O . SER B 1 93 ? 13.297 15.664 10.609 1 98.81 93 SER B O 1
ATOM 3486 N N . ALA B 1 94 ? 12.516 17.078 9.062 1 98.5 94 ALA B N 1
ATOM 3487 C CA . ALA B 1 94 ? 13.57 16.734 8.109 1 98.5 94 ALA B CA 1
ATOM 3488 C C . ALA B 1 94 ? 14.945 17.062 8.68 1 98.5 94 ALA B C 1
ATOM 3490 O O . ALA B 1 94 ? 15.906 16.328 8.461 1 98.5 94 ALA B O 1
ATOM 3491 N N . ARG B 1 95 ? 15.023 18.172 9.391 1 98.06 95 ARG B N 1
ATOM 3492 C CA . ARG B 1 95 ? 16.297 18.547 10.008 1 98.06 95 ARG B CA 1
ATOM 3493 C C . ARG B 1 95 ? 16.688 17.562 11.102 1 98.06 95 ARG B C 1
ATOM 3495 O O . ARG B 1 95 ? 17.859 17.188 11.203 1 98.06 95 ARG B O 1
ATOM 3502 N N . LEU B 1 96 ? 15.695 17.188 11.852 1 98.31 96 LEU B N 1
ATOM 3503 C CA . LEU B 1 96 ? 15.945 16.203 12.898 1 98.31 96 LEU B CA 1
ATOM 3504 C C . LEU B 1 96 ? 16.422 14.883 12.305 1 98.31 96 LEU B C 1
ATOM 3506 O O . LEU B 1 96 ? 17.203 14.156 12.93 1 98.31 96 LEU B O 1
ATOM 3510 N N . ASN B 1 97 ? 16 14.578 11.07 1 98.31 97 ASN B N 1
ATOM 3511 C CA . ASN B 1 97 ? 16.25 13.281 10.461 1 98.31 97 ASN B CA 1
ATOM 3512 C C . ASN B 1 97 ? 17.25 13.383 9.32 1 98.31 97 ASN B C 1
ATOM 3514 O O . ASN B 1 97 ? 17.312 12.516 8.445 1 98.31 97 ASN B O 1
ATOM 3518 N N . GLU B 1 98 ? 18.016 14.398 9.211 1 96 98 GLU B N 1
ATOM 3519 C CA . GLU B 1 98 ? 18.812 14.758 8.047 1 96 98 GLU B CA 1
ATOM 3520 C C . GLU B 1 98 ? 19.734 13.602 7.641 1 96 98 GLU B C 1
ATOM 3522 O O . GLU B 1 98 ? 19.969 13.383 6.449 1 96 98 GLU B O 1
ATOM 3527 N N . ASN B 1 99 ? 20.188 12.766 8.492 1 94.75 99 ASN B N 1
ATOM 3528 C CA . ASN B 1 99 ? 21.094 11.672 8.18 1 94.75 99 ASN B CA 1
ATOM 3529 C C . ASN B 1 99 ? 20.391 10.32 8.219 1 94.75 99 ASN B C 1
ATOM 3531 O O . ASN B 1 99 ? 21.031 9.273 8.234 1 94.75 99 ASN B O 1
ATOM 3535 N N . ASP B 1 100 ? 19.094 10.336 8.266 1 95.5 100 ASP B N 1
ATOM 3536 C CA . ASP B 1 100 ? 18.297 9.117 8.438 1 95.5 100 ASP B CA 1
ATOM 3537 C C . ASP B 1 100 ? 17.047 9.148 7.57 1 95.5 100 ASP B C 1
ATOM 3539 O O . ASP B 1 100 ? 15.961 8.797 8.031 1 95.5 100 ASP B O 1
ATOM 3543 N N . LEU B 1 101 ? 17.141 9.672 6.387 1 95.5 101 LEU B N 1
ATOM 3544 C CA . LEU B 1 101 ? 16.031 9.672 5.445 1 95.5 101 LEU B CA 1
ATOM 3545 C C . LEU B 1 101 ? 16.094 8.461 4.52 1 95.5 101 LEU B C 1
ATOM 3547 O O . LEU B 1 101 ? 17.188 8.062 4.094 1 95.5 101 LEU B O 1
ATOM 3551 N N . TYR B 1 102 ? 14.938 7.871 4.227 1 92.38 102 TYR B N 1
ATOM 3552 C CA . TYR B 1 102 ? 14.891 6.633 3.455 1 92.38 102 TYR B CA 1
ATOM 3553 C C . TYR B 1 102 ? 14.055 6.812 2.193 1 92.38 102 TYR B C 1
ATOM 3555 O O . TYR B 1 102 ? 13.008 7.473 2.219 1 92.38 102 TYR B O 1
ATOM 3563 N N . ASP B 1 103 ? 14.469 6.117 1.18 1 89.75 103 ASP B N 1
ATOM 3564 C CA . ASP B 1 103 ? 13.742 6.164 -0.087 1 89.75 103 ASP B CA 1
ATOM 3565 C C . ASP B 1 103 ? 12.461 5.34 -0.015 1 89.75 103 ASP B C 1
ATOM 3567 O O . ASP B 1 103 ? 11.578 5.488 -0.859 1 89.75 103 ASP B O 1
ATOM 3571 N N . SER B 1 104 ? 12.32 4.574 1.018 1 88.94 104 SER B N 1
ATOM 3572 C CA . SER B 1 104 ? 11.195 3.662 1.142 1 88.94 104 SER B CA 1
ATOM 3573 C C . SER B 1 104 ? 9.984 4.363 1.75 1 88.94 104 SER B C 1
ATOM 3575 O O . SER B 1 104 ? 8.914 3.764 1.878 1 88.94 104 SER B O 1
ATOM 3577 N N . TYR B 1 105 ? 10.086 5.672 2.09 1 92.81 105 TYR B N 1
ATOM 3578 C CA . TYR B 1 105 ? 9.008 6.422 2.721 1 92.81 105 TYR B CA 1
ATOM 3579 C C . TYR B 1 105 ? 7.789 6.496 1.807 1 92.81 105 TYR B C 1
ATOM 3581 O O . TYR B 1 105 ? 7.918 6.773 0.611 1 92.81 105 TYR B O 1
ATOM 3589 N N . ARG B 1 106 ? 6.586 6.152 2.387 1 93.44 106 ARG B N 1
ATOM 3590 C CA . ARG B 1 106 ? 5.324 6.121 1.654 1 93.44 106 ARG B CA 1
ATOM 3591 C C . ARG B 1 106 ? 4.27 6.988 2.34 1 93.44 106 ARG B C 1
ATOM 3593 O O . ARG B 1 106 ? 4.449 7.395 3.488 1 93.44 106 ARG B O 1
ATOM 3600 N N . TRP B 1 107 ? 3.174 7.227 1.585 1 97.06 107 TRP B N 1
ATOM 3601 C CA . TRP B 1 107 ? 2.061 7.969 2.168 1 97.06 107 TRP B CA 1
ATOM 3602 C C . TRP B 1 107 ? 1.449 7.203 3.336 1 97.06 107 TRP B C 1
ATOM 3604 O O . TRP B 1 107 ? 0.998 7.809 4.312 1 97.06 107 TRP B O 1
ATOM 3614 N N . SER B 1 108 ? 1.503 5.883 3.275 1 97.19 108 SER B N 1
ATOM 3615 C CA . SER B 1 108 ? 1.028 5.051 4.375 1 97.19 108 SER B CA 1
ATOM 3616 C C . SER B 1 108 ? 1.877 5.254 5.625 1 97.19 108 SER B C 1
ATOM 3618 O O . SER B 1 108 ? 1.368 5.184 6.746 1 97.19 108 SER B O 1
ATOM 3620 N N . ASP B 1 109 ? 3.168 5.5 5.441 1 97.06 109 ASP B N 1
ATOM 3621 C CA . ASP B 1 109 ? 4.004 5.824 6.594 1 97.06 109 ASP B CA 1
ATOM 3622 C C . ASP B 1 109 ? 3.559 7.129 7.246 1 97.06 109 ASP B C 1
ATOM 3624 O O . ASP B 1 109 ? 3.553 7.246 8.477 1 97.06 109 ASP B O 1
ATOM 3628 N N . ASN B 1 110 ? 3.223 8.109 6.414 1 98.25 110 ASN B N 1
ATOM 3629 C CA . ASN B 1 110 ? 2.74 9.367 6.961 1 98.25 110 ASN B CA 1
ATOM 3630 C C . ASN B 1 110 ? 1.396 9.203 7.664 1 98.25 110 ASN B C 1
ATOM 3632 O O . ASN B 1 110 ? 1.108 9.891 8.641 1 98.25 110 ASN B O 1
ATOM 3636 N N . ALA B 1 111 ? 0.552 8.289 7.113 1 98.44 111 ALA B N 1
ATOM 3637 C CA . ALA B 1 111 ? -0.692 7.941 7.793 1 98.44 111 ALA B CA 1
ATOM 3638 C C . ALA B 1 111 ? -0.416 7.391 9.188 1 98.44 111 ALA B C 1
ATOM 3640 O O . ALA B 1 111 ? -1.082 7.77 10.156 1 98.44 111 ALA B O 1
ATOM 3641 N N . MET B 1 112 ? 0.595 6.543 9.273 1 97.62 112 MET B N 1
ATOM 3642 C CA . MET B 1 112 ? 0.973 5.988 10.57 1 97.62 112 MET B CA 1
ATOM 3643 C C . MET B 1 112 ? 1.517 7.074 11.492 1 97.62 112 MET B C 1
ATOM 3645 O O . MET B 1 112 ? 1.231 7.078 12.695 1 97.62 112 MET B O 1
ATOM 3649 N N . ASP B 1 113 ? 2.279 7.949 10.938 1 98.56 113 ASP B N 1
ATOM 3650 C CA . ASP B 1 113 ? 2.805 9.047 11.742 1 98.56 113 ASP B CA 1
ATOM 3651 C C . ASP B 1 113 ? 1.681 9.961 12.227 1 98.56 113 ASP B C 1
ATOM 3653 O O . ASP B 1 113 ? 1.753 10.523 13.32 1 98.56 113 ASP B O 1
ATOM 3657 N N . THR B 1 114 ? 0.677 10.148 11.375 1 98.81 114 THR B N 1
ATOM 3658 C CA . THR B 1 114 ? -0.52 10.859 11.812 1 98.81 114 THR B CA 1
ATOM 3659 C C . THR B 1 114 ? -1.126 10.195 13.039 1 98.81 114 THR B C 1
ATOM 3661 O O . THR B 1 114 ? -1.432 10.867 14.031 1 98.81 114 THR B O 1
ATOM 3664 N N . LYS B 1 115 ? -1.263 8.875 12.977 1 98.5 115 LYS B N 1
ATOM 3665 C CA . LYS B 1 115 ? -1.771 8.109 14.109 1 98.5 115 LYS B CA 1
ATOM 3666 C C . LYS B 1 115 ? -0.892 8.297 15.344 1 98.5 115 LYS B C 1
ATOM 3668 O O . LYS B 1 115 ? -1.396 8.383 16.469 1 98.5 115 LYS B O 1
ATOM 3673 N N . GLN B 1 116 ? 0.383 8.359 15.133 1 98.38 116 GLN B N 1
ATOM 3674 C CA . GLN B 1 116 ? 1.337 8.547 16.219 1 98.38 116 GLN B CA 1
ATOM 3675 C C . GLN B 1 116 ? 1.106 9.875 16.922 1 98.38 116 GLN B C 1
ATOM 3677 O O . GLN B 1 116 ? 1.115 9.945 18.156 1 98.38 116 GLN B O 1
ATOM 3682 N N . VAL B 1 117 ? 0.919 10.906 16.172 1 98.88 117 VAL B N 1
ATOM 3683 C CA . VAL B 1 117 ? 0.646 12.219 16.75 1 98.88 117 VAL B CA 1
ATOM 3684 C C . VAL B 1 117 ? -0.649 12.164 17.562 1 98.88 117 VAL B C 1
ATOM 3686 O O . VAL B 1 117 ? -0.705 12.656 18.688 1 98.88 117 VAL B O 1
ATOM 3689 N N . VAL B 1 118 ? -1.692 11.539 17 1 98.88 118 VAL B N 1
ATOM 3690 C CA . VAL B 1 118 ? -2.988 11.43 17.672 1 98.88 118 VAL B CA 1
ATOM 3691 C C . VAL B 1 118 ? -2.824 10.703 19 1 98.88 118 VAL B C 1
ATOM 3693 O O . VAL B 1 118 ? -3.344 11.148 20.031 1 98.88 118 VAL B O 1
ATOM 3696 N N . ASP B 1 119 ? -2.07 9.625 18.969 1 98.38 119 ASP B N 1
ATOM 3697 C CA . ASP B 1 119 ? -1.906 8.797 20.172 1 98.38 119 ASP B CA 1
ATOM 3698 C C . ASP B 1 119 ? -1.069 9.516 21.219 1 98.38 119 ASP B C 1
ATOM 3700 O O . ASP B 1 119 ? -1.42 9.516 22.406 1 98.38 119 ASP B O 1
ATOM 3704 N N . GLU B 1 120 ? 0.011 10.117 20.797 1 98.5 120 GLU B N 1
ATOM 3705 C CA . GLU B 1 120 ? 0.934 10.773 21.734 1 98.5 120 GLU B CA 1
ATOM 3706 C C . GLU B 1 120 ? 0.249 11.906 22.484 1 98.5 120 GLU B C 1
ATOM 3708 O O . GLU B 1 120 ? 0.555 12.164 23.641 1 98.5 120 GLU B O 1
ATOM 3713 N N . PHE B 1 121 ? -0.689 12.523 21.828 1 98.62 121 PHE B N 1
ATOM 3714 C CA . PHE B 1 121 ? -1.312 13.688 22.453 1 98.62 121 PHE B CA 1
ATOM 3715 C C . PHE B 1 121 ? -2.752 13.383 22.844 1 98.62 121 PHE B C 1
ATOM 3717 O O . PHE B 1 121 ? -3.512 14.297 23.188 1 98.62 121 PHE B O 1
ATOM 3724 N N . GLN B 1 122 ? -3.141 12.094 22.734 1 98.38 122 GLN B N 1
ATOM 3725 C CA . GLN B 1 122 ? -4.438 11.586 23.172 1 98.38 122 GLN B CA 1
ATOM 3726 C C . GLN B 1 122 ? -5.574 12.422 22.594 1 98.38 122 GLN B C 1
ATOM 3728 O O . GLN B 1 122 ? -6.5 12.805 23.328 1 98.38 122 GLN B O 1
ATOM 3733 N N . LEU B 1 123 ? -5.477 12.703 21.312 1 98.69 123 LEU B N 1
ATOM 3734 C CA . LEU B 1 123 ? -6.391 13.648 20.688 1 98.69 123 LEU B CA 1
ATOM 3735 C C . LEU B 1 123 ? -7.777 13.039 20.516 1 98.69 123 LEU B C 1
ATOM 3737 O O . LEU B 1 123 ? -8.781 13.75 20.531 1 98.69 123 LEU B O 1
ATOM 3741 N N . ASN B 1 124 ? -7.832 11.734 20.375 1 97.19 124 ASN B N 1
ATOM 3742 C CA . ASN B 1 124 ? -9.125 11.109 20.125 1 97.19 124 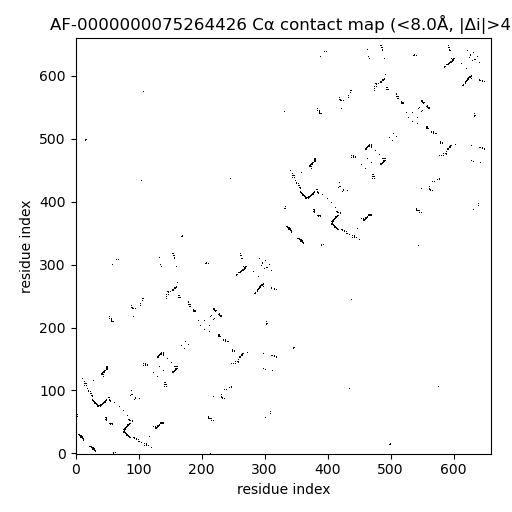ASN B CA 1
ATOM 3743 C C . ASN B 1 124 ? -9.742 10.578 21.422 1 97.19 124 ASN B C 1
ATOM 3745 O O . ASN B 1 124 ? -10.828 10 21.406 1 97.19 124 ASN B O 1
ATOM 3749 N N . THR B 1 125 ? -9.047 10.805 22.578 1 96.62 125 THR B N 1
ATOM 3750 C CA . THR B 1 125 ? -9.586 10.273 23.828 1 96.62 125 THR B CA 1
ATOM 3751 C C . THR B 1 125 ? -9.836 11.398 24.828 1 96.62 125 THR B C 1
ATOM 3753 O O . THR B 1 125 ? -10.781 11.336 25.625 1 96.62 125 THR B O 1
ATOM 3756 N N . ASP B 1 126 ? -9.109 12.445 24.734 1 97 126 ASP B N 1
ATOM 3757 C CA . ASP B 1 126 ? -9.125 13.453 25.781 1 97 126 ASP B CA 1
ATOM 3758 C C . ASP B 1 126 ? -9.93 14.68 25.359 1 97 126 ASP B C 1
ATOM 3760 O O . ASP B 1 126 ? -9.977 15.68 26.078 1 97 126 ASP B O 1
ATOM 3764 N N . TYR B 1 127 ? -10.578 14.641 24.234 1 98 127 TYR B N 1
ATOM 3765 C CA . TYR B 1 127 ? -11.32 15.781 23.719 1 98 127 TYR B CA 1
ATOM 3766 C C . TYR B 1 127 ? -12.758 15.391 23.375 1 98 127 TYR B C 1
ATOM 3768 O O . TYR B 1 127 ? -13.023 14.242 23.031 1 98 127 TYR B O 1
ATOM 3776 N N . ASP B 1 128 ? -13.625 16.391 23.438 1 97 128 ASP B N 1
ATOM 3777 C CA . ASP B 1 128 ? -15.039 16.156 23.141 1 97 128 ASP B CA 1
ATOM 3778 C C . ASP B 1 128 ? -15.281 16.078 21.641 1 97 128 ASP B C 1
ATOM 3780 O O . ASP B 1 128 ? -16.266 15.484 21.203 1 97 128 ASP B O 1
ATOM 3784 N N . GLN B 1 129 ? -14.398 16.719 20.938 1 97.69 129 GLN B N 1
ATOM 3785 C CA . GLN B 1 129 ? -14.422 16.703 19.469 1 97.69 129 GLN B CA 1
ATOM 3786 C C . GLN B 1 129 ? -13.008 16.766 18.891 1 97.69 129 GLN B C 1
ATOM 3788 O O . GLN B 1 129 ? -12.188 17.562 19.344 1 97.69 129 GLN B O 1
ATOM 3793 N N . PHE B 1 130 ? -12.734 15.891 17.969 1 98.75 130 PHE B N 1
ATOM 3794 C CA . PHE B 1 130 ? -11.43 15.852 17.328 1 98.75 130 PHE B CA 1
ATOM 3795 C C . PHE B 1 130 ? -11.57 15.773 15.82 1 98.75 130 PHE B C 1
ATOM 3797 O O . PHE B 1 130 ? -12.047 14.773 15.281 1 98.75 130 PHE B O 1
ATOM 3804 N N . ILE B 1 131 ? -11.078 16.828 15.125 1 98.81 131 ILE B N 1
ATOM 3805 C CA . ILE B 1 131 ? -11.234 16.953 13.68 1 98.81 131 ILE B CA 1
ATOM 3806 C C . ILE B 1 131 ? -9.859 17.047 13.023 1 98.81 131 ILE B C 1
ATOM 3808 O O . ILE B 1 131 ? -8.969 17.734 13.531 1 98.81 131 ILE B O 1
ATOM 3812 N N . GLY B 1 132 ? -9.68 16.281 11.938 1 98.94 132 GLY B N 1
ATOM 3813 C CA . GLY B 1 132 ? -8.492 16.438 11.109 1 98.94 132 GLY B CA 1
ATOM 3814 C C . GLY B 1 132 ? -8.688 17.422 9.977 1 98.94 132 GLY B C 1
ATOM 3815 O O . GLY B 1 132 ? -9.727 17.406 9.312 1 98.94 132 GLY B O 1
ATOM 3816 N N . VAL B 1 133 ? -7.738 18.297 9.781 1 98.94 133 VAL B N 1
ATOM 3817 C CA . VAL B 1 133 ? -7.676 19.219 8.648 1 98.94 133 VAL B CA 1
ATOM 3818 C C . VAL B 1 133 ? -6.391 18.969 7.855 1 98.94 133 VAL B C 1
ATOM 3820 O O . VAL B 1 133 ? -5.301 19.344 8.305 1 98.94 133 VAL B O 1
ATOM 3823 N N . GLY B 1 134 ? -6.535 18.406 6.695 1 98.81 134 GLY B N 1
ATOM 3824 C CA . GLY B 1 134 ? -5.375 18.047 5.895 1 98.81 134 GLY B CA 1
ATOM 3825 C C . GLY B 1 134 ? -5.402 18.641 4.5 1 98.81 134 GLY B C 1
ATOM 3826 O O . GLY B 1 134 ? -6.477 18.875 3.943 1 98.81 134 GLY B O 1
ATOM 3827 N N . HIS B 1 135 ? -4.262 18.906 3.984 1 98.62 135 HIS B N 1
ATOM 3828 C CA . HIS B 1 135 ? -4.102 19.422 2.625 1 98.62 135 HIS B CA 1
ATOM 3829 C C . HIS B 1 135 ? -3.252 18.469 1.784 1 98.62 135 HIS B C 1
ATOM 3831 O O . HIS B 1 135 ? -2.131 18.125 2.168 1 98.62 135 HIS B O 1
ATOM 3837 N N . SER B 1 136 ? -3.773 18.078 0.539 1 96.69 136 SER B N 1
ATOM 3838 C CA . SER B 1 136 ? -3.002 17.312 -0.428 1 96.69 136 SER B CA 1
ATOM 3839 C C . SER B 1 136 ? -2.447 16.031 0.199 1 96.69 136 SER B C 1
ATOM 3841 O O . SER B 1 136 ? -3.209 15.188 0.659 1 96.69 136 SER B O 1
ATOM 3843 N N . PHE B 1 137 ? -1.181 15.898 0.335 1 97.19 137 PHE B N 1
ATOM 3844 C CA . PHE B 1 137 ? -0.443 14.805 0.954 1 97.19 137 PHE B CA 1
ATOM 3845 C C . PHE B 1 137 ? -0.933 14.555 2.377 1 97.19 137 PHE B C 1
ATOM 3847 O O . PHE B 1 137 ? -1.22 13.422 2.752 1 97.19 137 PHE B O 1
ATOM 3854 N N . GLY B 1 138 ? -1.125 15.57 3.162 1 98.62 138 GLY B N 1
ATOM 3855 C CA . GLY B 1 138 ? -1.635 15.461 4.52 1 98.62 138 GLY B CA 1
ATOM 3856 C C . GLY B 1 138 ? -3.078 15 4.582 1 98.62 138 GLY B C 1
ATOM 3857 O O . GLY B 1 138 ? -3.447 14.211 5.457 1 98.62 138 GLY B O 1
ATOM 3858 N N . ALA B 1 139 ? -3.904 15.453 3.648 1 98.69 139 ALA B N 1
ATOM 3859 C CA . ALA B 1 139 ? -5.309 15.062 3.586 1 98.69 139 ALA B CA 1
ATOM 3860 C C . ALA B 1 139 ? -5.457 13.578 3.285 1 98.69 139 ALA B C 1
ATOM 3862 O O . ALA B 1 139 ? -6.172 12.859 3.988 1 98.69 139 ALA B O 1
ATOM 3863 N N . THR B 1 140 ? -4.73 13.172 2.283 1 98.19 140 THR B N 1
ATOM 3864 C CA . THR B 1 140 ? -4.797 11.773 1.883 1 98.19 140 THR B CA 1
ATOM 3865 C C . THR B 1 140 ? -4.277 10.867 2.996 1 98.19 140 THR B C 1
ATOM 3867 O O . THR B 1 140 ? -4.844 9.805 3.256 1 98.19 140 THR B O 1
ATOM 3870 N N . SER B 1 141 ? -3.24 11.305 3.654 1 98.75 141 SER B N 1
ATOM 3871 C CA . SER B 1 141 ? -2.684 10.539 4.762 1 98.75 141 SER B CA 1
ATOM 3872 C C . SER B 1 141 ? -3.697 10.383 5.891 1 98.75 141 SER B C 1
ATOM 3874 O O . SER B 1 141 ? -3.768 9.336 6.531 1 98.75 141 SER B O 1
ATOM 3876 N N . MET B 1 142 ? -4.504 11.398 6.129 1 98.94 142 MET B N 1
ATOM 3877 C CA . MET B 1 142 ? -5.516 11.32 7.18 1 98.94 142 MET B CA 1
ATOM 3878 C C . MET B 1 142 ? -6.629 10.359 6.793 1 98.94 142 MET B C 1
ATOM 3880 O O . MET B 1 142 ? -7.164 9.641 7.645 1 98.94 142 MET B O 1
ATOM 3884 N N . ILE B 1 143 ? -6.98 10.336 5.496 1 98.81 143 ILE B N 1
ATOM 3885 C CA . ILE B 1 143 ? -7.961 9.375 5.012 1 98.81 143 ILE B CA 1
ATOM 3886 C C . ILE B 1 143 ? -7.441 7.953 5.23 1 98.81 143 ILE B C 1
ATOM 3888 O O . ILE B 1 143 ? -8.148 7.105 5.77 1 98.81 143 ILE B O 1
ATOM 3892 N N . LEU B 1 144 ? -6.191 7.727 4.863 1 98.62 144 LEU B N 1
ATOM 3893 C CA . LEU B 1 144 ? -5.582 6.414 5.051 1 98.62 144 LEU B CA 1
ATOM 3894 C C . LEU B 1 144 ? -5.531 6.043 6.531 1 98.62 144 LEU B C 1
ATOM 3896 O O . LEU B 1 144 ? -5.793 4.895 6.895 1 98.62 144 LEU B O 1
ATOM 3900 N N . CYS B 1 145 ? -5.184 7.02 7.375 1 98.62 145 CYS B N 1
ATOM 3901 C CA . CYS B 1 145 ? -5.121 6.777 8.812 1 98.62 145 CYS B CA 1
ATOM 3902 C C . CYS B 1 145 ? -6.469 6.309 9.344 1 98.62 145 CYS B C 1
ATOM 3904 O O . CYS B 1 145 ? -6.543 5.332 10.094 1 98.62 145 CYS B O 1
ATOM 3906 N N . GLU B 1 146 ? -7.559 6.977 8.938 1 98.69 146 GLU B N 1
ATOM 3907 C CA . GLU B 1 146 ? -8.898 6.594 9.367 1 98.69 146 GLU B CA 1
ATOM 3908 C C . GLU B 1 146 ? -9.273 5.211 8.844 1 98.69 146 GLU B C 1
ATOM 3910 O O . GLU B 1 146 ? -9.953 4.445 9.531 1 98.69 146 GLU B O 1
ATOM 3915 N N . TYR B 1 147 ? -8.805 4.91 7.617 1 97.88 147 TYR B N 1
ATOM 3916 C CA . TYR B 1 147 ? -9.039 3.594 7.035 1 97.88 147 TYR B CA 1
ATOM 3917 C C . TYR B 1 147 ? -8.32 2.512 7.832 1 97.88 147 TYR B C 1
ATOM 3919 O O . TYR B 1 147 ? -8.898 1.464 8.133 1 97.88 147 TYR B O 1
ATOM 3927 N N . TYR B 1 148 ? -7.051 2.781 8.211 1 96.81 148 TYR B N 1
ATOM 3928 C CA . TYR B 1 148 ? -6.242 1.806 8.938 1 96.81 148 TYR B CA 1
ATOM 3929 C C . TYR B 1 148 ? -6.734 1.646 10.367 1 96.81 148 TYR B C 1
ATOM 3931 O O . TYR B 1 148 ? -6.742 0.537 10.906 1 96.81 148 TYR B O 1
ATOM 3939 N N . TYR B 1 149 ? -7.16 2.736 10.961 1 96.88 149 TYR B N 1
ATOM 3940 C CA . TYR B 1 149 ? -7.621 2.758 12.352 1 96.88 149 TYR B CA 1
ATOM 3941 C C . TYR B 1 149 ? -8.945 3.506 12.469 1 96.88 149 TYR B C 1
ATOM 3943 O O . TYR B 1 149 ? -8.977 4.645 12.938 1 96.88 149 TYR B O 1
ATOM 3951 N N . PRO B 1 150 ? -9.992 2.822 12.188 1 96.88 150 PRO B N 1
ATOM 3952 C CA . PRO B 1 150 ? -11.297 3.484 12.273 1 96.88 150 PRO B CA 1
ATOM 3953 C C . PRO B 1 150 ? -11.594 4.047 13.656 1 96.88 150 PRO B C 1
ATOM 3955 O O . PRO B 1 150 ? -11.258 3.418 14.664 1 96.88 150 PRO B O 1
ATOM 3958 N N . GLY B 1 151 ? -12.133 5.219 13.672 1 96.94 151 GLY B N 1
ATOM 3959 C CA . GLY B 1 151 ? -12.453 5.867 14.938 1 96.94 151 GLY B CA 1
ATOM 3960 C C . GLY B 1 151 ? -11.352 6.789 15.422 1 96.94 151 GLY B C 1
ATOM 3961 O O . GLY B 1 151 ? -11.406 7.293 16.547 1 96.94 151 GLY B O 1
ATOM 3962 N N . THR B 1 152 ? -10.375 7.004 14.555 1 98.56 152 THR B N 1
ATOM 3963 C CA . THR B 1 152 ? -9.297 7.918 14.914 1 98.56 152 THR B CA 1
ATOM 3964 C C . THR B 1 152 ? -9.805 9.352 14.984 1 98.56 152 THR B C 1
ATOM 3966 O O . THR B 1 152 ? -9.438 10.102 15.898 1 98.56 152 THR B O 1
ATOM 3969 N N . PHE B 1 153 ? -10.664 9.734 14.062 1 98.88 153 PHE B N 1
ATOM 3970 C CA . PHE B 1 153 ? -11.195 11.094 13.977 1 98.88 153 PHE B CA 1
ATOM 3971 C C . PHE B 1 153 ? -12.703 11.102 14.172 1 98.88 153 PHE B C 1
ATOM 3973 O O . PHE B 1 153 ? -13.375 10.102 13.898 1 98.88 153 PHE B O 1
ATOM 3980 N N . ASP B 1 154 ? -13.203 12.234 14.641 1 98.56 154 ASP B N 1
ATOM 3981 C CA . ASP B 1 154 ? -14.648 12.438 14.617 1 98.56 154 ASP B CA 1
ATOM 3982 C C . ASP B 1 154 ? -15.102 12.945 13.25 1 98.56 154 ASP B C 1
ATOM 3984 O O . ASP B 1 154 ? -16.266 12.797 12.883 1 98.56 154 ASP B O 1
ATOM 3988 N N . GLY B 1 155 ? -14.203 13.539 12.508 1 98.81 155 GLY B N 1
ATOM 3989 C CA . GLY B 1 155 ? -14.43 14.039 11.164 1 98.81 155 GLY B CA 1
ATOM 3990 C C . GLY B 1 155 ? -13.164 14.516 10.484 1 98.81 155 GLY B C 1
ATOM 3991 O O . GLY B 1 155 ? -12.156 14.781 11.141 1 98.81 155 GLY B O 1
ATOM 3992 N N . LEU B 1 156 ? -13.211 14.625 9.148 1 98.94 156 LEU B N 1
ATOM 3993 C CA . LEU B 1 156 ? -12.07 15.078 8.359 1 98.94 156 LEU B CA 1
ATOM 3994 C C . LEU B 1 156 ? -12.477 16.203 7.41 1 98.94 156 LEU B C 1
ATOM 3996 O O . LEU B 1 156 ? -13.484 16.078 6.703 1 98.94 156 LEU B O 1
ATOM 4000 N N . CYS B 1 157 ? -11.789 17.297 7.48 1 98.94 157 CYS B N 1
ATOM 4001 C CA . CYS B 1 157 ? -11.805 18.281 6.414 1 98.94 157 CYS B CA 1
ATOM 4002 C C . CYS B 1 157 ? -10.594 18.125 5.5 1 98.94 157 CYS B C 1
ATOM 4004 O O . CYS B 1 157 ? -9.477 18.453 5.891 1 98.94 157 CYS B O 1
ATOM 4006 N N . VAL B 1 158 ? -10.82 17.672 4.281 1 98.69 158 VAL B N 1
ATOM 4007 C CA . VAL B 1 158 ? -9.711 17.312 3.4 1 98.69 158 VAL B CA 1
ATOM 4008 C C . VAL B 1 158 ? -9.68 18.266 2.205 1 98.69 158 VAL B C 1
ATOM 4010 O O . VAL B 1 158 ? -10.617 18.297 1.406 1 98.69 158 VAL B O 1
ATOM 4013 N N . ILE B 1 159 ? -8.602 19.016 2.125 1 98.25 159 ILE B N 1
ATOM 4014 C CA . ILE B 1 159 ? -8.422 20.031 1.09 1 98.25 159 ILE B CA 1
ATOM 4015 C C . ILE B 1 159 ? -7.523 19.484 -0.017 1 98.25 159 ILE B C 1
ATOM 4017 O O . ILE B 1 159 ? -6.336 19.234 0.203 1 98.25 159 ILE B O 1
ATOM 4021 N N . GLU B 1 160 ? -8.078 19.297 -1.196 1 96.12 160 GLU B N 1
ATOM 4022 C CA . GLU B 1 160 ? -7.344 18.859 -2.379 1 96.12 160 GLU B CA 1
ATOM 4023 C C . GLU B 1 160 ? -6.621 17.547 -2.117 1 96.12 160 GLU B C 1
ATOM 4025 O O . GLU B 1 160 ? -5.434 17.406 -2.416 1 96.12 160 GLU B O 1
ATOM 4030 N N . PRO B 1 161 ? -7.312 16.562 -1.514 1 96.5 161 PRO B N 1
ATOM 4031 C CA . PRO B 1 161 ? -6.629 15.273 -1.395 1 96.5 161 PRO B CA 1
ATOM 4032 C C . PRO B 1 161 ? -6.254 14.672 -2.748 1 96.5 161 PRO B C 1
ATOM 4034 O O . PRO B 1 161 ? -6.977 14.859 -3.73 1 96.5 161 PRO B O 1
ATOM 4037 N N . VAL B 1 162 ? -5.133 14.062 -2.811 1 93.38 162 VAL B N 1
ATOM 4038 C CA . VAL B 1 162 ? -4.715 13.375 -4.031 1 93.38 162 VAL B CA 1
ATOM 4039 C C . VAL B 1 162 ? -5.18 11.922 -3.994 1 93.38 162 VAL B C 1
ATOM 4041 O O . VAL B 1 162 ? -4.645 11.109 -3.232 1 93.38 162 VAL B O 1
ATOM 4044 N N . LEU B 1 163 ? -6.195 11.602 -4.742 1 93.38 163 LEU B N 1
ATOM 4045 C CA . LEU B 1 163 ? -6.809 10.281 -4.848 1 93.38 163 LEU B CA 1
ATOM 4046 C C . LEU B 1 163 ? -6.898 9.836 -6.305 1 93.38 163 LEU B C 1
ATOM 4048 O O . LEU B 1 163 ? -6.887 10.664 -7.211 1 93.38 163 LEU B O 1
ATOM 4052 N N . SER B 1 164 ? -6.98 8.516 -6.449 1 89.75 164 SER B N 1
ATOM 4053 C CA . SER B 1 164 ? -7.137 8.023 -7.812 1 89.75 164 SER B CA 1
ATOM 4054 C C . SER B 1 164 ? -7.938 6.723 -7.844 1 89.75 164 SER B C 1
ATOM 4056 O O . SER B 1 164 ? -7.73 5.844 -7.004 1 89.75 164 SER B O 1
ATOM 4058 N N . SER B 1 165 ? -8.82 6.605 -8.828 1 89.12 165 SER B N 1
ATOM 4059 C CA . SER B 1 165 ? -9.57 5.371 -9.047 1 89.12 165 SER B CA 1
ATOM 4060 C C . SER B 1 165 ? -8.875 4.48 -10.078 1 89.12 165 SER B C 1
ATOM 4062 O O . SER B 1 165 ? -9.312 3.354 -10.32 1 89.12 165 SER B O 1
ATOM 4064 N N . VAL B 1 166 ? -7.828 5.051 -10.625 1 87.69 166 VAL B N 1
ATOM 4065 C CA . VAL B 1 166 ? -7.121 4.301 -11.656 1 87.69 166 VAL B CA 1
ATOM 4066 C C . VAL B 1 166 ? -5.633 4.227 -11.312 1 87.69 166 VAL B C 1
ATOM 4068 O O . VAL B 1 166 ? -5.113 5.078 -10.586 1 87.69 166 VAL B O 1
ATOM 4071 N N . MET B 1 167 ? -5.035 3.152 -11.766 1 89.38 167 MET B N 1
ATOM 4072 C CA . MET B 1 167 ? -3.58 3.039 -11.719 1 89.38 167 MET B CA 1
ATOM 4073 C C . MET B 1 167 ? -2.957 3.457 -13.047 1 89.38 167 MET B C 1
ATOM 4075 O O . MET B 1 167 ? -3.141 2.785 -14.062 1 89.38 167 MET B O 1
ATOM 4079 N N . TYR B 1 168 ? -2.199 4.492 -12.992 1 88.56 168 TYR B N 1
ATOM 4080 C CA . TYR B 1 168 ? -1.63 5.035 -14.219 1 88.56 168 TYR B CA 1
ATOM 4081 C C . TYR B 1 168 ? -0.368 4.281 -14.617 1 88.56 168 TYR B C 1
ATOM 4083 O O . TYR B 1 168 ? 0.404 3.852 -13.758 1 88.56 168 TYR B O 1
ATOM 4091 N N . ASP B 1 169 ? -0.229 4.273 -15.906 1 91.38 169 ASP B N 1
ATOM 4092 C CA . ASP B 1 169 ? 1.006 3.703 -16.438 1 91.38 169 ASP B CA 1
ATOM 4093 C C . ASP B 1 169 ? 2.211 4.562 -16.062 1 91.38 169 ASP B C 1
ATOM 4095 O O . ASP B 1 169 ? 2.1 5.789 -15.961 1 91.38 169 ASP B O 1
ATOM 4099 N N . GLY B 1 170 ? 3.266 3.861 -15.969 1 87.5 170 GLY B N 1
ATOM 4100 C CA . GLY B 1 170 ? 4.504 4.539 -15.625 1 87.5 170 GLY B CA 1
ATOM 4101 C C . GLY B 1 170 ? 4.863 5.656 -16.578 1 87.5 170 GLY B C 1
ATOM 4102 O O . GLY B 1 170 ? 5.309 6.727 -16.156 1 87.5 170 GLY B O 1
ATOM 4103 N N . GLU B 1 171 ? 4.602 5.484 -17.844 1 85.31 171 GLU B N 1
ATOM 4104 C CA . GLU B 1 171 ? 4.914 6.484 -18.859 1 85.31 171 GLU B CA 1
ATOM 4105 C C . GLU B 1 171 ? 4.117 7.766 -18.641 1 85.31 171 GLU B C 1
ATOM 4107 O O . GLU B 1 171 ? 4.633 8.867 -18.844 1 85.31 171 GLU B O 1
ATOM 4112 N N . ILE B 1 172 ? 2.939 7.562 -18.234 1 84.62 172 ILE B N 1
ATOM 4113 C CA . ILE B 1 172 ? 2.066 8.703 -17.953 1 84.62 172 ILE B CA 1
ATOM 4114 C C . ILE B 1 172 ? 2.492 9.383 -16.656 1 84.62 172 ILE B C 1
ATOM 4116 O O . ILE B 1 172 ? 2.617 10.609 -16.609 1 84.62 172 ILE B O 1
ATOM 4120 N N . LYS B 1 173 ? 2.82 8.633 -15.672 1 84.12 173 LYS B N 1
ATOM 4121 C CA . LYS B 1 173 ? 3.197 9.156 -14.359 1 84.12 173 LYS B CA 1
ATOM 4122 C C . LYS B 1 173 ? 4.473 9.992 -14.453 1 84.12 173 LYS B C 1
ATOM 4124 O O . LYS B 1 173 ? 4.617 10.984 -13.742 1 84.12 173 LYS B O 1
ATOM 4129 N N . GLU B 1 174 ? 5.328 9.594 -15.297 1 80.19 174 GLU B N 1
ATOM 4130 C CA . GLU B 1 174 ? 6.609 10.281 -15.43 1 80.19 174 GLU B CA 1
ATOM 4131 C C . GLU B 1 174 ? 6.426 11.688 -16 1 80.19 174 GLU B C 1
ATOM 4133 O O . GLU B 1 174 ? 7.324 12.523 -15.906 1 80.19 174 GLU B O 1
ATOM 4138 N N . GLN B 1 175 ? 5.258 11.906 -16.5 1 74.38 175 GLN B N 1
ATOM 4139 C CA . GLN B 1 175 ? 5.008 13.195 -17.141 1 74.38 175 GLN B CA 1
ATOM 4140 C C . GLN B 1 175 ? 4.293 14.148 -16.188 1 74.38 175 GLN B C 1
ATOM 4142 O O . GLN B 1 175 ? 4.059 15.312 -16.531 1 74.38 175 GLN B O 1
ATOM 4147 N N . PHE B 1 176 ? 4.043 13.641 -15.055 1 74.06 176 PHE B N 1
ATOM 4148 C CA . PHE B 1 176 ? 3.326 14.508 -14.125 1 74.06 176 PHE B CA 1
ATOM 4149 C C . PHE B 1 176 ? 4.188 15.695 -13.719 1 74.06 176 PHE B C 1
ATOM 4151 O O . PHE B 1 176 ? 5.34 15.523 -13.312 1 74.06 176 PHE B O 1
ATOM 4158 N N . PRO B 1 177 ? 3.732 16.906 -13.805 1 65.81 177 PRO B N 1
ATOM 4159 C CA . PRO B 1 177 ? 4.488 18.125 -13.469 1 65.81 177 PRO B CA 1
ATOM 4160 C C . PRO B 1 177 ? 4.996 18.125 -12.031 1 65.81 177 PRO B C 1
ATOM 4162 O O . PRO B 1 177 ? 6.027 18.734 -11.734 1 65.81 177 PRO B O 1
ATOM 4165 N N . ILE B 1 178 ? 4.336 17.5 -11.352 1 63.94 178 ILE B N 1
ATOM 4166 C CA . ILE B 1 178 ? 4.652 17.484 -9.922 1 63.94 178 ILE B CA 1
ATOM 4167 C C . ILE B 1 178 ? 6.016 16.844 -9.703 1 63.94 178 ILE B C 1
ATOM 4169 O O . ILE B 1 178 ? 6.676 17.094 -8.695 1 63.94 178 ILE B O 1
ATOM 4173 N N . LEU B 1 179 ? 6.449 16.141 -10.656 1 67.94 179 LEU B N 1
ATOM 4174 C CA . LEU B 1 179 ? 7.742 15.477 -10.547 1 67.94 179 LEU B CA 1
ATOM 4175 C C . LEU B 1 179 ? 8.883 16.438 -10.859 1 67.94 179 LEU B C 1
ATOM 4177 O O . LEU B 1 179 ? 10.047 16.125 -10.625 1 67.94 179 LEU B O 1
ATOM 4181 N N . ALA B 1 180 ? 8.523 17.672 -11.211 1 65.06 180 ALA B N 1
ATOM 4182 C CA . ALA B 1 180 ? 9.516 18.703 -11.539 1 65.06 180 ALA B CA 1
ATOM 4183 C C . ALA B 1 180 ? 10.305 19.109 -10.297 1 65.06 180 ALA B C 1
ATOM 4185 O O . ALA B 1 180 ? 11.383 19.703 -10.406 1 65.06 180 ALA B O 1
ATOM 4186 N N . SER B 1 181 ? 9.844 18.688 -9.227 1 69.94 181 SER B N 1
ATOM 4187 C CA . SER B 1 181 ? 10.508 19.031 -7.98 1 69.94 181 SER B CA 1
ATOM 4188 C C . SER B 1 181 ? 11.938 18.5 -7.945 1 69.94 181 SER B C 1
ATOM 4190 O O . SER B 1 181 ? 12.805 19.078 -7.285 1 69.94 181 SER B O 1
ATOM 4192 N N . ARG B 1 182 ? 12.172 17.531 -8.688 1 74.31 182 ARG B N 1
ATOM 4193 C CA . ARG B 1 182 ? 13.492 16.906 -8.648 1 74.31 182 ARG B CA 1
ATOM 4194 C C . ARG B 1 182 ? 14.562 17.859 -9.188 1 74.31 182 ARG B C 1
ATOM 4196 O O . ARG B 1 182 ? 15.719 17.812 -8.773 1 74.31 182 ARG B O 1
ATOM 4203 N N . LYS B 1 183 ? 14.156 18.812 -9.977 1 77.88 183 LYS B N 1
ATOM 4204 C CA . LYS B 1 183 ? 15.125 19.672 -10.656 1 77.88 183 LYS B CA 1
ATOM 4205 C C . LYS B 1 183 ? 15.062 21.094 -10.125 1 77.88 183 LYS B C 1
ATOM 4207 O O . LYS B 1 183 ? 15.789 21.984 -10.594 1 77.88 183 LYS B O 1
ATOM 4212 N N . ARG B 1 184 ? 14.359 21.219 -9.055 1 81.56 184 ARG B N 1
ATOM 4213 C CA . ARG B 1 184 ? 14.18 22.594 -8.586 1 81.56 184 ARG B CA 1
ATOM 4214 C C . ARG B 1 184 ? 15.406 23.078 -7.824 1 81.56 184 ARG B C 1
ATOM 4216 O O . ARG B 1 184 ? 16.172 22.281 -7.285 1 81.56 184 ARG B O 1
ATOM 4223 N N . ARG B 1 185 ? 15.555 24.422 -7.871 1 89 185 ARG B N 1
ATOM 4224 C CA . ARG B 1 185 ? 16.578 25.031 -7.043 1 89 185 ARG B CA 1
ATOM 4225 C C . ARG B 1 185 ? 16.328 24.781 -5.562 1 89 185 ARG B C 1
ATOM 4227 O O . ARG B 1 185 ? 15.18 24.859 -5.109 1 89 185 ARG B O 1
ATOM 4234 N N . ASP B 1 186 ? 17.453 24.422 -4.812 1 93.75 186 ASP B N 1
ATOM 4235 C CA . ASP B 1 186 ? 17.219 24.094 -3.408 1 93.75 186 ASP B CA 1
ATOM 4236 C C . ASP B 1 186 ? 18.188 24.844 -2.504 1 93.75 186 ASP B C 1
ATOM 4238 O O . ASP B 1 186 ? 18.266 24.578 -1.303 1 93.75 186 ASP B O 1
ATOM 4242 N N . GLU B 1 187 ? 18.938 25.734 -3.098 1 96.06 187 GLU B N 1
ATOM 4243 C CA . GLU B 1 187 ? 19.922 26.484 -2.307 1 96.06 187 GLU B CA 1
ATOM 4244 C C . GLU B 1 187 ? 20.047 27.922 -2.803 1 96.06 187 GLU B C 1
ATOM 4246 O O . GLU B 1 187 ? 20.031 28.172 -4.012 1 96.06 187 GLU B O 1
ATOM 4251 N N . TRP B 1 188 ? 20.156 28.875 -1.831 1 97.38 188 TRP B N 1
ATOM 4252 C CA . TRP B 1 188 ? 20.297 30.297 -2.1 1 97.38 188 TRP B CA 1
ATOM 4253 C C . TRP B 1 188 ? 21.375 30.922 -1.224 1 97.38 188 TRP B C 1
ATOM 4255 O O . TRP B 1 188 ? 21.734 30.375 -0.179 1 97.38 188 TRP B O 1
ATOM 4265 N N . PRO B 1 189 ? 21.844 32.094 -1.617 1 97.56 189 PRO B N 1
ATOM 4266 C CA . PRO B 1 189 ? 22.875 32.75 -0.819 1 97.56 189 PRO B CA 1
ATOM 4267 C C . PRO B 1 189 ? 22.359 33.25 0.532 1 97.56 189 PRO B C 1
ATOM 4269 O O . PRO B 1 189 ? 23.125 33.312 1.498 1 97.56 189 PRO B O 1
ATOM 4272 N N . SER B 1 190 ? 21.062 33.688 0.578 1 97.62 190 SER B N 1
ATOM 4273 C CA . SER B 1 190 ? 20.469 34.188 1.809 1 97.62 190 SER B CA 1
ATOM 4274 C C . SER B 1 190 ? 18.969 33.969 1.819 1 97.62 190 SER B C 1
ATOM 4276 O O . SER B 1 190 ? 18.359 33.656 0.79 1 97.62 190 SER B O 1
ATOM 4278 N N . PHE B 1 191 ? 18.422 34.188 3.01 1 97.69 191 PHE B N 1
ATOM 4279 C CA . PHE B 1 191 ? 16.984 34.125 3.137 1 97.69 191 PHE B CA 1
ATOM 4280 C C . PHE B 1 191 ? 16.312 35.188 2.256 1 97.69 191 PHE B C 1
ATOM 4282 O O . PHE B 1 191 ? 15.289 34.906 1.622 1 97.69 191 PHE B O 1
ATOM 4289 N N . GLU B 1 192 ? 16.891 36.312 2.203 1 97.31 192 GLU B N 1
ATOM 4290 C CA . GLU B 1 192 ? 16.344 37.406 1.406 1 97.31 192 GLU B CA 1
ATOM 4291 C C . GLU B 1 192 ? 16.344 37.062 -0.081 1 97.31 192 GLU B C 1
ATOM 4293 O O . GLU B 1 192 ? 15.367 37.312 -0.785 1 97.31 192 GLU B O 1
ATOM 4298 N N . GLU B 1 193 ? 17.422 36.531 -0.523 1 96.88 193 GLU B N 1
ATOM 4299 C CA . GLU B 1 193 ? 17.531 36.156 -1.928 1 96.88 193 GLU B CA 1
ATOM 4300 C C . GLU B 1 193 ? 16.578 35.031 -2.268 1 96.88 193 GLU B C 1
ATOM 4302 O O . GLU B 1 193 ? 16.031 34.969 -3.369 1 96.88 193 GLU B O 1
ATOM 4307 N N . CYS B 1 194 ? 16.453 34.125 -1.349 1 96.69 194 CYS B N 1
ATOM 4308 C CA . CYS B 1 194 ? 15.492 33.062 -1.53 1 96.69 194 CYS B CA 1
ATOM 4309 C C . CYS B 1 194 ? 14.086 33.594 -1.69 1 96.69 194 CYS B C 1
ATOM 4311 O O . CYS B 1 194 ? 13.383 33.25 -2.648 1 96.69 194 CYS B O 1
ATOM 4313 N N . HIS B 1 195 ? 13.727 34.469 -0.765 1 97 195 HIS B N 1
ATOM 4314 C CA . HIS B 1 195 ? 12.391 35.062 -0.809 1 97 195 HIS B CA 1
ATOM 4315 C C . HIS B 1 195 ? 12.156 35.781 -2.131 1 97 195 HIS B C 1
ATOM 4317 O O . HIS B 1 195 ? 11.117 35.594 -2.77 1 97 195 HIS B O 1
ATOM 4323 N N . LYS B 1 196 ? 13.07 36.562 -2.562 1 95.81 196 LYS B N 1
ATOM 4324 C CA . LYS B 1 196 ? 12.961 37.312 -3.805 1 95.81 196 LYS B CA 1
ATOM 4325 C C . LYS B 1 196 ? 12.836 36.375 -5.008 1 95.81 196 LYS B C 1
ATOM 4327 O O . LYS B 1 196 ? 12.023 36.625 -5.902 1 95.81 196 LYS B O 1
ATOM 4332 N N . SER B 1 197 ? 13.633 35.438 -4.988 1 94.44 197 SER B N 1
ATOM 4333 C CA . SER B 1 197 ? 13.641 34.469 -6.086 1 94.44 197 SER B CA 1
ATOM 4334 C C . SER B 1 197 ? 12.305 33.75 -6.199 1 94.44 197 SER B C 1
ATOM 4336 O O . SER B 1 197 ? 11.758 33.625 -7.301 1 94.44 197 SER B O 1
ATOM 4338 N N . LEU B 1 198 ? 11.758 33.312 -5.094 1 94.56 198 LEU B N 1
ATOM 4339 C CA . LEU B 1 198 ? 10.523 32.531 -5.098 1 94.56 198 LEU B CA 1
ATOM 4340 C C . LEU B 1 198 ? 9.32 33.406 -5.363 1 94.56 198 LEU B C 1
ATOM 4342 O O . LEU B 1 198 ? 8.359 33 -6.012 1 94.56 198 LEU B O 1
ATOM 4346 N N . ALA B 1 199 ? 9.375 34.625 -4.887 1 93.62 199 ALA B N 1
ATOM 4347 C CA . ALA B 1 199 ? 8.258 35.562 -5.027 1 93.62 199 ALA B CA 1
ATOM 4348 C C . ALA B 1 199 ? 7.977 35.844 -6.5 1 93.62 199 ALA B C 1
ATOM 4350 O O . ALA B 1 199 ? 6.863 36.25 -6.855 1 93.62 199 ALA B O 1
ATOM 4351 N N . SER B 1 200 ? 8.914 35.625 -7.387 1 89.56 200 SER B N 1
ATOM 4352 C CA . SER B 1 200 ? 8.781 35.938 -8.805 1 89.56 200 SER B CA 1
ATOM 4353 C C . SER B 1 200 ? 8.367 34.719 -9.617 1 89.56 200 SER B C 1
ATOM 4355 O O . SER B 1 200 ? 8.094 34.844 -10.812 1 89.56 200 SER B O 1
ATOM 4357 N N . ARG B 1 201 ? 8.289 33.656 -9.047 1 85.12 201 ARG B N 1
ATOM 4358 C CA . ARG B 1 201 ? 7.984 32.406 -9.742 1 85.12 201 ARG B CA 1
ATOM 4359 C C . ARG B 1 201 ? 6.484 32.125 -9.719 1 85.12 201 ARG B C 1
ATOM 4361 O O . ARG B 1 201 ? 5.809 32.406 -8.727 1 85.12 201 ARG B O 1
ATOM 4368 N N . GLY B 1 202 ? 5.969 31.531 -10.805 1 82.31 202 GLY B N 1
ATOM 4369 C CA . GLY B 1 202 ? 4.543 31.359 -11.039 1 82.31 202 GLY B CA 1
ATOM 4370 C C . GLY B 1 202 ? 3.85 30.578 -9.938 1 82.31 202 GLY B C 1
ATOM 4371 O O . GLY B 1 202 ? 2.777 30.969 -9.469 1 82.31 202 GLY B O 1
ATOM 4372 N N . PHE B 1 203 ? 4.414 29.547 -9.375 1 84.38 203 PHE B N 1
ATOM 4373 C CA . PHE B 1 203 ? 3.834 28.75 -8.305 1 84.38 203 PHE B CA 1
ATOM 4374 C C . PHE B 1 203 ? 3.771 29.547 -7.004 1 84.38 203 PHE B C 1
ATOM 4376 O O . PHE B 1 203 ? 2.719 29.609 -6.363 1 84.38 203 PHE B O 1
ATOM 4383 N N . PHE B 1 204 ? 4.797 30.203 -6.633 1 91 204 PHE B N 1
ATOM 4384 C CA . PHE B 1 204 ? 4.926 30.844 -5.336 1 91 204 PHE B CA 1
ATOM 4385 C C . PHE B 1 204 ? 4.242 32.219 -5.348 1 91 204 PHE B C 1
ATOM 4387 O O . PHE B 1 204 ? 3.838 32.719 -4.297 1 91 204 PHE B O 1
ATOM 4394 N N . LYS B 1 205 ? 4.066 32.781 -6.5 1 90.81 205 LYS B N 1
ATOM 4395 C CA . LYS B 1 205 ? 3.387 34.062 -6.645 1 90.81 205 LYS B CA 1
ATOM 4396 C C . LYS B 1 205 ? 1.923 33.938 -6.227 1 90.81 205 LYS B C 1
ATOM 4398 O O . LYS B 1 205 ? 1.316 34.938 -5.812 1 90.81 205 LYS B O 1
ATOM 4403 N N . LEU B 1 206 ? 1.447 32.781 -6.246 1 92.06 206 LEU B N 1
ATOM 4404 C CA . LEU B 1 206 ? 0.041 32.562 -5.934 1 92.06 206 LEU B CA 1
ATOM 4405 C C . LEU B 1 206 ? -0.171 32.469 -4.426 1 92.06 206 LEU B C 1
ATOM 4407 O O . LEU B 1 206 ? -1.296 32.625 -3.941 1 92.06 206 LEU B O 1
ATOM 4411 N N . LEU B 1 207 ? 0.858 32.281 -3.711 1 96.12 207 LEU B N 1
ATOM 4412 C CA . LEU B 1 207 ? 0.733 32.094 -2.27 1 96.12 207 LEU B CA 1
ATOM 4413 C C . LEU B 1 207 ? 0.396 33.406 -1.584 1 96.12 207 LEU B C 1
ATOM 4415 O O . LEU B 1 207 ? 0.839 34.469 -2.021 1 96.12 207 LEU B O 1
ATOM 4419 N N . HIS B 1 208 ? -0.42 33.312 -0.564 1 96.69 208 HIS B N 1
ATOM 4420 C CA . HIS B 1 208 ? -0.581 34.469 0.307 1 96.69 208 HIS B CA 1
ATOM 4421 C C . HIS B 1 208 ? 0.771 35 0.777 1 96.69 208 HIS B C 1
ATOM 4423 O O . HIS B 1 208 ? 1.663 34.219 1.116 1 96.69 208 HIS B O 1
ATOM 4429 N N . PRO B 1 209 ? 0.939 36.281 0.837 1 96.06 209 PRO B N 1
ATOM 4430 C CA . PRO B 1 209 ? 2.242 36.844 1.204 1 96.06 209 PRO B CA 1
ATOM 4431 C C . PRO B 1 209 ? 2.738 36.344 2.561 1 96.06 209 PRO B C 1
ATOM 4433 O O . PRO B 1 209 ? 3.93 36.094 2.725 1 96.06 209 PRO B O 1
ATOM 4436 N N . GLU B 1 210 ? 1.85 36.219 3.521 1 97.12 210 GLU B N 1
ATOM 4437 C CA . GLU B 1 210 ? 2.24 35.688 4.832 1 97.12 210 GLU B CA 1
ATOM 4438 C C . GLU B 1 210 ? 2.768 34.281 4.734 1 97.12 210 GLU B C 1
ATOM 4440 O O . GLU B 1 210 ? 3.697 33.906 5.449 1 97.12 210 GLU B O 1
ATOM 4445 N N . VAL B 1 211 ? 2.133 33.5 3.865 1 97.81 211 VAL B N 1
ATOM 4446 C CA . VAL B 1 211 ? 2.529 32.094 3.713 1 97.81 211 VAL B CA 1
ATOM 4447 C C . VAL B 1 211 ? 3.918 32.031 3.084 1 97.81 211 VAL B C 1
ATOM 4449 O O . VAL B 1 211 ? 4.762 31.234 3.518 1 97.81 211 VAL B O 1
ATOM 4452 N N . LEU B 1 212 ? 4.16 32.812 2.059 1 97.19 212 LEU B N 1
ATOM 4453 C CA . LEU B 1 212 ? 5.477 32.844 1.427 1 97.19 212 LEU B CA 1
ATOM 4454 C C . LEU B 1 212 ? 6.559 33.219 2.432 1 97.19 212 LEU B C 1
ATOM 4456 O O . LEU B 1 212 ? 7.633 32.594 2.449 1 97.19 212 LEU B O 1
ATOM 4460 N N . GLU B 1 213 ? 6.227 34.219 3.24 1 97.06 213 GLU B N 1
ATOM 4461 C CA . GLU B 1 213 ? 7.172 34.625 4.273 1 97.06 213 GLU B CA 1
ATOM 4462 C C . GLU B 1 213 ? 7.492 33.469 5.223 1 97.06 213 GLU B C 1
ATOM 4464 O O . GLU B 1 213 ? 8.664 33.219 5.52 1 97.06 213 GLU B O 1
ATOM 4469 N N . LEU B 1 214 ? 6.473 32.781 5.676 1 97.94 214 LEU B N 1
ATOM 4470 C CA . LEU B 1 214 ? 6.652 31.672 6.594 1 97.94 214 LEU B CA 1
ATOM 4471 C C . LEU B 1 214 ? 7.363 30.516 5.906 1 97.94 214 LEU B C 1
ATOM 4473 O O . LEU B 1 214 ? 8.164 29.812 6.527 1 97.94 214 LEU B O 1
ATOM 4477 N N . TYR B 1 215 ? 7.016 30.312 4.629 1 97.31 215 TYR B N 1
ATOM 4478 C CA . TYR B 1 215 ? 7.648 29.234 3.859 1 97.31 215 TYR B CA 1
ATOM 4479 C C . TYR B 1 215 ? 9.164 29.406 3.836 1 97.31 215 TYR B C 1
ATOM 4481 O O . TYR B 1 215 ? 9.906 28.469 4.098 1 97.31 215 TYR B O 1
ATOM 4489 N N . VAL B 1 216 ? 9.602 30.609 3.588 1 97.19 216 VAL B N 1
ATOM 4490 C CA . VAL B 1 216 ? 11.031 30.875 3.482 1 97.19 216 VAL B CA 1
ATOM 4491 C C . VAL B 1 216 ? 11.672 30.828 4.867 1 97.19 216 VAL B C 1
ATOM 4493 O O . VAL B 1 216 ? 12.688 30.156 5.066 1 97.19 216 VAL B O 1
ATOM 4496 N N . LYS B 1 217 ? 11.023 31.406 5.809 1 97.38 217 LYS B N 1
ATOM 4497 C CA . LYS B 1 217 ? 11.609 31.562 7.141 1 97.38 217 LYS B CA 1
ATOM 4498 C C . LYS B 1 217 ? 11.711 30.203 7.84 1 97.38 217 LYS B C 1
ATOM 4500 O O . LYS B 1 217 ? 12.695 29.938 8.531 1 97.38 217 LYS B O 1
ATOM 4505 N N . TYR B 1 218 ? 10.711 29.344 7.609 1 97.81 218 TYR B N 1
ATOM 4506 C CA . TYR B 1 218 ? 10.656 28.125 8.422 1 97.81 218 TYR B CA 1
ATOM 4507 C C . TYR B 1 218 ? 10.836 26.875 7.551 1 97.81 218 TYR B C 1
ATOM 4509 O O . TYR B 1 218 ? 10.992 25.766 8.07 1 97.81 218 TYR B O 1
ATOM 4517 N N . GLY B 1 219 ? 10.852 27.016 6.262 1 97.5 219 GLY B N 1
ATOM 4518 C CA . GLY B 1 219 ? 11.062 25.906 5.355 1 97.5 219 GLY B CA 1
ATOM 4519 C C . GLY B 1 219 ? 12.508 25.75 4.922 1 97.5 219 GLY B C 1
ATOM 4520 O O . GLY B 1 219 ? 12.867 24.766 4.262 1 97.5 219 GLY B O 1
ATOM 4521 N N . MET B 1 220 ? 13.367 26.734 5.309 1 97.75 220 MET B N 1
ATOM 4522 C CA . MET B 1 220 ? 14.789 26.734 4.969 1 97.75 220 MET B CA 1
ATOM 4523 C C . MET B 1 220 ? 15.641 26.703 6.23 1 97.75 220 MET B C 1
ATOM 4525 O O . MET B 1 220 ? 15.141 26.922 7.336 1 97.75 220 MET B O 1
ATOM 4529 N N . TYR B 1 221 ? 16.828 26.281 6.066 1 97.81 221 TYR B N 1
ATOM 4530 C CA . TYR B 1 221 ? 17.828 26.375 7.133 1 97.81 221 TYR B CA 1
ATOM 4531 C C . TYR B 1 221 ? 19.141 26.938 6.609 1 97.81 221 TYR B C 1
ATOM 4533 O O . TYR B 1 221 ? 19.422 26.859 5.414 1 97.81 221 TYR B O 1
ATOM 4541 N N . GLN B 1 222 ? 19.875 27.562 7.453 1 97.5 222 GLN B N 1
ATOM 4542 C CA . GLN B 1 222 ? 21.203 28.047 7.109 1 97.5 222 GLN B CA 1
ATOM 4543 C C . GLN B 1 222 ? 22.25 26.922 7.195 1 97.5 222 GLN B C 1
ATOM 4545 O O . GLN B 1 222 ? 22.344 26.234 8.211 1 97.5 222 GLN B O 1
ATOM 4550 N N . THR B 1 223 ? 23 26.812 6.145 1 97 223 THR B N 1
ATOM 4551 C CA . THR B 1 223 ? 24.047 25.781 6.113 1 97 223 THR B CA 1
ATOM 4552 C C . THR B 1 223 ? 25.312 26.266 6.812 1 97 223 THR B C 1
ATOM 4554 O O . THR B 1 223 ? 25.422 27.453 7.148 1 97 223 THR B O 1
ATOM 4557 N N . ASP B 1 224 ? 26.234 25.375 6.988 1 95.94 224 ASP B N 1
ATOM 4558 C CA . ASP B 1 224 ? 27.516 25.719 7.598 1 95.94 224 ASP B CA 1
ATOM 4559 C C . ASP B 1 224 ? 28.312 26.672 6.703 1 95.94 224 ASP B C 1
ATOM 4561 O O . ASP B 1 224 ? 29.172 27.406 7.184 1 95.94 224 ASP B O 1
ATOM 4565 N N . LYS B 1 225 ? 28.047 26.672 5.461 1 95.75 225 LYS B N 1
ATOM 4566 C CA . LYS B 1 225 ? 28.75 27.516 4.504 1 95.75 225 LYS B CA 1
ATOM 4567 C C . LYS B 1 225 ? 28.109 28.906 4.402 1 95.75 225 LYS B C 1
ATOM 4569 O O . LYS B 1 225 ? 28.562 29.75 3.619 1 95.75 225 LYS B O 1
ATOM 4574 N N . GLY B 1 226 ? 27.016 29.062 5.109 1 95.88 226 GLY B N 1
ATOM 4575 C CA . GLY B 1 226 ? 26.375 30.375 5.145 1 95.88 226 GLY B CA 1
ATOM 4576 C C . GLY B 1 226 ? 25.25 30.516 4.141 1 95.88 226 GLY B C 1
ATOM 4577 O O . GLY B 1 226 ? 24.547 31.516 4.125 1 95.88 226 GLY B O 1
ATOM 4578 N N . THR B 1 227 ? 25.062 29.484 3.338 1 97.81 227 THR B N 1
ATOM 4579 C CA . THR B 1 227 ? 23.953 29.484 2.381 1 97.81 227 THR B CA 1
ATOM 4580 C C . THR B 1 227 ? 22.672 29 3.033 1 97.81 227 THR B C 1
ATOM 4582 O O . THR B 1 227 ? 22.672 28.578 4.195 1 97.81 227 THR B O 1
ATOM 4585 N N . VAL B 1 228 ? 21.594 29.219 2.275 1 97.88 228 VAL B N 1
ATOM 4586 C CA . VAL B 1 228 ? 20.266 28.797 2.75 1 97.88 228 VAL B CA 1
ATOM 4587 C C . VAL B 1 228 ? 19.734 27.688 1.855 1 97.88 228 VAL B C 1
ATOM 4589 O O . VAL B 1 228 ? 19.766 27.797 0.627 1 97.88 228 VAL B O 1
ATOM 4592 N N . LYS B 1 229 ? 19.219 26.641 2.529 1 97.81 229 LYS B N 1
ATOM 4593 C CA . LYS B 1 229 ? 18.766 25.453 1.794 1 97.81 229 LYS B CA 1
ATOM 4594 C C . LYS B 1 229 ? 17.391 25 2.264 1 97.81 229 LYS B C 1
ATOM 4596 O O . LYS B 1 229 ? 17.016 25.234 3.418 1 97.81 229 LYS B O 1
ATOM 4601 N N . LEU B 1 230 ? 16.703 24.312 1.38 1 97.31 230 LEU B N 1
ATOM 4602 C CA . LEU B 1 230 ? 15.414 23.703 1.741 1 97.31 230 LEU B CA 1
ATOM 4603 C C . LEU B 1 230 ? 15.594 22.688 2.863 1 97.31 230 LEU B C 1
ATOM 4605 O O . LEU B 1 230 ? 16.516 21.875 2.826 1 97.31 230 LEU B O 1
ATOM 4609 N N . LYS B 1 231 ? 14.672 22.781 3.826 1 98.06 231 LYS B N 1
ATOM 4610 C CA . LYS B 1 231 ? 14.68 21.734 4.844 1 98.06 231 LYS B CA 1
ATOM 4611 C C . LYS B 1 231 ? 14.242 20.391 4.258 1 98.06 231 LYS B C 1
ATOM 4613 O O . LYS B 1 231 ? 14.805 19.359 4.598 1 98.06 231 LYS B O 1
ATOM 4618 N N . CYS B 1 232 ? 13.227 20.391 3.418 1 97 232 CYS B N 1
ATOM 4619 C CA . CYS B 1 232 ? 12.828 19.188 2.693 1 97 232 CYS B CA 1
ATOM 4620 C C . CYS B 1 232 ? 13.727 18.953 1.485 1 97 232 CYS B C 1
ATOM 4622 O O . CYS B 1 232 ? 13.656 19.688 0.502 1 97 232 CYS B O 1
ATOM 4624 N N . PRO B 1 233 ? 14.539 17.906 1.505 1 95.56 233 PRO B N 1
ATOM 4625 C CA . PRO B 1 233 ? 15.359 17.656 0.32 1 95.56 233 PRO B CA 1
ATOM 4626 C C . PRO B 1 233 ? 14.531 17.406 -0.933 1 95.56 233 PRO B C 1
ATOM 4628 O O . PRO B 1 233 ? 13.492 16.734 -0.863 1 95.56 233 PRO B O 1
ATOM 4631 N N . ARG B 1 234 ? 15 17.953 -2.016 1 92.81 234 ARG B N 1
ATOM 4632 C CA . ARG B 1 234 ? 14.266 17.844 -3.271 1 92.81 234 ARG B CA 1
ATOM 4633 C C . ARG B 1 234 ? 14.031 16.375 -3.637 1 92.81 234 ARG B C 1
ATOM 4635 O O . ARG B 1 234 ? 12.977 16.031 -4.164 1 92.81 234 ARG B O 1
ATOM 4642 N N . GLU B 1 235 ? 15.008 15.5 -3.338 1 93.06 235 GLU B N 1
ATOM 4643 C CA . GLU B 1 235 ? 14.859 14.078 -3.637 1 93.06 235 GLU B CA 1
ATOM 4644 C C . GLU B 1 235 ? 13.719 13.461 -2.83 1 93.06 235 GLU B C 1
ATOM 4646 O O . GLU B 1 235 ? 12.969 12.633 -3.342 1 93.06 235 GLU B O 1
ATOM 4651 N N . GLN B 1 236 ? 13.578 13.891 -1.584 1 94.75 236 GLN B N 1
ATOM 4652 C CA . GLN B 1 236 ? 12.516 13.367 -0.731 1 94.75 236 GLN B CA 1
ATOM 4653 C C . GLN B 1 236 ? 11.141 13.852 -1.204 1 94.75 236 GLN B C 1
ATOM 4655 O O . GLN B 1 236 ? 10.172 13.086 -1.191 1 94.75 236 GLN B O 1
ATOM 4660 N N . GLU B 1 237 ? 11.102 15.086 -1.581 1 94.31 237 GLU B N 1
ATOM 4661 C CA . GLU B 1 237 ? 9.867 15.625 -2.139 1 94.31 237 GLU B CA 1
ATOM 4662 C C . GLU B 1 237 ? 9.445 14.859 -3.389 1 94.31 237 GLU B C 1
ATOM 4664 O O . GLU B 1 237 ? 8.266 14.531 -3.559 1 94.31 237 GLU B O 1
ATOM 4669 N N . TYR B 1 238 ? 10.406 14.555 -4.234 1 92.25 238 TYR B N 1
ATOM 4670 C CA . TYR B 1 238 ? 10.188 13.797 -5.461 1 92.25 238 TYR B CA 1
ATOM 4671 C C . TYR B 1 238 ? 9.695 12.391 -5.152 1 92.25 238 TYR B C 1
ATOM 4673 O O . TYR B 1 238 ? 8.727 11.914 -5.754 1 92.25 238 TYR B O 1
ATOM 4681 N N . LEU B 1 239 ? 10.242 11.742 -4.199 1 91 239 LEU B N 1
ATOM 4682 C CA . LEU B 1 239 ? 9.945 10.352 -3.881 1 91 239 LEU B CA 1
ATOM 4683 C C . LEU B 1 239 ? 8.539 10.211 -3.307 1 91 239 LEU B C 1
ATOM 4685 O O . LEU B 1 239 ? 7.871 9.203 -3.535 1 91 239 LEU B O 1
ATOM 4689 N N . VAL B 1 240 ? 8.078 11.234 -2.584 1 92.88 240 VAL B N 1
ATOM 4690 C CA . VAL B 1 240 ? 6.727 11.219 -2.041 1 92.88 240 VAL B CA 1
ATOM 4691 C C . VAL B 1 240 ? 5.715 11.078 -3.178 1 92.88 240 VAL B C 1
ATOM 4693 O O . VAL B 1 240 ? 4.766 10.305 -3.08 1 92.88 240 VAL B O 1
ATOM 4696 N N . PHE B 1 241 ? 5.992 11.703 -4.227 1 89.56 241 PHE B N 1
ATOM 4697 C CA . PHE B 1 241 ? 5.051 11.633 -5.34 1 89.56 241 PHE B CA 1
ATOM 4698 C C . PHE B 1 241 ? 5.301 10.391 -6.188 1 89.56 241 PHE B C 1
ATOM 4700 O O . PHE B 1 241 ? 4.355 9.773 -6.684 1 89.56 241 PHE B O 1
ATOM 4707 N N . LYS B 1 242 ? 6.543 10.078 -6.328 1 88.88 242 LYS B N 1
ATOM 4708 C CA . LYS B 1 242 ? 6.914 8.945 -7.176 1 88.88 242 LYS B CA 1
ATOM 4709 C C . LYS B 1 242 ? 6.238 7.664 -6.711 1 88.88 242 LYS B C 1
ATOM 4711 O O . LYS B 1 242 ? 5.805 6.848 -7.527 1 88.88 242 LYS B O 1
ATOM 4716 N N . PHE B 1 243 ? 6.102 7.516 -5.402 1 89.69 243 PHE B N 1
ATOM 4717 C CA . PHE B 1 243 ? 5.633 6.254 -4.848 1 89.69 243 PHE B CA 1
ATOM 4718 C C . PHE B 1 243 ? 4.227 6.402 -4.273 1 89.69 243 PHE B C 1
ATOM 4720 O O . PHE B 1 243 ? 3.834 5.652 -3.379 1 89.69 243 PHE B O 1
ATOM 4727 N N . SER B 1 244 ? 3.412 7.258 -4.812 1 92.19 244 SER B N 1
ATOM 4728 C CA . SER B 1 244 ? 2.133 7.617 -4.211 1 92.19 244 SER B CA 1
ATOM 4729 C C . SER B 1 244 ? 1.003 6.75 -4.758 1 92.19 244 SER B C 1
ATOM 4731 O O . SER B 1 244 ? -0.086 6.703 -4.184 1 92.19 244 SER B O 1
ATOM 4733 N N . GLN B 1 245 ? 1.184 6.035 -5.816 1 92.19 245 GLN B N 1
ATOM 4734 C CA . GLN B 1 245 ? 0.09 5.523 -6.637 1 92.19 245 GLN B CA 1
ATOM 4735 C C . GLN B 1 245 ? -0.777 4.547 -5.848 1 92.19 245 GLN B C 1
ATOM 4737 O O . GLN B 1 245 ? -2.002 4.684 -5.809 1 92.19 245 GLN B O 1
ATOM 4742 N N . PHE B 1 246 ? -0.161 3.559 -5.203 1 94.75 246 PHE B N 1
ATOM 4743 C CA . PHE B 1 246 ? -0.942 2.537 -4.52 1 94.75 246 PHE B CA 1
ATOM 4744 C C . PHE B 1 246 ? -1.667 3.127 -3.314 1 94.75 246 PHE B C 1
ATOM 4746 O O . PHE B 1 246 ? -2.824 2.789 -3.053 1 94.75 246 PHE B O 1
ATOM 4753 N N . ASP B 1 247 ? -0.993 4.012 -2.631 1 96.25 247 ASP B N 1
ATOM 4754 C CA . ASP B 1 247 ? -1.605 4.66 -1.474 1 96.25 247 ASP B CA 1
ATOM 4755 C C . ASP B 1 247 ? -2.795 5.52 -1.892 1 96.25 247 ASP B C 1
ATOM 4757 O O . ASP B 1 247 ? -3.83 5.527 -1.222 1 96.25 247 ASP B O 1
ATOM 4761 N N . ASN B 1 248 ? -2.627 6.246 -3.027 1 94.94 248 ASN B N 1
ATOM 4762 C CA . ASN B 1 248 ? -3.711 7.086 -3.523 1 94.94 248 ASN B CA 1
ATOM 4763 C C . ASN B 1 248 ? -4.914 6.254 -3.955 1 94.94 248 ASN B C 1
ATOM 4765 O O . ASN B 1 248 ? -6.062 6.645 -3.727 1 94.94 248 ASN B O 1
ATOM 4769 N N . PHE B 1 249 ? -4.633 5.148 -4.535 1 94.94 249 PHE B N 1
ATOM 4770 C CA . PHE B 1 249 ? -5.695 4.254 -4.973 1 94.94 249 PHE B CA 1
ATOM 4771 C C . PHE B 1 249 ? -6.449 3.682 -3.777 1 94.94 249 PHE B C 1
ATOM 4773 O O . PHE B 1 249 ? -7.68 3.711 -3.738 1 94.94 249 PHE B O 1
ATOM 4780 N N . VAL B 1 250 ? -5.707 3.205 -2.793 1 96.94 250 VAL B N 1
ATOM 4781 C CA . VAL B 1 250 ? -6.309 2.623 -1.599 1 96.94 250 VAL B CA 1
ATOM 4782 C C . VAL B 1 250 ? -7.113 3.688 -0.854 1 96.94 250 VAL B C 1
ATOM 4784 O O . VAL B 1 250 ? -8.211 3.416 -0.364 1 96.94 250 VAL B O 1
ATOM 4787 N N . ALA B 1 251 ? -6.555 4.879 -0.812 1 97.19 251 ALA B N 1
ATOM 4788 C CA . ALA B 1 251 ? -7.277 5.973 -0.164 1 97.19 251 ALA B CA 1
ATOM 4789 C C . ALA B 1 251 ? -8.617 6.219 -0.843 1 97.19 251 ALA B C 1
ATOM 4791 O O . ALA B 1 251 ? -9.641 6.367 -0.172 1 97.19 251 ALA B O 1
ATOM 4792 N N . MET B 1 252 ? -8.609 6.219 -2.131 1 95.12 252 MET B N 1
ATOM 4793 C CA . MET B 1 252 ? -9.852 6.41 -2.875 1 95.12 252 MET B CA 1
ATOM 4794 C C . MET B 1 252 ? -10.844 5.289 -2.586 1 95.12 252 MET B C 1
ATOM 4796 O O . MET B 1 252 ? -12 5.547 -2.248 1 95.12 252 MET B O 1
ATOM 4800 N N . LYS B 1 253 ? -10.398 4.105 -2.65 1 94.62 253 LYS B N 1
ATOM 4801 C CA . LYS B 1 253 ? -11.266 2.945 -2.449 1 94.62 253 LYS B CA 1
ATOM 4802 C C . LYS B 1 253 ? -11.781 2.885 -1.015 1 94.62 253 LYS B C 1
ATOM 4804 O O . LYS B 1 253 ? -12.914 2.459 -0.772 1 94.62 253 LYS B O 1
ATOM 4809 N N . SER B 1 254 ? -10.977 3.344 -0.124 1 96.19 254 SER B N 1
ATOM 4810 C CA . SER B 1 254 ? -11.297 3.264 1.297 1 96.19 254 SER B CA 1
ATOM 4811 C C . SER B 1 254 ? -12.492 4.148 1.646 1 96.19 254 SER B C 1
ATOM 4813 O O . SER B 1 254 ? -13.141 3.941 2.672 1 96.19 254 SER B O 1
ATOM 4815 N N . LEU B 1 255 ? -12.797 5.156 0.856 1 96.12 255 LEU B N 1
ATOM 4816 C CA . LEU B 1 255 ? -13.898 6.078 1.125 1 96.12 255 LEU B CA 1
ATOM 4817 C C . LEU B 1 255 ? -15.219 5.324 1.245 1 96.12 255 LEU B C 1
ATOM 4819 O O . LEU B 1 255 ? -16.125 5.777 1.94 1 96.12 255 LEU B O 1
ATOM 4823 N N . GLU B 1 256 ? -15.242 4.164 0.656 1 93.5 256 GLU B N 1
ATOM 4824 C CA . GLU B 1 256 ? -16.484 3.385 0.648 1 93.5 256 GLU B CA 1
ATOM 4825 C C . GLU B 1 256 ? -16.781 2.805 2.029 1 93.5 256 GLU B C 1
ATOM 4827 O O . GLU B 1 256 ? -17.922 2.477 2.338 1 93.5 256 GLU B O 1
ATOM 4832 N N . VAL B 1 257 ? -15.742 2.752 2.867 1 93.94 257 VAL B N 1
ATOM 4833 C CA . VAL B 1 257 ? -15.961 2.006 4.102 1 93.94 257 VAL B CA 1
ATOM 4834 C C . VAL B 1 257 ? -15.719 2.916 5.305 1 93.94 257 VAL B C 1
ATOM 4836 O O . VAL B 1 257 ? -15.938 2.514 6.449 1 93.94 257 VAL B O 1
ATOM 4839 N N . ILE B 1 258 ? -15.227 4.105 5.094 1 96.81 258 ILE B N 1
ATOM 4840 C CA . ILE B 1 258 ? -15.008 5.035 6.195 1 96.81 258 ILE B CA 1
ATOM 4841 C C . ILE B 1 258 ? -16.344 5.555 6.715 1 96.81 258 ILE B C 1
ATOM 4843 O O . ILE B 1 258 ? -17.219 5.941 5.93 1 96.81 258 ILE B O 1
ATOM 4847 N N . ASN B 1 259 ? -16.469 5.652 8.086 1 96.19 259 ASN B N 1
ATOM 4848 C CA . ASN B 1 259 ? -17.781 5.879 8.648 1 96.19 259 ASN B CA 1
ATOM 4849 C C . ASN B 1 259 ? -17.859 7.219 9.375 1 96.19 259 ASN B C 1
ATOM 4851 O O . ASN B 1 259 ? -18.812 7.473 10.117 1 96.19 259 ASN B O 1
ATOM 4855 N N . ILE B 1 260 ? -16.969 8.039 9.242 1 98.06 260 ILE B N 1
ATOM 4856 C CA . ILE B 1 260 ? -17.031 9.375 9.82 1 98.06 260 ILE B CA 1
ATOM 4857 C C . ILE B 1 260 ? -17.328 10.398 8.734 1 98.06 260 ILE B C 1
ATOM 4859 O O . ILE B 1 260 ? -17.109 10.133 7.547 1 98.06 260 ILE B O 1
ATOM 4863 N N . PRO B 1 261 ? -17.828 11.562 9.156 1 98.38 261 PRO B N 1
ATOM 4864 C CA . PRO B 1 261 ? -18.031 12.609 8.156 1 98.38 261 PRO B CA 1
ATOM 4865 C C . PRO B 1 261 ? -16.703 13.117 7.57 1 98.38 261 PRO B C 1
ATOM 4867 O O . PRO B 1 261 ? -15.75 13.344 8.305 1 98.38 261 PRO B O 1
ATOM 4870 N N . ILE B 1 262 ? -16.719 13.234 6.293 1 98.75 262 ILE B N 1
ATOM 4871 C CA . ILE B 1 262 ? -15.578 13.82 5.59 1 98.75 262 ILE B CA 1
ATOM 4872 C C . ILE B 1 262 ? -16.062 14.953 4.691 1 98.75 262 ILE B C 1
ATOM 4874 O O . ILE B 1 262 ? -17.016 14.781 3.914 1 98.75 262 ILE B O 1
ATOM 4878 N N . HIS B 1 263 ? -15.508 16.109 4.824 1 98.69 263 HIS B N 1
ATOM 4879 C CA . HIS B 1 263 ? -15.82 17.234 3.947 1 98.69 263 HIS B CA 1
ATOM 4880 C C . HIS B 1 263 ? -14.664 17.516 2.99 1 98.69 263 HIS B C 1
ATOM 4882 O O . HIS B 1 263 ? -13.562 17.859 3.424 1 98.69 263 HIS B O 1
ATOM 4888 N N . PHE B 1 264 ? -14.953 17.375 1.707 1 97.81 264 PHE B N 1
ATOM 4889 C CA . PHE B 1 264 ? -13.961 17.594 0.657 1 97.81 264 PHE B CA 1
ATOM 4890 C C . PHE B 1 264 ? -14.023 19.031 0.149 1 97.81 264 PHE B C 1
ATOM 4892 O O . PHE B 1 264 ? -15.109 19.594 -0.027 1 97.81 264 PHE B O 1
ATOM 4899 N N . ILE B 1 265 ? -12.852 19.562 -0.035 1 97.06 265 ILE B N 1
ATOM 4900 C CA . ILE B 1 265 ? -12.719 20.859 -0.694 1 97.06 265 ILE B CA 1
ATOM 4901 C C . ILE B 1 265 ? -11.805 20.734 -1.906 1 97.06 265 ILE B C 1
ATOM 4903 O O . ILE B 1 265 ? -10.641 20.359 -1.772 1 97.06 265 ILE B O 1
ATOM 4907 N N . TYR B 1 266 ? -12.281 21.062 -3.049 1 95.5 266 TYR B N 1
ATOM 4908 C CA . TYR B 1 266 ? -11.461 21.141 -4.258 1 95.5 266 TYR B CA 1
ATOM 4909 C C . TYR B 1 266 ? -11.5 22.547 -4.855 1 95.5 266 TYR B C 1
ATOM 4911 O O . TYR B 1 266 ? -12.516 23.234 -4.762 1 95.5 266 TYR B O 1
ATOM 4919 N N . ALA B 1 267 ? -10.414 22.922 -5.383 1 94.44 267 ALA B N 1
ATOM 4920 C CA . ALA B 1 267 ? -10.305 24.25 -5.992 1 94.44 267 ALA B CA 1
ATOM 4921 C C . ALA B 1 267 ? -10.656 24.188 -7.477 1 94.44 267 ALA B C 1
ATOM 4923 O O . ALA B 1 267 ? -10.289 23.25 -8.18 1 94.44 267 ALA B O 1
ATOM 4924 N N . LEU B 1 268 ? -11.305 25.156 -8.008 1 91.25 268 LEU B N 1
ATOM 4925 C CA . LEU B 1 268 ? -11.836 25.203 -9.367 1 91.25 268 LEU B CA 1
ATOM 4926 C C . LEU B 1 268 ? -10.711 25.25 -10.391 1 91.25 268 LEU B C 1
ATOM 4928 O O . LEU B 1 268 ? -10.852 24.734 -11.5 1 91.25 268 LEU B O 1
ATOM 4932 N N . ASP B 1 269 ? -9.578 25.812 -10.031 1 89.38 269 ASP B N 1
ATOM 4933 C CA . ASP B 1 269 ? -8.484 25.969 -10.984 1 89.38 269 ASP B CA 1
ATOM 4934 C C . ASP B 1 269 ? -7.387 24.938 -10.727 1 89.38 269 ASP B C 1
ATOM 4936 O O . ASP B 1 269 ? -6.258 25.094 -11.203 1 89.38 269 ASP B O 1
ATOM 4940 N N . SER B 1 270 ? -7.754 23.938 -9.906 1 87.62 270 SER B N 1
ATOM 4941 C CA . SER B 1 270 ? -6.777 22.891 -9.641 1 87.62 270 SER B CA 1
ATOM 4942 C C . SER B 1 270 ? -6.543 22.016 -10.875 1 87.62 270 SER B C 1
ATOM 4944 O O . SER B 1 270 ? -7.488 21.672 -11.586 1 87.62 270 SER B O 1
ATOM 4946 N N . THR B 1 271 ? -5.297 21.672 -11.086 1 77.19 271 THR B N 1
ATOM 4947 C CA . THR B 1 271 ? -4.961 20.828 -12.227 1 77.19 271 THR B CA 1
ATOM 4948 C C . THR B 1 271 ? -4.676 19.391 -11.766 1 77.19 271 THR B C 1
ATOM 4950 O O . THR B 1 271 ? -4.289 18.547 -12.57 1 77.19 271 THR B O 1
ATOM 4953 N N . PHE B 1 272 ? -4.719 19.109 -10.578 1 75.19 272 PHE B N 1
ATOM 4954 C CA . PHE B 1 272 ? -4.41 17.781 -10.039 1 75.19 272 PHE B CA 1
ATOM 4955 C C . PHE B 1 272 ? -5.562 16.812 -10.289 1 75.19 272 PHE B C 1
ATOM 4957 O O . PHE B 1 272 ? -5.34 15.641 -10.578 1 75.19 272 PHE B O 1
ATOM 4964 N N . MET B 1 273 ? -6.66 17.25 -10.109 1 70 273 MET B N 1
ATOM 4965 C CA . MET B 1 273 ? -7.848 16.453 -10.406 1 70 273 MET B CA 1
ATOM 4966 C C . MET B 1 273 ? -8.836 17.25 -11.25 1 70 273 MET B C 1
ATOM 4968 O O . MET B 1 273 ? -9.117 18.406 -10.953 1 70 273 MET B O 1
ATOM 4972 N N . ALA B 1 274 ? -9.211 16.531 -12.227 1 65.75 274 ALA B N 1
ATOM 4973 C CA . ALA B 1 274 ? -10.258 17.188 -13 1 65.75 274 ALA B CA 1
ATOM 4974 C C . ALA B 1 274 ? -11.539 17.328 -12.18 1 65.75 274 ALA B C 1
ATOM 4976 O O . ALA B 1 274 ? -11.891 16.422 -11.406 1 65.75 274 ALA B O 1
ATOM 4977 N N . PRO B 1 275 ? -12.117 18.484 -12.367 1 66.81 275 PRO B N 1
ATOM 4978 C CA . PRO B 1 275 ? -13.336 18.734 -11.594 1 66.81 275 PRO B CA 1
ATOM 4979 C C . PRO B 1 275 ? -14.359 17.594 -11.734 1 66.81 275 PRO B C 1
ATOM 4981 O O . PRO B 1 275 ? -15.031 17.25 -10.758 1 66.81 275 PRO B O 1
ATOM 4984 N N . GLU B 1 276 ? -14.445 17.109 -12.867 1 68.56 276 GLU B N 1
ATOM 4985 C CA . GLU B 1 276 ? -15.414 16.031 -13.086 1 68.56 276 GLU B CA 1
ATOM 4986 C C . GLU B 1 276 ? -15.07 14.805 -12.242 1 68.56 276 GLU B C 1
ATOM 4988 O O . GLU B 1 276 ? -15.961 14.141 -11.711 1 68.56 276 GLU B O 1
ATOM 4993 N N . ASP B 1 277 ? -13.812 14.57 -12.055 1 71.56 277 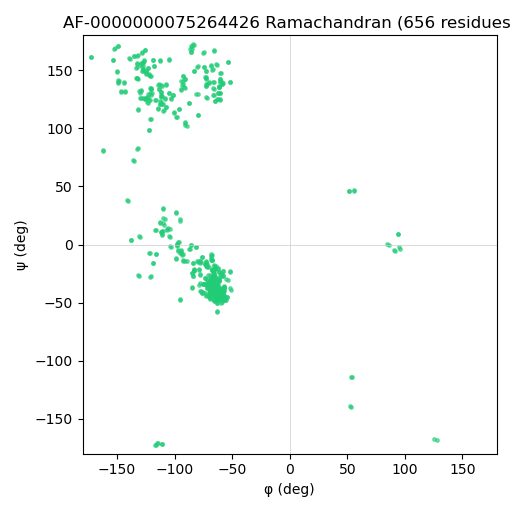ASP B N 1
ATOM 4994 C CA . ASP B 1 277 ? -13.359 13.445 -11.242 1 71.56 277 ASP B CA 1
ATOM 4995 C C . ASP B 1 277 ? -13.555 13.734 -9.75 1 71.56 277 ASP B C 1
ATOM 4997 O O . ASP B 1 277 ? -13.977 12.867 -8.992 1 71.56 277 ASP B O 1
ATOM 5001 N N . ALA B 1 278 ? -13.367 15.008 -9.516 1 76.81 278 ALA B N 1
ATOM 5002 C CA . ALA B 1 278 ? -13.555 15.438 -8.133 1 76.81 278 ALA B CA 1
ATOM 5003 C C . ALA B 1 278 ? -15.016 15.352 -7.723 1 76.81 278 ALA B C 1
ATOM 5005 O O . ALA B 1 278 ? -15.328 14.945 -6.602 1 76.81 278 ALA B O 1
ATOM 5006 N N . ALA B 1 279 ? -15.859 15.531 -8.68 1 79.06 279 ALA B N 1
ATOM 5007 C CA . ALA B 1 279 ? -17.297 15.562 -8.398 1 79.06 279 ALA B CA 1
ATOM 5008 C C . ALA B 1 279 ? -17.812 14.164 -8.078 1 79.06 279 ALA B C 1
ATOM 5010 O O . ALA B 1 279 ? -18.844 14.023 -7.414 1 79.06 279 ALA B O 1
ATOM 5011 N N . THR B 1 280 ? -17.031 13.219 -8.391 1 83.69 280 THR B N 1
ATOM 5012 C CA . THR B 1 280 ? -17.562 11.867 -8.266 1 83.69 280 THR B CA 1
ATOM 5013 C C . THR B 1 280 ? -17.125 11.234 -6.945 1 83.69 280 THR B C 1
ATOM 5015 O O . THR B 1 280 ? -17.547 10.125 -6.613 1 83.69 280 THR B O 1
ATOM 5018 N N . VAL B 1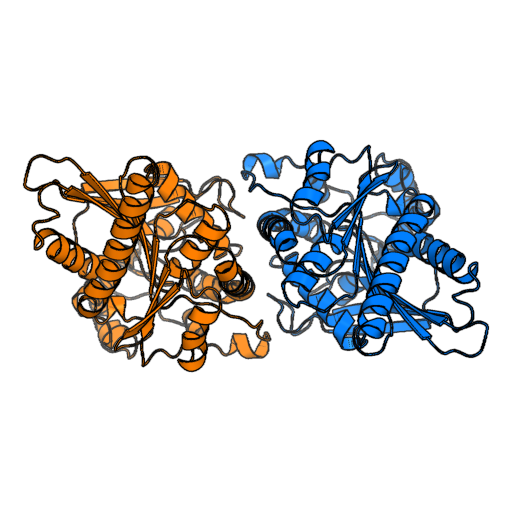 281 ? -16.391 12.023 -6.199 1 90.69 281 VAL B N 1
ATOM 5019 C CA . VAL B 1 281 ? -15.922 11.469 -4.941 1 90.69 281 VAL B CA 1
ATOM 5020 C C . VAL B 1 281 ? -17.109 11.227 -4.004 1 90.69 281 VAL B C 1
ATOM 5022 O O . VAL B 1 281 ? -17.109 10.258 -3.234 1 90.69 281 VAL B O 1
ATOM 5025 N N . ILE B 1 282 ? -18.141 12.039 -4.098 1 92.06 282 ILE B N 1
ATOM 5026 C CA . ILE B 1 282 ? -19.312 11.953 -3.23 1 92.06 282 ILE B CA 1
ATOM 5027 C C . ILE B 1 282 ? -20.047 10.633 -3.475 1 92.06 282 ILE B C 1
ATOM 5029 O O . ILE B 1 282 ? -20.672 10.086 -2.568 1 92.06 282 ILE B O 1
ATOM 5033 N N . ASP B 1 283 ? -19.891 10.156 -4.641 1 92.94 283 ASP B N 1
ATOM 5034 C CA . ASP B 1 283 ? -20.609 8.938 -5.02 1 92.94 283 ASP B CA 1
ATOM 5035 C C . ASP B 1 283 ? -20.016 7.715 -4.324 1 92.94 283 ASP B C 1
ATOM 5037 O O . ASP B 1 283 ? -20.656 6.656 -4.277 1 92.94 283 ASP B O 1
ATOM 5041 N N . ARG B 1 284 ? -18.859 7.871 -3.812 1 92.12 284 ARG B N 1
ATOM 5042 C CA . ARG B 1 284 ? -18.234 6.75 -3.117 1 92.12 284 ARG B CA 1
ATOM 5043 C C . ARG B 1 284 ? -18.938 6.469 -1.791 1 92.12 284 ARG B C 1
ATOM 5045 O O . ARG B 1 284 ? -18.906 5.34 -1.296 1 92.12 284 ARG B O 1
ATOM 5052 N N . ASN B 1 285 ? -19.422 7.504 -1.183 1 95.06 285 ASN B N 1
ATOM 5053 C CA . ASN B 1 285 ? -20.078 7.402 0.114 1 95.06 285 ASN B CA 1
ATOM 5054 C C . ASN B 1 285 ? -20.938 8.641 0.408 1 95.06 285 ASN B C 1
ATOM 5056 O O . ASN B 1 285 ? -20.562 9.469 1.236 1 95.06 285 ASN B O 1
ATOM 5060 N N . ARG B 1 286 ? -22.094 8.742 -0.1 1 94.69 286 ARG B N 1
ATOM 5061 C CA . ARG B 1 286 ? -22.953 9.93 -0.076 1 94.69 286 ARG B CA 1
ATOM 5062 C C . ARG B 1 286 ? -23.391 10.25 1.346 1 94.69 286 ARG B C 1
ATOM 5064 O O . ARG B 1 286 ? -23.688 11.406 1.663 1 94.69 286 ARG B O 1
ATOM 5071 N N . SER B 1 287 ? -23.406 9.289 2.15 1 95.12 287 SER B N 1
ATOM 5072 C CA . SER B 1 287 ? -23.891 9.492 3.512 1 95.12 287 SER B CA 1
ATOM 5073 C C . SER B 1 287 ? -22.828 10.156 4.383 1 95.12 287 SER B C 1
ATOM 5075 O O . SER B 1 287 ? -23.156 10.805 5.375 1 95.12 287 SER B O 1
ATOM 5077 N N . ARG B 1 288 ? -21.578 10.047 3.965 1 96.88 288 ARG B N 1
ATOM 5078 C CA . ARG B 1 288 ? -20.531 10.516 4.855 1 96.88 288 ARG B CA 1
ATOM 5079 C C . ARG B 1 288 ? -19.734 11.648 4.211 1 96.88 288 ARG B C 1
ATOM 5081 O O . ARG B 1 288 ? -19.047 12.406 4.902 1 96.88 288 ARG B O 1
ATOM 5088 N N . ILE B 1 289 ? -19.891 11.789 2.889 1 97.75 289 ILE B N 1
ATOM 5089 C CA . ILE B 1 289 ? -19 12.711 2.189 1 97.75 289 ILE B CA 1
ATOM 5090 C C . ILE B 1 289 ? -19.797 13.922 1.699 1 97.75 289 ILE B C 1
ATOM 5092 O O . ILE B 1 289 ? -20.875 13.766 1.109 1 97.75 289 ILE B O 1
ATOM 5096 N N . THR B 1 290 ? -19.344 15.062 2.025 1 97.25 290 THR B N 1
ATOM 5097 C CA . THR B 1 290 ? -19.781 16.312 1.403 1 97.25 290 THR B CA 1
ATOM 5098 C C . THR B 1 290 ? -18.656 16.938 0.604 1 97.25 290 THR B C 1
ATOM 5100 O O . THR B 1 290 ? -17.484 16.625 0.816 1 97.25 290 THR B O 1
ATOM 5103 N N . LEU B 1 291 ? -19.031 17.797 -0.351 1 96.38 291 LEU B N 1
ATOM 5104 C CA . LEU B 1 291 ? -18.062 18.344 -1.295 1 96.38 291 LEU B CA 1
ATOM 5105 C C . LEU B 1 291 ? -18.375 19.797 -1.622 1 96.38 291 LEU B C 1
ATOM 5107 O O . LEU B 1 291 ? -19.531 20.141 -1.859 1 96.38 291 LEU B O 1
ATOM 5111 N N . ASP B 1 292 ? -17.359 20.609 -1.53 1 95.94 292 ASP B N 1
ATOM 5112 C CA . ASP B 1 292 ? -17.453 21.984 -2.008 1 95.94 292 ASP B CA 1
ATOM 5113 C C . ASP B 1 292 ? -16.312 22.312 -2.971 1 95.94 292 ASP B C 1
ATOM 5115 O O . ASP B 1 292 ? -15.203 21.797 -2.83 1 95.94 292 ASP B O 1
ATOM 5119 N N . PHE B 1 293 ? -16.641 23.203 -3.895 1 94.88 293 PHE B N 1
ATOM 5120 C CA . PHE B 1 293 ? -15.625 23.781 -4.77 1 94.88 293 PHE B CA 1
ATOM 5121 C C . PHE B 1 293 ? -15.359 25.234 -4.398 1 94.88 293 PHE B C 1
ATOM 5123 O O . PHE B 1 293 ? -16.281 25.984 -4.078 1 94.88 293 PHE B O 1
ATOM 5130 N N . VAL B 1 294 ? -14.156 25.594 -4.391 1 96 294 VAL B N 1
ATOM 5131 C CA . VAL B 1 294 ? -13.789 26.953 -4.043 1 96 294 VAL B CA 1
ATOM 5132 C C . VAL B 1 294 ? -12.875 27.547 -5.113 1 96 294 VAL B C 1
ATOM 5134 O O . VAL B 1 294 ? -12.32 26.797 -5.93 1 96 294 VAL B O 1
ATOM 5137 N N . GLU B 1 295 ? -12.695 28.875 -5.098 1 94.94 295 GLU B N 1
ATOM 5138 C CA . GLU B 1 295 ? -11.766 29.531 -6.008 1 94.94 295 GLU B CA 1
ATOM 5139 C C . GLU B 1 295 ? -10.312 29.281 -5.602 1 94.94 295 GLU B C 1
ATOM 5141 O O . GLU B 1 295 ? -10 29.234 -4.41 1 94.94 295 GLU B O 1
ATOM 5146 N N . GLY B 1 296 ? -9.508 29.156 -6.637 1 94.38 296 GLY B N 1
ATOM 5147 C CA . GLY B 1 296 ? -8.086 28.969 -6.383 1 94.38 296 GLY B CA 1
ATOM 5148 C C . GLY B 1 296 ? -7.52 27.734 -7.066 1 94.38 296 GLY B C 1
ATOM 5149 O O . GLY B 1 296 ? -8.125 27.203 -7.996 1 94.38 296 GLY B O 1
ATOM 5150 N N . THR B 1 297 ? -6.312 27.406 -6.645 1 93.94 297 THR B N 1
ATOM 5151 C CA . THR B 1 297 ? -5.617 26.266 -7.211 1 93.94 297 THR B CA 1
ATOM 5152 C C . THR B 1 297 ? -5.406 25.188 -6.152 1 93.94 297 THR B C 1
ATOM 5154 O O . THR B 1 297 ? -6 25.234 -5.07 1 93.94 297 THR B O 1
ATOM 5157 N N . HIS B 1 298 ? -4.609 24.156 -6.504 1 93.44 298 HIS B N 1
ATOM 5158 C CA . HIS B 1 298 ? -4.289 23.078 -5.582 1 93.44 298 HIS B CA 1
ATOM 5159 C C . HIS B 1 298 ? -3.762 23.609 -4.258 1 93.44 298 HIS B C 1
ATOM 5161 O O . HIS B 1 298 ? -3.896 22.953 -3.221 1 93.44 298 HIS B O 1
ATOM 5167 N N . MET B 1 299 ? -3.221 24.812 -4.25 1 95.62 299 MET B N 1
ATOM 5168 C CA . MET B 1 299 ? -2.598 25.391 -3.061 1 95.62 299 MET B CA 1
ATOM 5169 C C . MET B 1 299 ? -3.557 26.344 -2.348 1 95.62 299 MET B C 1
ATOM 5171 O O . MET B 1 299 ? -3.125 27.219 -1.598 1 95.62 299 MET B O 1
ATOM 5175 N N . VAL B 1 300 ? -4.781 26.156 -2.449 1 96.81 300 VAL B N 1
ATOM 5176 C CA . VAL B 1 300 ? -5.816 27.094 -2.061 1 96.81 300 VAL B CA 1
ATOM 5177 C C . VAL B 1 300 ? -5.703 27.406 -0.568 1 96.81 300 VAL B C 1
ATOM 5179 O O . VAL B 1 300 ? -5.859 28.562 -0.151 1 96.81 300 VAL B O 1
ATOM 5182 N N . PRO B 1 301 ? -5.422 26.469 0.347 1 97.88 301 PRO B N 1
ATOM 5183 C CA . PRO B 1 301 ? -5.32 26.859 1.752 1 97.88 301 PRO B CA 1
ATOM 5184 C C . PRO B 1 301 ? -4.129 27.781 2.02 1 97.88 301 PRO B C 1
ATOM 5186 O O . PRO B 1 301 ? -4.129 28.531 3.002 1 97.88 301 PRO B O 1
ATOM 5189 N N . ASN B 1 302 ? -3.145 27.75 1.112 1 97.88 302 ASN B N 1
ATOM 5190 C CA . ASN B 1 302 ? -1.96 28.594 1.232 1 97.88 302 ASN B CA 1
ATOM 5191 C C . ASN B 1 302 ? -2.066 29.844 0.356 1 97.88 302 ASN B C 1
ATOM 5193 O O . ASN B 1 302 ? -1.298 30.781 0.521 1 97.88 302 ASN B O 1
ATOM 5197 N N . GLU B 1 303 ? -3.025 29.859 -0.515 1 97.19 303 GLU B N 1
ATOM 5198 C CA . GLU B 1 303 ? -3.281 30.969 -1.413 1 97.19 303 GLU B CA 1
ATOM 5199 C C . GLU B 1 303 ? -4.344 31.906 -0.843 1 97.19 303 GLU B C 1
ATOM 5201 O O . GLU B 1 303 ? -4.16 33.125 -0.817 1 97.19 303 GLU B O 1
ATOM 5206 N N . LYS B 1 304 ? -5.391 31.312 -0.406 1 97 304 LYS B N 1
ATOM 5207 C CA . LYS B 1 304 ? -6.566 32 0.1 1 97 304 LYS B CA 1
ATOM 5208 C C . LYS B 1 304 ? -7.078 31.375 1.388 1 97 304 LYS B C 1
ATOM 5210 O O . LYS B 1 304 ? -8.203 30.875 1.434 1 97 304 LYS B O 1
ATOM 5215 N N . PRO B 1 305 ? -6.336 31.578 2.447 1 97.62 305 PRO B N 1
ATOM 5216 C CA . PRO B 1 305 ? -6.719 30.891 3.689 1 97.62 305 PRO B CA 1
ATOM 5217 C C . PRO B 1 305 ? -8.125 31.281 4.16 1 97.62 305 PRO B C 1
ATOM 5219 O O . PRO B 1 305 ? -8.836 30.438 4.727 1 97.62 305 PRO B O 1
ATOM 5222 N N . ASP B 1 306 ? -8.648 32.469 3.838 1 97.62 306 ASP B N 1
ATOM 5223 C CA . ASP B 1 306 ? -9.938 32.938 4.316 1 97.62 306 ASP B CA 1
ATOM 5224 C C . ASP B 1 306 ? -11.086 32.125 3.758 1 97.62 306 ASP B C 1
ATOM 5226 O O . ASP B 1 306 ? -12.055 31.828 4.465 1 97.62 306 ASP B O 1
ATOM 5230 N N . ILE B 1 307 ? -10.977 31.672 2.559 1 97.94 307 ILE B N 1
ATOM 5231 C CA . ILE B 1 307 ? -12.109 31.031 1.898 1 97.94 307 ILE B CA 1
ATOM 5232 C C . ILE B 1 307 ? -12.281 29.609 2.428 1 97.94 307 ILE B C 1
ATOM 5234 O O . ILE B 1 307 ? -13.312 28.969 2.184 1 97.94 307 ILE B O 1
ATOM 5238 N N . ILE B 1 308 ? -11.258 29.094 3.123 1 98.56 308 ILE B N 1
ATOM 5239 C CA . ILE B 1 308 ? -11.281 27.719 3.609 1 98.56 308 ILE B CA 1
ATOM 5240 C C . ILE B 1 308 ? -12.023 27.672 4.941 1 98.56 308 ILE B C 1
ATOM 5242 O O . ILE B 1 308 ? -12.641 26.641 5.273 1 98.56 308 ILE B O 1
ATOM 5246 N N . VAL B 1 309 ? -12.062 28.734 5.75 1 98.69 309 VAL B N 1
ATOM 5247 C CA . VAL B 1 309 ? -12.516 28.797 7.133 1 98.69 309 VAL B CA 1
ATOM 5248 C C . VAL B 1 309 ? -13.969 28.328 7.223 1 98.69 309 VAL B C 1
ATOM 5250 O O . VAL B 1 309 ? -14.289 27.438 8.023 1 98.69 309 VAL B O 1
ATOM 5253 N N . PRO B 1 310 ? -14.891 28.766 6.293 1 98.56 310 PRO B N 1
ATOM 5254 C CA . PRO B 1 310 ? -16.281 28.328 6.418 1 98.56 310 PRO B CA 1
ATOM 5255 C C . PRO B 1 310 ? -16.453 26.828 6.18 1 98.56 310 PRO B C 1
ATOM 5257 O O . PRO B 1 310 ? -17.375 26.219 6.723 1 98.56 310 PRO B O 1
ATOM 5260 N N . HIS B 1 311 ? -15.594 26.297 5.453 1 98.56 311 HIS B N 1
ATOM 5261 C CA . HIS B 1 311 ? -15.719 24.875 5.129 1 98.56 311 HIS B CA 1
ATOM 5262 C C . HIS B 1 311 ? -15.273 24 6.301 1 98.56 311 HIS B C 1
ATOM 5264 O O . HIS B 1 311 ? -15.875 22.969 6.566 1 98.56 311 HIS B O 1
ATOM 5270 N N . ILE B 1 312 ? -14.195 24.406 6.977 1 98.81 312 ILE B N 1
ATOM 5271 C CA . ILE B 1 312 ? -13.812 23.703 8.203 1 98.81 312 ILE B CA 1
ATOM 5272 C C . ILE B 1 312 ? -14.945 23.797 9.219 1 98.81 312 ILE B C 1
ATOM 5274 O O . ILE B 1 312 ? -15.281 22.812 9.883 1 98.81 312 ILE B O 1
ATOM 5278 N N . MET B 1 313 ? -15.547 24.984 9.281 1 98.56 313 MET B N 1
ATOM 5279 C CA . MET B 1 313 ? -16.641 25.203 10.227 1 98.56 313 MET B CA 1
ATOM 5280 C C . MET B 1 313 ? -17.844 24.312 9.875 1 98.56 313 MET B C 1
ATOM 5282 O O . MET B 1 313 ? -18.516 23.797 10.766 1 98.56 313 MET B O 1
ATOM 5286 N N . GLN B 1 314 ? -18.094 24.188 8.57 1 98.06 314 GLN B N 1
ATOM 5287 C CA . GLN B 1 314 ? -19.188 23.328 8.125 1 98.06 314 GLN B CA 1
ATOM 5288 C C . GLN B 1 314 ? -19 21.906 8.633 1 98.06 314 GLN B C 1
ATOM 5290 O O . GLN B 1 314 ? -19.953 21.297 9.156 1 98.06 314 GLN B O 1
ATOM 5295 N N . LEU B 1 315 ? -17.859 21.375 8.484 1 98.5 315 LEU B N 1
ATOM 5296 C CA . LEU B 1 315 ? -17.578 20.031 8.977 1 98.5 315 LEU B CA 1
ATOM 5297 C C . LEU B 1 315 ? -17.688 19.984 10.5 1 98.5 315 LEU B C 1
ATOM 5299 O O . LEU B 1 315 ? -18.219 19.031 11.062 1 98.5 315 LEU B O 1
ATOM 5303 N N . THR B 1 316 ? -17.156 21.016 11.164 1 98.38 316 THR B N 1
ATOM 5304 C CA . THR B 1 316 ? -17.188 21.094 12.617 1 98.38 316 THR B CA 1
ATOM 5305 C C . THR B 1 316 ? -18.625 21.031 13.125 1 98.38 316 THR B C 1
ATOM 5307 O O . THR B 1 316 ? -18.938 20.266 14.047 1 98.38 316 THR B O 1
ATOM 5310 N N . ASN B 1 317 ? -19.484 21.75 12.469 1 97.44 317 ASN B N 1
ATOM 5311 C CA . ASN B 1 317 ? -20.891 21.781 12.844 1 97.44 317 ASN B CA 1
ATOM 5312 C C . ASN B 1 317 ? -21.562 20.438 12.594 1 97.44 317 ASN B C 1
ATOM 5314 O O . ASN B 1 317 ? -22.391 20 13.406 1 97.44 317 ASN B O 1
ATOM 5318 N N . ARG B 1 318 ? -21.203 19.875 11.523 1 97.25 318 ARG B N 1
ATOM 5319 C CA . ARG B 1 318 ? -21.781 18.578 11.188 1 97.25 318 ARG B CA 1
ATOM 5320 C C . ARG B 1 318 ? -21.422 17.531 12.234 1 97.25 318 ARG B C 1
ATOM 5322 O O . ARG B 1 318 ? -22.281 16.75 12.664 1 97.25 318 ARG B O 1
ATOM 5329 N N . VAL B 1 319 ? -20.188 17.516 12.656 1 96.88 319 VAL B N 1
ATOM 5330 C CA . VAL B 1 319 ? -19.734 16.578 13.664 1 96.88 319 VAL B CA 1
ATOM 5331 C C . VAL B 1 319 ? -20.438 16.844 14.992 1 96.88 319 VAL B C 1
ATOM 5333 O O . VAL B 1 319 ? -20.844 15.922 15.688 1 96.88 319 VAL B O 1
ATOM 5336 N N . ASN B 1 320 ? -20.625 18.125 15.32 1 94 320 ASN B N 1
ATOM 5337 C CA . ASN B 1 320 ? -21.328 18.5 16.547 1 94 320 ASN B CA 1
ATOM 5338 C C . ASN B 1 320 ? -22.766 18.016 16.547 1 94 320 ASN B C 1
ATOM 5340 O O . ASN B 1 320 ? -23.266 17.531 17.562 1 94 320 ASN B O 1
ATOM 5344 N N . GLN B 1 321 ? -23.406 18.078 15.438 1 91.12 321 GLN B N 1
ATOM 5345 C CA . GLN B 1 321 ? -24.812 17.672 15.32 1 91.12 321 GLN B CA 1
ATOM 5346 C C . GLN B 1 321 ? -24.953 16.156 15.445 1 91.12 321 GLN B C 1
ATOM 5348 O O . GLN B 1 321 ? -25.906 15.664 16.047 1 91.12 321 GLN B O 1
ATOM 5353 N N . GLN B 1 322 ? -24.047 15.461 14.922 1 88.25 322 GLN B N 1
ATOM 5354 C CA . GLN B 1 322 ? -24.094 14.008 14.992 1 88.25 322 GLN B CA 1
ATOM 5355 C C . GLN B 1 322 ? -23.859 13.523 16.422 1 88.25 322 GLN B C 1
ATOM 5357 O O . GLN B 1 322 ? -24.484 12.539 16.859 1 88.25 322 GLN B O 1
ATOM 5362 N N . ALA B 1 323 ? -22.984 14.18 17.094 1 82.31 323 ALA B N 1
ATOM 5363 C CA . ALA B 1 323 ? -22.719 13.82 18.484 1 82.31 323 ALA B CA 1
ATOM 5364 C C . ALA B 1 323 ? -23.938 14.062 19.375 1 82.31 323 ALA B C 1
ATOM 5366 O O . ALA B 1 323 ? -24.219 13.273 20.281 1 82.31 323 ALA B O 1
ATOM 5367 N N . LYS B 1 324 ? -24.672 15.078 19.094 1 78.12 324 LYS B N 1
ATOM 5368 C CA . LYS B 1 324 ? -25.891 15.391 19.844 1 78.12 324 LYS B CA 1
ATOM 5369 C C . LYS B 1 324 ? -26.984 14.375 19.562 1 78.12 324 LYS B C 1
ATOM 5371 O O . LYS B 1 324 ? -27.734 13.984 20.469 1 78.12 324 LYS B O 1
ATOM 5376 N N . SER B 1 325 ? -27 13.945 18.375 1 75.62 325 SER B N 1
ATOM 5377 C CA . SER B 1 325 ? -28.031 13 17.984 1 75.62 325 SER B CA 1
ATOM 5378 C C . SER B 1 325 ? -27.797 11.625 18.609 1 75.62 325 SER B C 1
ATOM 5380 O O . SER B 1 325 ? -28.734 10.93 18.984 1 75.62 325 SER B O 1
ATOM 5382 N N . THR B 1 326 ? -26.547 11.242 18.75 1 68.31 326 THR B N 1
ATOM 5383 C CA . THR B 1 326 ? -26.203 9.953 19.344 1 68.31 326 THR B CA 1
ATOM 5384 C C . THR B 1 326 ? -26.469 9.961 20.844 1 68.31 326 THR B C 1
ATOM 5386 O O . THR B 1 326 ? -26.906 8.961 21.422 1 68.31 326 THR B O 1
ATOM 5389 N N . LYS B 1 327 ? -26.328 11.102 21.469 1 66.75 327 LYS B N 1
ATOM 5390 C CA . LYS B 1 327 ? -26.547 11.234 22.906 1 66.75 327 LYS B CA 1
ATOM 5391 C C . LYS B 1 327 ? -28.047 11.281 23.234 1 66.75 327 LYS B C 1
ATOM 5393 O O . LYS B 1 327 ? -28.469 10.781 24.281 1 66.75 327 LYS B O 1
ATOM 5398 N N . SER B 1 328 ? -28.766 11.891 22.25 1 57.72 328 SER B N 1
ATOM 5399 C CA . SER B 1 328 ? -30.219 11.977 22.469 1 57.72 328 SER B CA 1
ATOM 5400 C C . SER B 1 328 ? -30.875 10.609 22.328 1 57.72 328 SER B C 1
ATOM 5402 O O . SER B 1 328 ? -31.953 10.383 22.875 1 57.72 328 SER B O 1
ATOM 5404 N N . LYS B 1 329 ? -30.219 9.695 21.688 1 63.03 329 LYS B N 1
ATOM 5405 C CA . LYS B 1 329 ? -30.766 8.359 21.5 1 63.03 329 LYS B CA 1
ATOM 5406 C C . LYS B 1 329 ? -30.359 7.422 22.641 1 63.03 329 LYS B C 1
ATOM 5408 O O . LYS B 1 329 ? -30.875 6.305 22.75 1 63.03 329 LYS B O 1
ATOM 5413 N N . LEU B 1 330 ? -29.281 7.855 23.516 1 50.59 330 LEU B N 1
ATOM 5414 C CA . LEU B 1 330 ? -28.906 7.078 24.688 1 50.59 330 LEU B CA 1
ATOM 5415 C C . LEU B 1 330 ? -29.625 7.582 25.938 1 50.59 330 LEU B C 1
ATOM 5417 O O . LEU B 1 330 ? -30.016 6.789 26.797 1 50.59 330 LEU B O 1
#

Radius of gyration: 27.24 Å; Cα contacts (8 Å, |Δi|>4): 1362; chains: 2; bounding box: 65×76×61 Å

Solvent-accessible surface area (backbone atoms only — not comparable to full-atom values): 33688 Å² total; per-residue (Å²): 96,88,68,80,54,72,45,76,45,78,42,67,38,26,44,51,31,81,68,49,32,90,74,28,35,27,33,35,36,36,33,71,44,74,30,84,44,77,65,81,43,38,37,36,36,39,41,32,39,34,81,85,46,29,42,65,40,44,25,58,34,52,51,52,38,52,52,52,49,66,71,36,75,90,36,34,30,27,27,39,35,41,35,33,33,20,55,54,61,16,18,64,4,11,59,76,18,65,90,57,74,65,89,78,58,41,53,62,42,49,9,42,35,50,49,34,53,38,59,77,65,38,41,64,72,76,35,80,39,27,36,39,42,15,28,26,56,22,15,34,16,51,51,39,27,36,60,78,40,72,77,55,48,56,28,36,35,28,35,39,49,60,62,30,95,64,80,59,36,41,78,60,56,74,64,40,70,77,55,53,42,57,74,52,88,56,68,32,74,33,71,67,55,40,46,57,58,41,54,72,33,79,77,51,51,56,33,27,69,55,31,50,52,37,39,50,67,57,35,36,42,75,45,95,86,58,30,26,28,49,32,39,46,44,66,57,51,26,40,50,59,65,55,28,61,66,51,19,30,50,37,44,61,40,47,59,71,51,87,44,45,34,34,39,36,39,34,71,62,23,82,87,51,53,65,74,63,57,64,48,55,36,74,51,28,64,90,32,34,46,79,46,76,42,84,43,34,74,55,23,64,41,36,43,32,74,77,47,42,64,57,51,49,50,47,52,50,51,44,54,52,51,54,51,53,57,55,73,72,104,95,88,68,81,54,73,43,78,44,77,43,69,38,26,44,52,32,81,69,48,31,88,73,29,36,27,33,35,36,35,32,70,42,72,31,84,44,78,63,82,42,38,38,38,38,40,43,31,40,35,81,86,46,28,42,65,41,44,24,59,32,51,50,52,39,51,52,51,48,68,69,36,75,90,36,34,31,28,27,38,35,41,34,34,32,20,55,54,61,16,17,65,5,11,60,74,19,66,92,58,73,62,88,79,58,40,54,63,40,50,9,41,33,50,50,35,55,37,58,78,64,38,42,65,72,75,34,81,39,25,35,38,41,15,28,25,55,22,14,34,18,50,50,38,27,35,61,77,40,72,75,56,48,55,26,37,35,30,34,40,48,60,62,29,96,64,81,59,37,41,77,60,57,72,64,41,70,76,56,52,42,59,75,51,87,55,68,33,74,32,70,67,55,40,46,56,57,43,54,71,32,80,76,50,51,54,33,27,70,54,30,50,53,36,40,52,68,57,34,36,44,75,45,95,87,58,30,25,29,51,33,38,45,44,66,57,52,26,40,51,61,66,55,28,62,66,51,19,29,50,37,44,61,39,46,60,72,51,88,43,45,33,35,39,37,38,34,72,63,24,84,87,50,54,66,74,61,56,63,50,56,37,73,50,30,63,91,32,36,47,77,46,76,41,84,43,33,75,55,24,64,41,35,44,31,72,77,46,40,64,56,51,49,51,45,52,50,52,46,51,53,52,55,51,53,57,57,73,74,104

Nearest PDB structures (foldseek):
  7dbl-assembly1_B  TM=8.274E-01  e=1.322E-19  Penicillium brevicompactum
  7dbl-assembly2_D  TM=8.211E-01  e=8.696E-20  Penicillium brevicompactum
  3qit-assembly1_A  TM=7.436E-01  e=8.226E-16  Moorena producens 19L
  3qit-assembly2_D  TM=7.379E-01  e=2.808E-14  Moorena producens 19L
  7al5-assembly1_C  TM=7.318E-01  e=2.215E-12  Pseudomonas aeruginosa PAO1

Organism: NCBI:txid747725

InterPro domains:
  IPR000073 Alpha/beta hydrolase fold-1 [PF12697] (49-306)
  IPR029058 Alpha/Beta hydrolase fold [G3DSA:3.40.50.1820] (11-326)
  IPR029058 Alpha/Beta hydrolase fold [SSF53474] (40-314)
  IPR050266 AB hydrolase superfamily [PTHR43798] (19-319)

Foldseek 3Di:
DFDDAPDKDKAAAQCPAPDPNVPAIKIKGKHKDAAQDAADFEEEEEEAEAQLFAQRLLVVLVVLLVVVLNVDPVCNRYMYMYMYIGDCQFFVNLVSCVPPDDLPDELLSVLRRVLVVCVVVVNLNPGPAYEYEYAASGLLSVLSNCLVPPSSHLEYEYELYQADQDFDDPVVLVPDCQLVLLVDDFKAQDLVRVLVVQCPDPVSVLFDPVSSNCCSVGQWDQDPVNIIGGSRDSSNSNSHSVRHRVSRNCSLLSLLPHDHAYEYEYECAEPSDDPVRVVCSCVSPVPRYHYDYDHDYSCCCRRPSNVCSVRVVVRVVVSVVVVVVVVVVD/DFDDAPDKDKAAAQCPAPDPNVPAIKIKGKHKDAAQDAADFEEEEEEAEAQLFAQRLLVVLVVLLVVVLNVDPVCNRYMYMYMYIGDCQFFVNLVSCVPPDDLVDELLSVLRRVLVVCVVVVNLNPGPAYEYEYAASGLLSVLSNCLVPPSSHLEYEYELYQADQDFDDPVVLVPDCQLVLLVDDFKAQDLVRVLVVQCPDPVSVLFDPVSSNCCSVGQWDADPVNMIGGSRDSSNSNSHSVRHRVSRNCSLLSLLPHDHAYEYEYECAEPSDDPVRVVCSCVSPVPRYHYDYHHDYSCCCRRPSNVCSVRVVVRVVVSVVVSVVVVVVD

Secondary structure (DSSP, 8-state):
-----SEEEEEEPPTTSSS-TTT-EEEEEEEEE--SS---EEEEEEEEPPTT--GGGGHHHHHHHHHHHHHSGGGTTEEEEEEEE--TTSHHHHHHTTT---TT--HHHHHHHHHHHHHHTTTTTS-SEEEEEEETHHHHHHHHHHHHSTTS-SEEEEES----SSPPPHHHHTT-GGGGGGGS--EES-HHHHHHHHHTSHHHHTS-HHHHHHHHHHHEEE-TTS-EEESS-HHHHHHHHHT-HHHHHHHHHHTTT--S-EEEEEETT-SSS-HHHHHGGGGG-TTTEEEEEESS-TTHHHH-HHHHHHHHHHHHHHHHHHHHHHHHT-/-----SEEEEEEPPTTSSS-TTT-EEEEEEEEE--SS---EEEEEEEEPPTT--GGGGHHHHHHHHHHHHHSGGGTTEEEEEEEE--TTSHHHHHHTTT---TT--HHHHHHHHHHHHHHTTTTTS-SEEEEEEETHHHHHHHHHHHHSTTS-SEEEEES----SSPPPHHHHTT-GGGGGGGS--EES-HHHHHHHHHTSHHHHTS-HHHHHHHHHHHEEE-TTS-EEESS-HHHHHHHHHT-HHHHHHHHHHTTT--S-EEEEEETT-SSS-HHHHHGGGGG-TTTEEEEEESS-TTHHHH-HHHHHHHHHHHHHHHHHHHHHHHHT-

Sequence (660 aa):
MYLEPTSKHIIPVHPSSTEGWATQKLSVDKHEFPAVQKSNRKVAYLWSHSNGFHKESFHPLMRRFKDHLRSLKEYDQTDITFVSWDARNHGDSARLNENDLYDSYRWSDNAMDTKQVVDEFQLNTDYDQFIGVGHSFGATSMILCEYYYPGTFDGLCVIEPVLSSVMYDGEIKEQFPILASRKRRDEWPSFEECHKSLASRGFFKLLHPEVLELYVKYGMYQTDKGTVKLKCPREQEYLVFKFSQFDNFVAMKSLEVINIPIHFIYALDSTFMAPEDAATVIDRNRSRITLDFVEGTHMVPNEKPDIIVPHIMQLTNRVNQQAKSTKSKLMYLEPTSKHIIPVHPSSTEGWATQKLSVDKHEFPAVQKSNRKVAYLWSHSNGFHKESFHPLMRRFKDHLRSLKEYDQTDITFVSWDARNHGDSARLNENDLYDSYRWSDNAMDTKQVVDEFQLNTDYDQFIGVGHSFGATSMILCEYYYPGTFDGLCVIEPVLSSVMYDGEIKEQFPILASRKRRDEWPSFEECHKSLASRGFFKLLHPEVLELYVKYGMYQTDKGTVKLKCPREQEYLVFKFSQFDNFVAMKSLEVINIPIHFIYALDSTFMAPEDAATVIDRNRSRITLDFVEGTHMVPNEKPDIIVPHIMQLTNRVNQQAKSTKSKL

pLDDT: mean 93.86, std 8.07, range [50.25, 98.94]